Protein AF-0000000073216589 (afdb_homodimer)

Secondary structure (DSSP, 8-state):
------SB---SSHHHHHHHHTTSS-GGGT--SBTTT--HHHHHHHHHHHHHHT-SEEEEESSHHHHHHHHHHHH--TT-EEEEESS--HHHHHIIIIIHHHHH--EEEEE-TT-HHHHHHH--TTTEEEEEEESB-TTT-PBP-HHHHHHHHHHTTPEEEEE-TT-TTT--GGGGT-SEEEEETTTTTT-SSS---EEEEE-HHHHHHHT-TTT-HHHHH--PPPHHHHHHHHTTGGGHHHHHHHHHHHHHHHHHHHHHTT--EE-TTSTTSTTHHHHHHHS-GGGTT-SEEEEE-SSHHHHHHHHHIIIIIS--EEE-S--S-SSEEEEEGGGTTTTTS-HHHHHHHT--TTEEEEE---SS-HHHHHHHHHHHHHHHHHT-/------SB---SSHHHHHHHHTTSS-GGGT--SBTTT--HHHHHHHHHHHHHHT-SEEEEESSHHHHHHHHHHHH--TT-EEEEESS--HHHHHIIIIIHHHHH--EEEEE-TT-HHHHHHH--TTTEEEEEEESB-TTT-PBP-HHHHHHHHHHTTPEEEEE-TT-TTT--GGGGT-SEEEEETTTTTT-SSS---EEEEE-HHHHHHHT-TTT-HHHHH--PPPHHHHHHHHTTGGGHHHHHHHHHHHHHHHHHHHHHTT--EE-TTSTTSTTHHHHHHHS-GGGTT-SEEEEE-SSHHHHHHHHHIIIIIS--EEE-S--S-SSEEEEEGGGTTTTTS-HHHHHHHT--TTEEEEE---SS-HHHHHHHHHHHHHHHHHT-

Structure (mmCIF, N/CA/C/O backbone):
data_AF-0000000073216589-model_v1
#
loop_
_entity.id
_entity.type
_entity.pdbx_description
1 polymer 'Methionine gamma-lyase'
#
loop_
_atom_site.group_PDB
_atom_site.id
_atom_site.type_symbol
_atom_site.label_atom_id
_atom_site.label_alt_id
_atom_site.label_comp_id
_atom_site.label_asym_id
_atom_site.label_entity_id
_atom_site.label_seq_id
_atom_site.pdbx_PDB_ins_code
_atom_site.Cartn_x
_atom_site.Cartn_y
_atom_site.Cartn_z
_atom_site.occupancy
_atom_site.B_iso_or_equ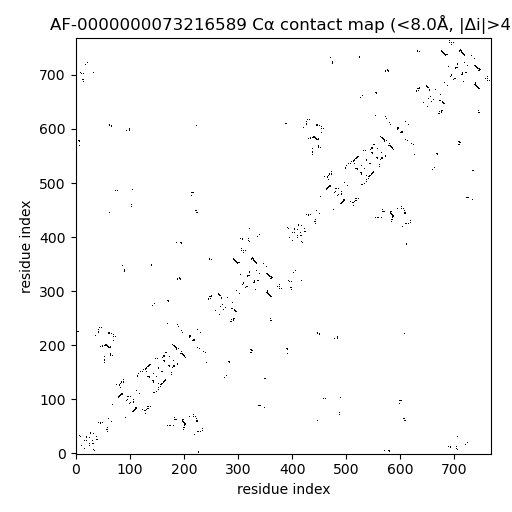iv
_atom_site.auth_seq_id
_atom_site.auth_comp_id
_atom_site.auth_asym_id
_atom_site.auth_atom_id
_atom_site.pdbx_PDB_model_num
ATOM 1 N N . MET A 1 1 ? -13.195 -6.91 19.25 1 48.22 1 MET A N 1
ATOM 2 C CA . MET A 1 1 ? -13.359 -7.527 17.938 1 48.22 1 MET A CA 1
ATOM 3 C C . MET A 1 1 ? -12.344 -8.648 17.734 1 48.22 1 MET A C 1
ATOM 5 O O . MET A 1 1 ? -11.211 -8.562 18.203 1 48.22 1 MET A O 1
ATOM 9 N N . SER A 1 2 ? -12.797 -9.75 17.391 1 56.75 2 SER A N 1
ATOM 10 C CA . SER A 1 2 ? -11.906 -10.867 17.094 1 56.75 2 SER A CA 1
ATOM 11 C C . SER A 1 2 ? -11.039 -10.578 15.867 1 56.75 2 SER A C 1
ATOM 13 O O . SER A 1 2 ? -11.43 -9.805 14.992 1 56.75 2 SER A O 1
ATOM 15 N N . ILE A 1 3 ? -9.75 -10.992 15.906 1 63.66 3 ILE A N 1
ATOM 16 C CA . ILE A 1 3 ? -8.812 -10.82 14.805 1 63.66 3 ILE A CA 1
ATOM 17 C C . ILE A 1 3 ? -8.898 -12.023 13.867 1 63.66 3 ILE A C 1
ATOM 19 O O . ILE A 1 3 ? -8.906 -13.172 14.32 1 63.66 3 ILE A O 1
ATOM 23 N N . GLU A 1 4 ? -9.203 -11.773 12.633 1 65.62 4 GLU A N 1
ATOM 24 C CA . GLU A 1 4 ? -9.023 -12.758 11.57 1 65.62 4 GLU A CA 1
ATOM 25 C C . GLU A 1 4 ? -7.801 -12.43 10.719 1 65.62 4 GLU A C 1
ATOM 27 O O . GLU A 1 4 ? -7.898 -11.664 9.758 1 65.62 4 GLU A O 1
ATOM 32 N N . ALA A 1 5 ? -6.719 -13.047 11.07 1 71.19 5 ALA A N 1
ATOM 33 C CA . ALA A 1 5 ? -5.438 -12.719 10.445 1 71.19 5 ALA A CA 1
ATOM 34 C C . ALA A 1 5 ? -5.219 -13.531 9.172 1 71.19 5 ALA A C 1
ATOM 36 O O . ALA A 1 5 ? -4.184 -13.398 8.516 1 71.19 5 ALA A O 1
ATOM 37 N N . SER A 1 6 ? -6.301 -14.141 8.789 1 66.31 6 SER A N 1
ATOM 38 C CA . SER A 1 6 ? -6.145 -15.016 7.633 1 66.31 6 SER A CA 1
ATOM 39 C C . SER A 1 6 ? -6 -14.219 6.344 1 66.31 6 SER A C 1
ATOM 41 O O . SER A 1 6 ? -6.715 -13.234 6.133 1 66.31 6 SER A O 1
ATOM 43 N N . ALA A 1 7 ? -5.062 -14.648 5.594 1 74.88 7 ALA A N 1
ATOM 44 C CA . ALA A 1 7 ? -4.879 -14.062 4.266 1 74.88 7 ALA A CA 1
ATOM 45 C C . ALA A 1 7 ? -5.789 -14.734 3.24 1 74.88 7 ALA A C 1
ATOM 47 O O . ALA A 1 7 ? -6.125 -14.141 2.217 1 74.88 7 ALA A O 1
ATOM 48 N N . THR A 1 8 ? -6.062 -15.883 3.461 1 68.38 8 THR A N 1
ATOM 49 C CA . THR A 1 8 ? -6.945 -16.656 2.594 1 68.38 8 THR A CA 1
ATOM 50 C C . THR A 1 8 ? -8.008 -17.391 3.414 1 68.38 8 THR A C 1
ATOM 52 O O . THR A 1 8 ? -7.754 -17.781 4.559 1 68.38 8 THR A O 1
ATOM 55 N N . PHE A 1 9 ? -9.25 -17.562 2.842 1 75.62 9 PHE A N 1
ATOM 56 C CA . PHE A 1 9 ? -10.391 -18.141 3.537 1 75.62 9 PHE A CA 1
ATOM 57 C C . PHE A 1 9 ? -10.859 -19.406 2.846 1 75.62 9 PHE A C 1
ATOM 59 O O . PHE A 1 9 ? -10.805 -19.516 1.618 1 75.62 9 PHE A O 1
ATOM 66 N N . THR A 1 10 ? -11.172 -20.359 3.609 1 78.38 10 THR A N 1
ATOM 67 C CA . THR A 1 10 ? -11.609 -21.656 3.09 1 78.38 10 THR A CA 1
ATOM 68 C C . THR A 1 10 ? -13.117 -21.656 2.873 1 78.38 10 THR A C 1
ATOM 70 O O . THR A 1 10 ? -13.859 -21 3.605 1 78.38 10 THR A O 1
ATOM 73 N N . VAL A 1 11 ? -13.5 -22.297 1.802 1 74.94 11 VAL A N 1
ATOM 74 C CA . VAL A 1 11 ? -14.922 -22.531 1.584 1 74.94 11 VAL A CA 1
ATOM 75 C C . VAL A 1 11 ? -15.242 -24.016 1.753 1 74.94 11 VAL A C 1
ATOM 77 O O . VAL A 1 11 ? 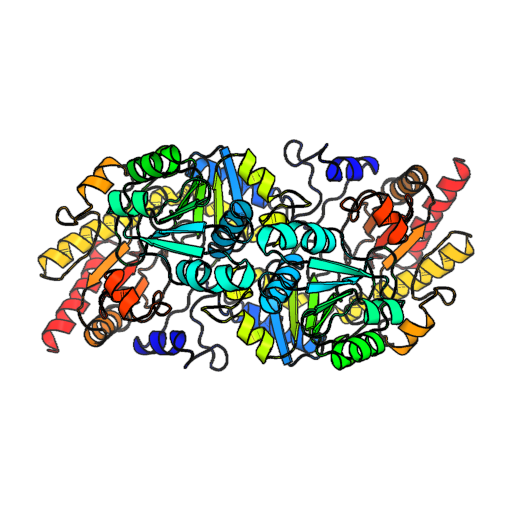-14.391 -24.875 1.505 1 74.94 11 VAL A O 1
ATOM 80 N N . MET A 1 12 ? -16.453 -24.25 2.18 1 74.56 12 MET A N 1
ATOM 81 C CA . MET A 1 12 ? -16.844 -25.641 2.406 1 74.56 12 MET A CA 1
ATOM 82 C C . MET A 1 12 ? -17.359 -26.281 1.124 1 74.56 12 MET A C 1
ATOM 84 O O . MET A 1 12 ? -17.156 -27.469 0.885 1 74.56 12 MET A O 1
ATOM 88 N N . GLU A 1 13 ? -18 -25.453 0.341 1 79.62 13 GLU A N 1
ATOM 89 C CA . GLU A 1 13 ? -18.531 -25.938 -0.933 1 79.62 13 GLU A CA 1
ATOM 90 C C . GLU A 1 13 ? -17.75 -25.344 -2.107 1 79.62 13 GLU A C 1
ATOM 92 O O . GLU A 1 13 ? -17.516 -24.141 -2.164 1 79.62 13 GLU A O 1
ATOM 97 N N . PRO A 1 14 ? -17.391 -26.188 -3.045 1 79.31 14 PRO A N 1
ATOM 98 C CA . PRO A 1 14 ? -16.562 -25.734 -4.164 1 79.31 14 PRO A CA 1
ATOM 99 C C . PRO A 1 14 ? -17.234 -24.625 -4.977 1 79.31 14 PRO A C 1
ATOM 101 O O . PRO A 1 14 ? -16.562 -23.688 -5.434 1 79.31 14 PRO A O 1
ATOM 104 N N . GLU A 1 15 ? -18.469 -24.734 -5.074 1 74.88 15 GLU A N 1
ATOM 105 C CA . GLU A 1 15 ? -19.203 -23.766 -5.891 1 74.88 15 GLU A CA 1
ATOM 106 C C . GLU A 1 15 ? -19.172 -22.375 -5.258 1 74.88 15 GLU A C 1
ATOM 108 O O . GLU A 1 15 ? -19.375 -21.375 -5.945 1 74.88 15 GLU A O 1
ATOM 113 N N . THR A 1 16 ? -18.938 -22.438 -3.982 1 74.25 16 THR A N 1
ATOM 114 C CA . THR A 1 16 ? -18.938 -21.172 -3.242 1 74.25 16 THR A CA 1
ATOM 115 C C . THR A 1 16 ? -17.828 -20.266 -3.74 1 74.25 16 THR A C 1
ATOM 117 O O . THR A 1 16 ? -18.016 -19.047 -3.865 1 74.25 16 THR A O 1
ATOM 120 N N . MET A 1 17 ? -16.734 -20.812 -4.086 1 73.69 17 MET A N 1
ATOM 121 C CA . MET A 1 17 ? -15.594 -20.031 -4.543 1 73.69 17 MET A CA 1
ATOM 122 C C . MET A 1 17 ? -15.914 -19.312 -5.848 1 73.69 17 MET A C 1
ATOM 124 O O . MET A 1 17 ? -15.625 -18.125 -5.996 1 73.69 17 MET A O 1
ATOM 128 N N . ARG A 1 18 ? -16.5 -20 -6.676 1 72.06 18 ARG A N 1
ATOM 129 C CA . ARG A 1 18 ? -16.906 -19.406 -7.949 1 72.06 18 ARG A CA 1
ATOM 130 C C . ARG A 1 18 ? -17.875 -18.266 -7.742 1 72.06 18 ARG A C 1
ATOM 132 O O . ARG A 1 18 ? -17.75 -17.203 -8.375 1 72.06 18 ARG A O 1
ATOM 139 N N . ARG A 1 19 ? -18.781 -18.453 -6.832 1 71.56 19 ARG A N 1
ATOM 140 C CA . ARG A 1 19 ? -19.797 -17.453 -6.555 1 71.56 19 ARG A CA 1
ATOM 141 C C . ARG A 1 19 ? -19.188 -16.203 -5.922 1 71.56 19 ARG A C 1
ATOM 143 O O . ARG A 1 19 ? -19.625 -15.086 -6.172 1 71.56 19 ARG A O 1
ATOM 150 N N . MET A 1 20 ? -18.219 -16.516 -5.223 1 70.62 20 MET A N 1
ATOM 151 C CA . MET A 1 20 ? -17.516 -15.398 -4.578 1 70.62 20 MET A CA 1
ATOM 152 C C . MET A 1 20 ? -16.75 -14.57 -5.602 1 70.62 20 MET A C 1
ATOM 154 O O . MET A 1 20 ? -16.828 -13.344 -5.598 1 70.62 20 MET A O 1
ATOM 158 N N . PHE A 1 21 ? -16.156 -15.18 -6.508 1 69.75 21 PHE A N 1
ATOM 159 C CA . PHE A 1 21 ? -15.359 -14.492 -7.516 1 69.75 21 PHE A CA 1
ATOM 160 C C . PHE A 1 21 ? -16.25 -13.805 -8.531 1 69.75 21 PHE A C 1
ATOM 162 O O . PHE A 1 21 ? -15.875 -12.781 -9.117 1 69.75 21 PHE A O 1
ATOM 169 N N . ALA A 1 22 ? -17.469 -14.367 -8.672 1 68.5 22 ALA A N 1
ATOM 170 C CA . ALA A 1 22 ? -18.438 -13.766 -9.57 1 68.5 22 ALA A CA 1
ATOM 171 C C . ALA A 1 22 ? -19.125 -12.562 -8.922 1 68.5 22 ALA A C 1
ATOM 173 O O . ALA A 1 22 ? -19.906 -11.859 -9.57 1 68.5 22 ALA A O 1
ATOM 174 N N . GLY A 1 23 ? -18.828 -12.375 -7.664 1 68.75 23 GLY A N 1
ATOM 175 C CA . GLY A 1 23 ? -19.406 -11.242 -6.953 1 68.75 23 GLY A CA 1
ATOM 176 C C . GLY A 1 23 ? -20.781 -11.547 -6.375 1 68.75 23 GLY A C 1
ATOM 177 O O . GLY A 1 23 ? -21.438 -10.664 -5.836 1 68.75 23 GLY A O 1
ATOM 178 N N . GLU A 1 24 ? -21.203 -12.875 -6.5 1 68.62 24 GLU A N 1
ATOM 179 C CA . GLU A 1 24 ? -22.516 -13.266 -5.984 1 68.62 24 GLU A CA 1
ATOM 180 C C . GLU A 1 24 ? -22.5 -13.328 -4.457 1 68.62 24 GLU A C 1
ATOM 182 O O . GLU A 1 24 ? -23.516 -13.062 -3.818 1 68.62 24 GLU A O 1
ATOM 187 N N . LEU A 1 25 ? -21.391 -13.695 -3.947 1 70.38 25 LEU A N 1
ATOM 188 C CA . LEU A 1 25 ? -21.172 -13.75 -2.504 1 70.38 25 LEU A CA 1
ATOM 189 C C . LEU A 1 25 ? -20.031 -12.828 -2.092 1 70.38 25 LEU A C 1
ATOM 191 O O . LEU A 1 25 ? -19.016 -12.75 -2.781 1 70.38 25 LEU A O 1
ATOM 195 N N . GLY A 1 26 ? -20.312 -12.016 -1.071 1 72.19 26 GLY A N 1
ATOM 196 C CA . GLY A 1 26 ? -19.281 -11.078 -0.659 1 72.19 26 GLY A CA 1
ATOM 197 C C . GLY A 1 26 ? -19.344 -10.734 0.817 1 72.19 26 GLY A C 1
ATOM 198 O O . GLY A 1 26 ? -20 -11.43 1.595 1 72.19 26 GLY A O 1
ATOM 199 N N . PRO A 1 27 ? -18.609 -9.828 1.159 1 71.62 27 PRO A N 1
ATOM 200 C CA . PRO A 1 27 ? -18.469 -9.469 2.574 1 71.62 27 PRO A CA 1
ATOM 201 C C . PRO A 1 27 ? -19.812 -9.172 3.238 1 71.62 27 PRO A C 1
ATOM 203 O O . PRO A 1 27 ? -19.969 -9.344 4.449 1 71.62 27 PRO A O 1
ATOM 206 N N . ASP A 1 28 ? -20.75 -8.75 2.457 1 67.19 28 ASP A N 1
ATOM 207 C CA . ASP A 1 28 ? -22.062 -8.453 3.016 1 67.19 28 ASP A CA 1
ATOM 208 C C . ASP A 1 28 ? -22.703 -9.711 3.604 1 67.19 28 ASP A C 1
ATOM 210 O O . ASP A 1 28 ? -23.562 -9.625 4.484 1 67.19 28 ASP A O 1
ATOM 214 N N . ARG A 1 29 ? -22.266 -10.953 3.104 1 64.62 29 ARG A N 1
ATOM 215 C CA . ARG A 1 29 ? -22.766 -12.219 3.605 1 64.62 29 ARG A CA 1
ATOM 216 C C . ARG A 1 29 ? -21.688 -13 4.34 1 64.62 29 ARG A C 1
ATOM 218 O O . ARG A 1 29 ? -21.719 -14.234 4.387 1 64.62 29 ARG A O 1
ATOM 225 N N . ASP A 1 30 ? -20.625 -12.266 4.625 1 68.44 30 ASP A N 1
ATOM 226 C CA . ASP A 1 30 ? -19.531 -12.789 5.426 1 68.44 30 ASP A CA 1
ATOM 227 C C . ASP A 1 30 ? -18.703 -13.797 4.633 1 68.44 30 ASP A C 1
ATOM 229 O O . ASP A 1 30 ? -18.234 -14.805 5.184 1 68.44 30 ASP A O 1
ATOM 233 N N . PHE A 1 31 ? -18.734 -13.641 3.381 1 66.94 31 PHE A N 1
ATOM 234 C CA . PHE A 1 31 ? -17.844 -14.438 2.537 1 66.94 31 PHE A CA 1
ATOM 235 C C . PHE A 1 31 ? -16.625 -13.633 2.121 1 66.94 31 PHE A C 1
ATOM 237 O O . PHE A 1 31 ? -16.75 -12.531 1.589 1 66.94 31 PHE A O 1
ATOM 244 N N . PHE A 1 32 ? -15.484 -14.266 2.465 1 72.88 32 PHE A N 1
ATOM 245 C CA . PHE A 1 32 ? -14.219 -13.625 2.135 1 72.88 32 PHE A CA 1
ATOM 246 C C . PHE A 1 32 ? -13.336 -14.555 1.314 1 72.88 32 PHE A C 1
ATOM 248 O O . PHE A 1 32 ? -13.234 -15.742 1.613 1 72.88 32 PHE A O 1
ATOM 255 N N . ILE A 1 33 ? -12.773 -14.055 0.258 1 66 33 ILE A N 1
ATOM 256 C CA . ILE A 1 33 ? -11.922 -14.852 -0.621 1 66 33 ILE A CA 1
ATOM 257 C C . ILE A 1 33 ? -10.469 -14.719 -0.193 1 66 33 ILE A C 1
ATOM 259 O O . ILE A 1 33 ? -9.781 -15.719 0.039 1 66 33 ILE A O 1
ATOM 263 N N . TYR A 1 34 ? -10.055 -13.547 -0.177 1 75.75 34 TYR A N 1
ATOM 264 C CA . TYR A 1 34 ? -8.656 -13.18 0.032 1 75.75 34 TYR A CA 1
ATOM 265 C C . TYR A 1 34 ? -8.547 -11.82 0.719 1 75.75 34 TYR A C 1
ATOM 267 O O . TYR A 1 34 ? -9.312 -10.906 0.422 1 75.75 34 TYR A O 1
ATOM 275 N N . SER A 1 35 ? -7.617 -11.711 1.594 1 75.38 35 SER A N 1
ATOM 276 C CA . SER A 1 35 ? -7.531 -10.562 2.488 1 75.38 35 SER A CA 1
ATOM 277 C C . SER A 1 35 ? -7.211 -9.289 1.72 1 75.38 35 SER A C 1
ATOM 279 O O . SER A 1 35 ? -7.508 -8.188 2.186 1 75.38 35 SER A O 1
ATOM 281 N N . ARG A 1 36 ? -6.625 -9.352 0.62 1 77 36 ARG A N 1
ATOM 282 C CA . ARG A 1 36 ? -6.383 -8.148 -0.171 1 77 36 ARG A CA 1
ATOM 283 C C . ARG A 1 36 ? -7.688 -7.582 -0.721 1 77 36 ARG A C 1
ATOM 285 O O . ARG A 1 36 ? -7.777 -6.387 -1.012 1 77 36 ARG A O 1
ATOM 292 N N . HIS A 1 37 ? -8.602 -8.406 -0.902 1 71.06 37 HIS A N 1
ATOM 293 C CA . HIS A 1 37 ? -9.922 -7.922 -1.302 1 71.06 37 HIS A CA 1
ATOM 294 C C . HIS A 1 37 ? -10.703 -7.395 -0.102 1 71.06 37 HIS A C 1
ATOM 296 O O . HIS A 1 37 ? -10.945 -6.191 0.008 1 71.06 37 HIS A O 1
ATOM 302 N N . PHE A 1 38 ? -11.133 -8.375 0.786 1 75.81 38 PHE A N 1
ATOM 303 C CA . PHE A 1 38 ? -11.773 -7.961 2.029 1 75.81 38 PHE A CA 1
ATOM 304 C C . PHE A 1 38 ? -11.32 -8.836 3.191 1 75.81 38 PHE A C 1
ATOM 306 O O . PHE A 1 38 ? -11.227 -10.055 3.057 1 75.81 38 PHE A O 1
ATOM 313 N N . ASN A 1 39 ? -10.883 -8.148 4.195 1 84.25 39 ASN A N 1
ATOM 314 C CA . ASN A 1 39 ? -10.609 -8.797 5.477 1 84.25 39 ASN A CA 1
ATOM 315 C C . ASN A 1 39 ? -11.602 -8.352 6.547 1 84.25 39 ASN A C 1
ATOM 317 O O . ASN A 1 39 ? -11.836 -7.156 6.727 1 84.25 39 ASN A O 1
ATOM 321 N N . PRO A 1 40 ? -12.188 -9.312 7.207 1 84.88 40 PRO A N 1
ATOM 322 C CA . PRO A 1 40 ? -13.219 -8.953 8.18 1 84.88 40 PRO A CA 1
ATOM 323 C C . PRO A 1 40 ? -12.734 -7.949 9.219 1 84.88 40 PRO A C 1
ATOM 325 O O . PRO A 1 40 ? -13.484 -7.043 9.602 1 84.88 40 PRO A O 1
ATOM 328 N N . THR A 1 41 ? -11.555 -8.117 9.734 1 89.69 41 THR A N 1
ATOM 329 C CA . THR A 1 41 ? -11.023 -7.215 10.75 1 89.69 41 THR A CA 1
ATOM 330 C C . THR A 1 41 ? -10.789 -5.82 10.172 1 89.69 41 THR A C 1
ATOM 332 O O . THR A 1 41 ? -11.133 -4.816 10.805 1 89.69 41 THR A O 1
ATOM 335 N N . VAL A 1 42 ? -10.242 -5.785 8.961 1 92.25 42 VAL A N 1
ATOM 336 C CA . VAL A 1 42 ? -10.016 -4.512 8.289 1 92.25 42 VAL A CA 1
ATOM 337 C C . VAL A 1 42 ? -11.359 -3.855 7.961 1 92.25 42 VAL A C 1
ATOM 339 O O . VAL A 1 42 ? -11.508 -2.639 8.086 1 92.25 42 VAL A O 1
ATOM 342 N N . LEU A 1 43 ? -12.32 -4.648 7.586 1 90.5 43 LEU A N 1
ATOM 343 C CA . LEU A 1 43 ? -13.648 -4.133 7.277 1 90.5 43 LEU A CA 1
ATOM 344 C C . LEU A 1 43 ? -14.297 -3.514 8.516 1 90.5 43 LEU A C 1
ATOM 346 O O . LEU A 1 43 ? -14.984 -2.496 8.422 1 90.5 43 LEU A O 1
ATOM 350 N N . ASN A 1 44 ? -14.125 -4.18 9.594 1 90.81 44 ASN A N 1
ATOM 351 C CA . ASN A 1 44 ? -14.656 -3.633 10.836 1 90.81 44 ASN A CA 1
ATOM 352 C C . ASN A 1 44 ? -14.07 -2.262 11.148 1 90.81 44 ASN A C 1
ATOM 354 O O . ASN A 1 44 ? -14.797 -1.331 11.492 1 90.81 44 ASN A O 1
ATOM 358 N N . LEU A 1 45 ? -12.742 -2.156 11.07 1 95.5 45 LEU A N 1
ATOM 359 C CA . LEU A 1 45 ? -12.109 -0.857 11.258 1 95.5 45 LEU A CA 1
ATOM 360 C C . LEU A 1 45 ? -12.633 0.159 10.25 1 95.5 45 LEU A C 1
ATOM 362 O O . LEU A 1 45 ? -12.875 1.316 10.594 1 95.5 45 LEU A O 1
ATOM 366 N N . SER A 1 46 ? -12.812 -0.278 9.016 1 96.62 46 SER A N 1
ATOM 367 C CA . SER A 1 46 ? -13.312 0.594 7.961 1 96.62 46 SER A CA 1
ATOM 368 C C . SER A 1 46 ? -14.703 1.118 8.289 1 96.62 46 SER A C 1
ATOM 370 O O . SER A 1 46 ? -15.008 2.283 8.031 1 96.62 46 SER A O 1
ATOM 372 N N . ARG A 1 47 ? -15.5 0.292 8.828 1 95.25 47 ARG A N 1
ATOM 373 C CA . ARG A 1 47 ? -16.844 0.71 9.234 1 95.25 47 ARG A CA 1
ATOM 374 C C . ARG A 1 47 ? -16.781 1.764 10.328 1 95.25 47 ARG A C 1
ATOM 376 O O . ARG A 1 47 ? -17.578 2.703 10.344 1 95.25 47 ARG A O 1
ATOM 383 N N . LEU A 1 48 ? -15.883 1.562 11.281 1 96.62 48 LEU A N 1
ATOM 384 C CA . LEU A 1 48 ? -15.703 2.562 12.328 1 96.62 48 LEU A CA 1
ATOM 385 C C . LEU A 1 48 ? -15.266 3.896 11.734 1 96.62 48 LEU A C 1
ATOM 387 O O . LEU A 1 48 ? -15.734 4.953 12.156 1 96.62 48 LEU A O 1
ATOM 391 N N . MET A 1 49 ? -14.398 3.832 10.727 1 98.19 49 MET A N 1
ATOM 392 C CA . MET A 1 49 ? -13.93 5.047 10.07 1 98.19 49 MET A CA 1
ATOM 393 C C . MET A 1 49 ? -15.07 5.73 9.312 1 98.19 49 MET A C 1
ATOM 395 O O . MET A 1 49 ? -15.172 6.957 9.312 1 98.19 49 MET A O 1
ATOM 399 N N . ALA A 1 50 ? -15.859 4.922 8.602 1 98.06 50 ALA A N 1
ATOM 400 C CA . ALA A 1 50 ? -17.031 5.469 7.918 1 98.06 50 ALA A CA 1
ATOM 401 C C . ALA A 1 50 ? -17.953 6.172 8.898 1 98.06 50 ALA A C 1
ATOM 403 O O . ALA A 1 50 ? -18.453 7.266 8.625 1 98.06 50 ALA A O 1
ATOM 404 N N . ALA A 1 51 ? -18.203 5.547 10.031 1 96.81 51 ALA A N 1
ATOM 405 C CA . ALA A 1 51 ? -19.047 6.129 11.07 1 96.81 51 ALA A CA 1
ATOM 406 C C . ALA A 1 51 ? -18.453 7.434 11.594 1 96.81 51 ALA A C 1
ATOM 408 O O . ALA A 1 51 ? -19.172 8.406 11.82 1 96.81 51 ALA A O 1
ATOM 409 N N . LEU A 1 52 ? -17.203 7.426 11.805 1 96.88 52 LEU A N 1
ATOM 410 C CA . LEU A 1 52 ? -16.5 8.594 12.305 1 96.88 52 LEU A CA 1
ATOM 411 C C . LEU A 1 52 ? -16.703 9.797 11.391 1 96.88 52 LEU A C 1
ATOM 413 O O . LEU A 1 52 ? -16.938 10.914 11.859 1 96.88 52 LEU A O 1
ATOM 417 N N . GLU A 1 53 ? -16.703 9.578 10.078 1 97.31 53 GLU A N 1
ATOM 418 C CA . GLU A 1 53 ? -16.781 10.672 9.117 1 97.31 53 GLU A CA 1
ATOM 419 C C . GLU A 1 53 ? -18.203 10.867 8.609 1 97.31 53 GLU A C 1
ATOM 421 O O . GLU A 1 53 ? -18.5 11.828 7.906 1 97.31 53 GLU A O 1
ATOM 426 N N . GLY A 1 54 ? -19.062 9.977 8.992 1 97.31 54 GLY A N 1
ATOM 427 C CA . GLY A 1 54 ? -20.453 10.062 8.547 1 97.31 54 GLY A CA 1
ATOM 428 C C . GLY A 1 54 ? -20.625 9.734 7.074 1 97.31 54 GLY A C 1
ATOM 429 O O . GLY A 1 54 ? -21.406 10.391 6.375 1 97.31 54 GLY A O 1
ATOM 430 N N . THR A 1 55 ? -19.828 8.828 6.586 1 98.38 55 THR A N 1
ATOM 431 C CA . THR A 1 55 ? -19.938 8.406 5.195 1 98.38 55 THR A CA 1
ATOM 432 C C . THR A 1 55 ? -20.609 7.039 5.094 1 98.38 55 THR A C 1
ATOM 434 O O . THR A 1 55 ? -20.75 6.34 6.098 1 98.38 55 THR A O 1
ATOM 437 N N . GLU A 1 56 ? -21.031 6.676 3.865 1 97.88 56 GLU A N 1
ATOM 438 C CA . GLU A 1 56 ? -21.688 5.383 3.65 1 97.88 56 GLU A CA 1
ATOM 439 C C . GLU A 1 56 ? -20.703 4.234 3.834 1 97.88 56 GLU A C 1
ATOM 441 O O . GLU A 1 56 ? -21.062 3.17 4.34 1 97.88 56 GLU A O 1
ATOM 446 N N . ALA A 1 57 ? -19.484 4.449 3.42 1 97.44 57 ALA A N 1
ATOM 447 C CA . ALA A 1 57 ? -18.469 3.406 3.436 1 97.44 57 ALA A CA 1
ATOM 448 C C . ALA A 1 57 ? -17.078 4.004 3.645 1 97.44 57 ALA A C 1
ATOM 450 O O . ALA A 1 57 ? -16.906 5.223 3.586 1 97.44 57 ALA A O 1
ATOM 451 N N . ALA A 1 58 ? -16.203 3.174 3.969 1 98.31 58 ALA A N 1
ATOM 452 C CA . ALA A 1 58 ? -14.781 3.482 4.035 1 98.31 58 ALA A CA 1
ATOM 453 C C . ALA A 1 58 ? -13.938 2.23 3.807 1 98.31 58 ALA A C 1
ATOM 455 O O . ALA A 1 58 ? -14.453 1.11 3.859 1 98.31 58 ALA A O 1
ATOM 456 N N . TYR A 1 59 ? -12.719 2.387 3.527 1 97 59 TYR A N 1
ATOM 457 C CA . TYR A 1 59 ? -11.773 1.28 3.498 1 97 59 TYR A CA 1
ATOM 458 C C . TYR A 1 59 ? -10.383 1.742 3.92 1 97 59 TYR A C 1
ATOM 460 O O . TYR A 1 59 ? -9.93 2.816 3.516 1 97 59 TYR A O 1
ATOM 468 N N . CYS A 1 60 ? -9.773 0.96 4.742 1 97.81 60 CYS A N 1
ATOM 469 C CA . CYS A 1 60 ? -8.477 1.309 5.316 1 97.81 60 CYS A CA 1
ATOM 470 C C . CYS A 1 60 ? -7.34 0.781 4.453 1 97.81 60 CYS A C 1
ATOM 472 O O . CYS A 1 60 ? -7.457 -0.286 3.848 1 97.81 60 CYS A O 1
ATOM 474 N N . THR A 1 61 ? -6.273 1.531 4.379 1 97.75 61 THR A N 1
ATOM 475 C CA . THR A 1 61 ? -5.129 1.241 3.521 1 97.75 61 THR A CA 1
ATOM 476 C C . THR A 1 61 ? -3.836 1.22 4.332 1 97.75 61 THR A C 1
ATOM 478 O O . THR A 1 61 ? -3.844 1.516 5.531 1 97.75 61 THR A O 1
ATOM 481 N N . ALA A 1 62 ? -2.74 0.925 3.676 1 96.81 62 ALA A N 1
ATOM 482 C CA . ALA A 1 62 ? -1.441 0.741 4.316 1 96.81 62 ALA A CA 1
ATOM 483 C C . ALA A 1 62 ? -0.89 2.068 4.828 1 96.81 62 ALA A C 1
ATOM 485 O O . ALA A 1 62 ? -0.079 2.094 5.758 1 96.81 62 ALA A O 1
ATOM 486 N N . SER A 1 63 ? -1.274 3.174 4.258 1 97.19 63 SER A N 1
ATOM 487 C CA . SER A 1 63 ? -0.831 4.5 4.672 1 97.19 63 SER A CA 1
ATOM 488 C C . SER A 1 63 ? -1.806 5.578 4.215 1 97.19 63 SER A C 1
ATOM 490 O O . SER A 1 63 ? -2.715 5.309 3.428 1 97.19 63 SER A O 1
ATOM 492 N N . GLY A 1 64 ? -1.61 6.742 4.75 1 97.81 64 GLY A N 1
ATOM 493 C CA . GLY A 1 64 ? -2.363 7.883 4.254 1 97.81 64 GLY A CA 1
ATOM 494 C C . GLY A 1 64 ? -2.072 8.211 2.803 1 97.81 64 GLY A C 1
ATOM 495 O O . GLY A 1 64 ? -2.984 8.531 2.037 1 97.81 64 GLY A O 1
ATOM 496 N N . MET A 1 65 ? -0.827 8.133 2.369 1 97.5 65 MET A N 1
ATOM 497 C CA . MET A 1 65 ? -0.442 8.383 0.983 1 97.5 65 MET A CA 1
ATOM 498 C C . MET A 1 65 ? -1.101 7.379 0.045 1 97.5 65 MET A C 1
ATOM 500 O O . MET A 1 65 ? -1.471 7.723 -1.079 1 97.5 65 MET A O 1
ATOM 504 N N . SER A 1 66 ? -1.188 6.109 0.551 1 98.31 66 SER A N 1
ATOM 505 C CA . SER A 1 66 ? -1.857 5.117 -0.282 1 98.31 66 SER A CA 1
ATOM 506 C C . SER A 1 66 ? -3.33 5.461 -0.476 1 98.31 66 SER A C 1
ATOM 508 O O . SER A 1 66 ? -3.891 5.23 -1.551 1 98.31 66 SER A O 1
ATOM 510 N N . ALA A 1 67 ? -3.979 5.945 0.579 1 98.69 67 ALA A N 1
ATOM 511 C CA . ALA A 1 67 ? -5.367 6.383 0.462 1 98.69 67 ALA A CA 1
ATOM 512 C C . ALA A 1 67 ? -5.504 7.504 -0.564 1 98.69 67 ALA A C 1
ATOM 514 O O . ALA A 1 67 ? -6.363 7.449 -1.445 1 98.69 67 ALA A O 1
ATOM 515 N N . ILE A 1 68 ? -4.637 8.516 -0.467 1 98.75 68 ILE A N 1
ATOM 516 C CA . ILE A 1 68 ? -4.66 9.672 -1.354 1 98.75 68 ILE A CA 1
ATOM 517 C C . ILE A 1 68 ? -4.422 9.227 -2.795 1 98.75 68 ILE A C 1
ATOM 519 O O . ILE A 1 68 ? -5.195 9.562 -3.693 1 98.75 68 ILE A O 1
ATOM 523 N N . ALA A 1 69 ? -3.385 8.445 -3 1 98.62 69 ALA A N 1
ATOM 524 C CA . ALA A 1 69 ? -3.027 7.988 -4.34 1 98.62 69 ALA A CA 1
ATOM 525 C C . ALA A 1 69 ? -4.141 7.145 -4.949 1 98.62 69 ALA A C 1
ATOM 527 O O . ALA A 1 69 ? -4.5 7.324 -6.117 1 98.62 69 ALA A O 1
ATOM 528 N N . ALA A 1 70 ? -4.695 6.227 -4.164 1 98.56 70 ALA A N 1
ATOM 529 C CA . ALA A 1 70 ? -5.738 5.336 -4.66 1 98.56 70 ALA A CA 1
ATOM 530 C C . ALA A 1 70 ? -6.977 6.121 -5.082 1 98.56 70 ALA A C 1
ATOM 532 O O . ALA A 1 70 ? -7.574 5.844 -6.125 1 98.56 70 ALA A O 1
ATOM 533 N N . VAL A 1 71 ? -7.375 7.121 -4.316 1 98.62 71 VAL A N 1
ATOM 534 C CA . VAL A 1 71 ? -8.562 7.906 -4.629 1 98.62 71 VAL A CA 1
ATOM 535 C C . VAL A 1 71 ? -8.344 8.688 -5.918 1 98.62 71 VAL A C 1
ATOM 537 O O . VAL A 1 71 ? -9.219 8.727 -6.789 1 98.62 71 VAL A O 1
ATOM 540 N N . LEU A 1 72 ? -7.207 9.344 -6.023 1 98.62 72 LEU A N 1
ATOM 541 C CA . LEU A 1 72 ? -6.93 10.164 -7.199 1 98.62 72 LEU A CA 1
ATOM 542 C C . LEU A 1 72 ? -6.875 9.305 -8.461 1 98.62 72 LEU A C 1
ATOM 544 O O . LEU A 1 72 ? -7.434 9.688 -9.492 1 98.62 72 LEU A O 1
ATOM 548 N N . LEU A 1 73 ? -6.281 8.117 -8.367 1 98.31 73 LEU A N 1
ATOM 549 C CA . LEU A 1 73 ? -6.148 7.238 -9.531 1 98.31 73 LEU A CA 1
ATOM 550 C C . LEU A 1 73 ? -7.473 6.562 -9.859 1 98.31 73 LEU A C 1
ATOM 552 O O . LEU A 1 73 ? -7.68 6.109 -10.984 1 98.31 73 LEU A O 1
ATOM 556 N N . GLN A 1 74 ? -8.289 6.41 -8.844 1 98.38 74 GLN A N 1
ATOM 557 C CA . GLN A 1 74 ? -9.617 5.871 -9.094 1 98.38 74 GLN A CA 1
ATOM 558 C C . GLN A 1 74 ? -10.5 6.883 -9.828 1 98.38 74 GLN A C 1
ATOM 560 O O . GLN A 1 74 ? -11.266 6.516 -10.719 1 98.38 74 GLN A O 1
ATOM 565 N N . LEU A 1 75 ? -10.375 8.172 -9.438 1 98.12 75 LEU A N 1
ATOM 566 C CA . LEU A 1 75 ? -11.305 9.203 -9.898 1 98.12 75 LEU A CA 1
ATOM 567 C C . LEU A 1 75 ? -10.812 9.82 -11.203 1 98.12 75 LEU A C 1
ATOM 569 O O . LEU A 1 75 ? -11.602 10.43 -11.938 1 98.12 75 LEU A O 1
ATOM 573 N N . CYS A 1 76 ? -9.508 9.75 -11.469 1 96.62 76 CYS A N 1
ATOM 574 C CA . CYS A 1 76 ? -8.945 10.391 -12.656 1 96.62 76 CYS A CA 1
ATOM 575 C C . CYS A 1 76 ? -8.422 9.359 -13.641 1 96.62 76 CYS A C 1
ATOM 577 O O . CYS A 1 76 ? -7.887 8.32 -13.234 1 96.62 76 CYS A O 1
ATOM 579 N N . SER A 1 77 ? -8.547 9.578 -14.891 1 94.25 77 SER A N 1
ATOM 580 C CA . SER A 1 77 ? -7.918 8.805 -15.961 1 94.25 77 SER A CA 1
ATOM 581 C C . SER A 1 77 ? -6.672 9.508 -16.484 1 94.25 77 SER A C 1
ATOM 583 O O . SER A 1 77 ? -6.422 10.672 -16.156 1 94.25 77 SER A O 1
ATOM 585 N N . HIS A 1 78 ? -5.945 8.734 -17.266 1 95.69 78 HIS A N 1
ATOM 586 C CA . HIS A 1 78 ? -4.742 9.336 -17.844 1 95.69 78 HIS A CA 1
ATOM 587 C C . HIS A 1 78 ? -5.062 10.648 -18.547 1 95.69 78 HIS A C 1
ATOM 589 O O . HIS A 1 78 ? -6.105 10.773 -19.203 1 95.69 78 HIS A O 1
ATOM 595 N N . GLY A 1 79 ? -4.219 11.625 -18.328 1 94.38 79 GLY A N 1
ATOM 596 C CA . GLY A 1 79 ? -4.422 12.93 -18.922 1 94.38 79 GLY A CA 1
ATOM 597 C C . GLY A 1 79 ? -5.402 13.805 -18.156 1 94.38 79 GLY A C 1
ATOM 598 O O . GLY A 1 79 ? -5.688 14.93 -18.562 1 94.38 79 GLY A O 1
ATOM 599 N N . GLY A 1 80 ? -5.867 13.312 -17.047 1 95.38 80 GLY A N 1
ATOM 600 C CA . GLY A 1 80 ? -6.84 14.047 -16.266 1 95.38 80 GLY A CA 1
ATOM 601 C C . GLY A 1 80 ? -6.262 15.289 -15.602 1 95.38 80 GLY A C 1
ATOM 602 O O . GLY A 1 80 ? -5.055 15.523 -15.672 1 95.38 80 GLY A O 1
ATOM 603 N N . HIS A 1 81 ? -7.16 16.141 -15.031 1 98.56 81 HIS A N 1
ATOM 604 C CA . HIS A 1 81 ? -6.797 17.406 -14.406 1 98.56 81 HIS A CA 1
ATOM 605 C C . HIS A 1 81 ? -7.336 17.484 -12.984 1 98.56 81 HIS A C 1
ATOM 607 O O . HIS A 1 81 ? -8.484 17.109 -12.727 1 98.56 81 HIS A O 1
ATOM 613 N N . VAL A 1 82 ? -6.488 17.906 -12.078 1 98.75 82 VAL A N 1
ATOM 614 C CA . VAL A 1 82 ? -6.824 18.094 -10.672 1 98.75 82 VAL A CA 1
ATOM 615 C C . VAL A 1 82 ? -6.586 19.547 -10.281 1 98.75 82 VAL A C 1
ATOM 617 O O . VAL A 1 82 ? -5.641 20.188 -10.758 1 98.75 82 VAL A O 1
ATOM 620 N N . VAL A 1 83 ? -7.496 20.141 -9.578 1 98.88 83 VAL A N 1
ATOM 621 C CA . VAL A 1 83 ? -7.25 21.391 -8.875 1 98.88 83 VAL A CA 1
ATOM 622 C C . VAL A 1 83 ? -6.973 21.109 -7.398 1 98.88 83 VAL A C 1
ATOM 624 O O . VAL A 1 83 ? -7.715 20.375 -6.75 1 98.88 83 VAL A O 1
ATOM 627 N N . ALA A 1 84 ? -5.859 21.609 -6.883 1 98.44 84 ALA A N 1
ATOM 628 C CA . ALA A 1 84 ? -5.473 21.281 -5.508 1 98.44 84 ALA A CA 1
ATOM 629 C C . ALA A 1 84 ? -4.984 22.531 -4.777 1 98.44 84 ALA A C 1
ATOM 631 O O . ALA A 1 84 ? -4.5 23.484 -5.406 1 98.44 84 ALA A O 1
ATOM 632 N N . SER A 1 85 ? -5.133 22.516 -3.48 1 97.12 85 SER A N 1
ATOM 633 C CA . SER A 1 85 ? -4.582 23.578 -2.646 1 97.12 85 SER A CA 1
ATOM 634 C C . SER A 1 85 ? -3.066 23.672 -2.797 1 97.12 85 SER A C 1
ATOM 636 O O . SER A 1 85 ? -2.391 22.656 -2.965 1 97.12 85 SER A O 1
ATOM 638 N N . ARG A 1 86 ? -2.562 24.875 -2.67 1 92.44 86 ARG A N 1
ATOM 639 C CA . ARG A 1 86 ? -1.118 25.078 -2.643 1 92.44 86 ARG A CA 1
ATOM 640 C C . ARG A 1 86 ? -0.53 24.641 -1.307 1 92.44 86 ARG A C 1
ATOM 642 O O . ARG A 1 86 ? 0.648 24.281 -1.228 1 92.44 86 ARG A O 1
ATOM 649 N N . ALA A 1 87 ? -1.303 24.719 -0.285 1 91.44 87 ALA A N 1
ATOM 650 C CA . ALA A 1 87 ? -0.87 24.312 1.052 1 91.44 87 ALA A CA 1
ATOM 651 C C . ALA A 1 87 ? -1.222 22.859 1.325 1 91.44 87 ALA A C 1
ATOM 653 O O . ALA A 1 87 ? -2.324 22.562 1.788 1 91.44 87 ALA A O 1
ATOM 654 N N . LEU A 1 88 ? -0.307 22 0.954 1 93.06 88 LEU A N 1
ATOM 655 C CA . LEU A 1 88 ? -0.509 20.562 1.114 1 93.06 88 LEU A CA 1
ATOM 656 C C . LEU A 1 88 ? 0.69 19.922 1.802 1 93.06 88 LEU A C 1
ATOM 658 O O . LEU A 1 88 ? 1.792 20.469 1.782 1 93.06 88 LEU A O 1
ATOM 662 N N . TYR A 1 89 ? 0.434 18.828 2.453 1 91.31 89 TYR A N 1
ATOM 663 C CA . TYR A 1 89 ? 1.517 17.922 2.854 1 91.31 89 TYR A CA 1
ATOM 664 C C . TYR A 1 89 ? 2.504 17.719 1.711 1 91.31 89 TYR A C 1
ATOM 666 O O . TYR A 1 89 ? 2.102 17.562 0.558 1 91.31 89 TYR A O 1
ATOM 674 N N . GLY A 1 90 ? 3.795 17.797 2.033 1 89.31 90 GLY A N 1
ATOM 675 C CA . GLY A 1 90 ? 4.836 17.703 1.023 1 89.31 90 GLY A CA 1
ATOM 676 C C . GLY A 1 90 ? 4.711 16.469 0.146 1 89.31 90 GLY A C 1
ATOM 677 O O . GLY A 1 90 ? 4.918 16.547 -1.067 1 89.31 90 GLY A O 1
ATOM 678 N N . GLY A 1 91 ? 4.426 15.297 0.742 1 92.31 91 GLY A N 1
ATOM 679 C CA . GLY A 1 91 ? 4.258 14.07 -0.021 1 92.31 91 GLY A CA 1
ATOM 680 C C . GLY A 1 91 ? 3.113 14.141 -1.014 1 92.31 91 GLY A C 1
ATOM 681 O O . GLY A 1 91 ? 3.225 13.641 -2.133 1 92.31 91 GLY A O 1
ATOM 682 N N . THR A 1 92 ? 2.014 14.766 -0.613 1 96.38 92 THR A N 1
ATOM 683 C CA . THR A 1 92 ? 0.876 14.945 -1.509 1 96.38 92 THR A CA 1
ATOM 684 C C . THR A 1 92 ? 1.232 15.883 -2.652 1 96.38 92 THR A C 1
ATOM 686 O O . THR A 1 92 ? 0.867 15.641 -3.805 1 96.38 92 THR A O 1
ATOM 689 N N . HIS A 1 93 ? 1.905 16.953 -2.268 1 94.75 93 HIS A N 1
ATOM 690 C CA . HIS A 1 93 ? 2.346 17.875 -3.303 1 94.75 93 HIS A CA 1
ATOM 691 C C . HIS A 1 93 ? 3.23 17.188 -4.328 1 94.75 93 HIS A C 1
ATOM 693 O O . HIS A 1 93 ? 3.041 17.359 -5.535 1 94.75 93 HIS A O 1
ATOM 699 N N . ALA A 1 94 ? 4.203 16.422 -3.885 1 94.69 94 ALA A N 1
ATOM 700 C CA . ALA A 1 94 ? 5.109 15.703 -4.777 1 94.69 94 ALA A CA 1
ATOM 701 C C . ALA A 1 94 ? 4.348 14.727 -5.664 1 94.69 94 ALA A C 1
ATOM 703 O O . ALA A 1 94 ? 4.641 14.594 -6.855 1 94.69 94 ALA A O 1
ATOM 704 N N . LEU A 1 95 ? 3.383 14.016 -5.098 1 97.5 95 LEU A N 1
ATOM 705 C CA . LEU A 1 95 ? 2.541 13.094 -5.852 1 97.5 95 LEU A CA 1
ATOM 706 C C . LEU A 1 95 ? 1.844 13.812 -7.004 1 97.5 95 LEU A C 1
ATOM 708 O O . LEU A 1 95 ? 1.886 13.352 -8.148 1 97.5 95 LEU A O 1
ATOM 712 N N . LEU A 1 96 ? 1.279 14.969 -6.711 1 97.81 96 LEU A N 1
ATOM 713 C CA . LEU A 1 96 ? 0.457 15.703 -7.664 1 97.81 96 LEU A CA 1
ATOM 714 C C . LEU A 1 96 ? 1.328 16.469 -8.656 1 97.81 96 LEU A C 1
ATOM 716 O O . LEU A 1 96 ? 0.979 16.594 -9.836 1 97.81 96 LEU A O 1
ATOM 720 N N . ALA A 1 97 ? 2.445 16.984 -8.172 1 96.5 97 ALA A N 1
ATOM 721 C CA . ALA A 1 97 ? 3.264 17.891 -8.969 1 96.5 97 ALA A CA 1
ATOM 722 C C . ALA A 1 97 ? 4.23 17.125 -9.867 1 96.5 97 ALA A C 1
ATOM 724 O O . ALA A 1 97 ? 4.59 17.594 -10.945 1 96.5 97 ALA A O 1
ATOM 725 N N . HIS A 1 98 ? 4.648 15.992 -9.406 1 96.38 98 HIS A N 1
ATOM 726 C CA . HIS A 1 98 ? 5.754 15.344 -10.094 1 96.38 98 HIS A CA 1
ATOM 727 C C . HIS A 1 98 ? 5.383 13.922 -10.5 1 96.38 98 HIS A C 1
ATOM 729 O O . HIS A 1 98 ? 5.441 13.57 -11.68 1 96.38 98 HIS A O 1
ATOM 735 N N . PHE A 1 99 ? 4.973 13.055 -9.617 1 97.56 99 PHE A N 1
ATOM 736 C CA . PHE A 1 99 ? 4.809 11.625 -9.859 1 97.56 99 PHE A CA 1
ATOM 737 C C . PHE A 1 99 ? 3.684 11.367 -10.852 1 97.56 99 PHE A C 1
ATOM 739 O O . PHE A 1 99 ? 3.869 10.648 -11.844 1 97.56 99 PHE A O 1
ATOM 746 N N . LEU A 1 100 ? 2.482 11.93 -10.594 1 98.12 100 LEU A N 1
ATOM 747 C CA . LEU A 1 100 ? 1.318 11.648 -11.422 1 98.12 100 LEU A CA 1
ATOM 748 C C . LEU A 1 100 ? 1.486 12.242 -12.82 1 98.12 100 LEU A C 1
ATOM 750 O O . LEU A 1 100 ? 1.089 11.633 -13.812 1 98.12 100 LEU A O 1
ATOM 754 N N . PRO A 1 101 ? 2.045 13.492 -12.953 1 97.88 101 PRO A N 1
ATOM 755 C CA . PRO A 1 101 ? 2.318 13.977 -14.305 1 97.88 101 PRO A CA 1
ATOM 756 C C . PRO A 1 101 ? 3.229 13.047 -15.102 1 97.88 101 PRO A C 1
ATOM 758 O O . PRO A 1 101 ? 2.979 12.789 -16.281 1 97.88 101 PRO A O 1
ATOM 761 N N . ARG A 1 102 ? 4.203 12.508 -14.461 1 97.5 102 ARG A N 1
ATOM 762 C CA . ARG A 1 102 ? 5.156 11.641 -15.148 1 97.5 102 ARG A CA 1
ATOM 763 C C . ARG A 1 102 ? 4.527 10.297 -15.484 1 97.5 102 ARG A C 1
ATOM 765 O O . ARG A 1 102 ? 4.645 9.812 -16.609 1 97.5 102 ARG A O 1
ATOM 772 N N . THR A 1 103 ? 3.834 9.695 -14.586 1 97.56 103 THR A N 1
ATOM 773 C CA . THR A 1 103 ? 3.41 8.305 -14.719 1 97.56 103 THR A CA 1
ATOM 774 C C . THR A 1 103 ? 2.037 8.219 -15.375 1 97.56 103 THR A C 1
ATOM 776 O O . THR A 1 103 ? 1.722 7.223 -16.031 1 97.56 103 THR A O 1
ATOM 779 N N . CYS A 1 104 ? 1.203 9.273 -15.227 1 97.69 104 CYS A N 1
ATOM 780 C CA . CYS A 1 104 ? -0.184 9.18 -15.664 1 97.69 104 CYS A CA 1
ATOM 781 C C . CYS A 1 104 ? -0.52 10.289 -16.656 1 97.69 104 CYS A C 1
ATOM 783 O O . CYS A 1 104 ? -1.619 10.312 -17.203 1 97.69 104 CYS A O 1
ATOM 785 N N . GLY A 1 105 ? 0.353 11.242 -16.875 1 97.62 105 GLY A N 1
ATOM 786 C CA . GLY A 1 105 ? 0.064 12.367 -17.734 1 97.62 105 GLY A CA 1
ATOM 787 C C . GLY A 1 105 ? -0.969 13.32 -17.156 1 97.62 105 GLY A C 1
ATOM 788 O O . GLY A 1 105 ? -1.598 14.078 -17.906 1 97.62 105 GLY A O 1
ATOM 789 N N . MET A 1 106 ? -1.194 13.273 -15.891 1 97.5 106 MET A N 1
ATOM 790 C CA . MET A 1 106 ? -2.15 14.141 -15.219 1 97.5 106 MET A CA 1
ATOM 791 C C . MET A 1 106 ? -1.548 15.516 -14.961 1 97.5 106 MET A C 1
ATOM 793 O O . MET A 1 106 ? -0.329 15.656 -14.844 1 97.5 106 MET A O 1
ATOM 797 N N . SER A 1 107 ? -2.338 16.453 -14.898 1 97.75 107 SER A N 1
ATOM 798 C CA . SER A 1 107 ? -1.888 17.797 -14.531 1 97.75 107 SER A CA 1
ATOM 799 C C . SER A 1 107 ? -2.633 18.312 -13.312 1 97.75 107 SER A C 1
ATOM 801 O O . SER A 1 107 ? -3.779 17.922 -13.062 1 97.75 107 SER A O 1
ATOM 803 N N . THR A 1 108 ? -1.958 19.141 -12.57 1 98.31 108 THR A N 1
ATOM 804 C CA . THR A 1 108 ? -2.551 19.734 -11.383 1 98.31 108 THR A CA 1
ATOM 805 C C . THR A 1 108 ? -2.369 21.25 -11.391 1 98.31 108 THR A C 1
ATOM 807 O O . THR A 1 108 ? -1.268 21.75 -11.633 1 98.31 108 THR A O 1
ATOM 810 N N . THR A 1 109 ? -3.479 22 -11.266 1 98.56 109 THR A N 1
ATOM 811 C CA . THR A 1 109 ? -3.406 23.438 -11 1 98.56 109 THR A CA 1
ATOM 812 C C . THR A 1 109 ? -3.484 23.703 -9.5 1 98.56 109 THR A C 1
ATOM 814 O O . THR A 1 109 ? -4.5 23.406 -8.859 1 98.56 109 THR A O 1
ATOM 817 N N . PHE A 1 110 ? -2.398 24.234 -8.961 1 97.12 110 PHE A N 1
ATOM 818 C CA . PHE A 1 110 ? -2.365 24.562 -7.539 1 97.12 110 PHE A CA 1
ATOM 819 C C . PHE A 1 110 ? -2.934 25.969 -7.297 1 97.12 110 PHE A C 1
ATOM 821 O O . PHE A 1 110 ? -2.574 26.922 -7.996 1 97.12 110 PHE A O 1
ATOM 828 N N . VAL A 1 111 ? -3.803 26.125 -6.293 1 97.31 111 VAL A N 1
ATOM 829 C CA . VAL A 1 111 ? -4.496 27.391 -6.059 1 97.31 111 VAL A CA 1
ATOM 830 C C . VAL A 1 111 ? -4.477 27.719 -4.57 1 97.31 111 VAL A C 1
ATOM 832 O O . VAL A 1 111 ? -4.223 26.844 -3.734 1 97.31 111 VAL A O 1
ATOM 835 N N . GLU A 1 112 ? -4.664 28.984 -4.281 1 95.25 112 GLU A N 1
ATOM 836 C CA . GLU A 1 112 ? -5.039 29.375 -2.93 1 95.25 112 GLU A CA 1
ATOM 837 C C . GLU A 1 112 ? -6.504 29.062 -2.645 1 95.25 112 GLU A C 1
ATOM 839 O O . GLU A 1 112 ? -7.398 29.766 -3.104 1 95.25 112 GLU A O 1
ATOM 844 N N . VAL A 1 113 ? -6.734 28.094 -1.836 1 95.19 113 VAL A N 1
ATOM 845 C CA . VAL A 1 113 ? -8.07 27.516 -1.729 1 95.19 113 VAL A CA 1
ATOM 846 C C . VAL A 1 113 ? -8.992 28.5 -1.003 1 95.19 113 VAL A C 1
ATOM 848 O O . VAL A 1 113 ? -10.219 28.406 -1.122 1 95.19 113 VAL A O 1
ATOM 851 N N . SER A 1 114 ? -8.406 29.453 -0.272 1 94.38 114 SER A N 1
ATOM 852 C CA . SER A 1 114 ? -9.234 30.453 0.385 1 94.38 114 SER A CA 1
ATOM 853 C C . SER A 1 114 ? -9.773 31.469 -0.619 1 94.38 114 SER A C 1
ATOM 855 O O . SER A 1 114 ? -10.688 32.219 -0.303 1 94.38 114 SER A O 1
ATOM 857 N N . ASP A 1 115 ? -9.25 31.547 -1.758 1 96.69 115 ASP A N 1
ATOM 858 C CA . ASP A 1 115 ? -9.727 32.375 -2.85 1 96.69 115 ASP A CA 1
ATOM 859 C C . ASP A 1 115 ? -10.664 31.609 -3.775 1 96.69 115 ASP A C 1
ATOM 861 O O . ASP A 1 115 ? -10.219 31.031 -4.77 1 96.69 115 ASP A O 1
ATOM 865 N N . LEU A 1 116 ? -11.93 31.781 -3.508 1 97.88 116 LEU A N 1
ATOM 866 C CA . LEU A 1 116 ? -12.93 31 -4.219 1 97.88 116 LEU A CA 1
ATOM 867 C C . LEU A 1 116 ? -12.922 31.328 -5.711 1 97.88 116 LEU A C 1
ATOM 869 O O . LEU A 1 116 ? -13.18 30.453 -6.543 1 97.88 116 LEU A O 1
ATOM 873 N N . ASP A 1 117 ? -12.617 32.562 -6.039 1 97.94 117 ASP A N 1
ATOM 874 C CA . ASP A 1 117 ? -12.555 32.938 -7.445 1 97.94 117 ASP A CA 1
ATOM 875 C C . ASP A 1 117 ? -11.406 32.219 -8.156 1 97.94 117 ASP A C 1
ATOM 877 O O . ASP A 1 117 ? -11.562 31.781 -9.297 1 97.94 117 ASP A O 1
ATOM 881 N N . MET A 1 118 ? -10.312 32.156 -7.48 1 98 118 MET A N 1
ATOM 882 C CA . MET A 1 118 ? -9.164 31.438 -8.039 1 98 118 MET A CA 1
ATOM 883 C C . MET A 1 118 ? -9.492 29.969 -8.258 1 98 118 MET A C 1
ATOM 885 O O . MET A 1 118 ? -9.094 29.375 -9.266 1 98 118 MET A O 1
ATOM 889 N N . VAL A 1 119 ? -10.172 29.359 -7.309 1 98.56 119 VAL A N 1
ATOM 890 C CA . VAL A 1 119 ? -10.57 27.969 -7.402 1 98.56 119 VAL A CA 1
ATOM 891 C C . VAL A 1 119 ? -11.516 27.766 -8.586 1 98.56 119 VAL A C 1
ATOM 893 O O . VAL A 1 119 ? -11.32 26.859 -9.398 1 98.56 119 VAL A O 1
ATOM 896 N N . GLU A 1 120 ? -12.469 28.609 -8.633 1 98.38 120 GLU A N 1
ATOM 897 C CA . GLU A 1 120 ? -13.453 28.5 -9.703 1 98.38 120 GLU A CA 1
ATOM 898 C C . GLU A 1 120 ? -12.797 28.656 -11.078 1 98.38 120 GLU A C 1
ATOM 900 O O . GLU A 1 120 ? -13.125 27.922 -12.008 1 98.38 120 GLU A O 1
ATOM 905 N N . ALA A 1 121 ? -11.891 29.609 -11.188 1 98.44 121 ALA A N 1
ATOM 906 C CA . ALA A 1 121 ? -11.211 29.875 -12.453 1 98.44 121 ALA A CA 1
ATOM 907 C C . ALA A 1 121 ? -10.328 28.703 -12.867 1 98.44 121 ALA A C 1
ATOM 909 O O . ALA A 1 121 ? -10.117 28.469 -14.055 1 98.44 121 ALA A O 1
ATOM 910 N N . ALA A 1 122 ? -9.812 27.953 -11.906 1 98.69 122 ALA A N 1
ATOM 911 C CA . ALA A 1 122 ? -8.891 26.859 -12.172 1 98.69 122 ALA A CA 1
ATOM 912 C C . ALA A 1 122 ? -9.648 25.609 -12.633 1 98.69 122 ALA A C 1
ATOM 914 O O . ALA A 1 122 ? -9.07 24.734 -13.289 1 98.69 122 ALA A O 1
ATOM 915 N N . ILE A 1 123 ? -10.914 25.516 -12.289 1 98.56 123 ILE A N 1
ATOM 916 C CA . ILE A 1 123 ? -11.711 24.359 -12.656 1 98.56 123 ILE A CA 1
ATOM 917 C C . ILE A 1 123 ? -12.148 24.469 -14.117 1 98.56 123 ILE A C 1
ATOM 919 O O . ILE A 1 123 ? -12.797 25.453 -14.5 1 98.56 123 ILE A O 1
ATOM 923 N N . VAL A 1 124 ? -11.727 23.531 -14.875 1 97.38 124 VAL A N 1
ATOM 924 C CA . VAL A 1 124 ? -12.117 23.453 -16.281 1 97.38 124 VAL A CA 1
ATOM 925 C C . VAL A 1 124 ? -13.219 22.406 -16.453 1 97.38 124 VAL A C 1
ATOM 927 O O . VAL A 1 124 ? -12.977 21.203 -16.312 1 97.38 124 VAL A O 1
ATOM 930 N N . GLU A 1 125 ? -14.344 22.844 -16.844 1 94.44 125 GLU A N 1
ATOM 931 C CA . GLU A 1 125 ? -15.5 21.969 -16.969 1 94.44 125 GLU A CA 1
ATOM 932 C C . GLU A 1 125 ? -15.211 20.828 -17.953 1 94.44 125 GLU A C 1
ATOM 934 O O . GLU A 1 125 ? -14.672 21.047 -19.031 1 94.44 125 GLU A O 1
ATOM 939 N N . GLY A 1 126 ? -15.523 19.641 -17.547 1 93.31 126 GLY A N 1
ATOM 940 C CA . GLY A 1 126 ? -15.336 18.484 -18.391 1 93.31 126 GLY A CA 1
ATOM 941 C C . GLY A 1 126 ? -13.945 17.875 -18.266 1 93.31 126 GLY A C 1
ATOM 942 O O . GLY A 1 126 ? -13.734 16.719 -18.641 1 93.31 126 GLY A O 1
ATOM 943 N N . LYS A 1 127 ? -13.055 18.672 -17.797 1 96.12 127 LYS A N 1
ATOM 944 C CA . LYS A 1 127 ? -11.672 18.203 -17.734 1 96.12 127 LYS A CA 1
ATOM 945 C C . LYS A 1 127 ? -11.242 17.969 -16.297 1 96.12 127 LYS A C 1
ATOM 947 O O . LYS A 1 127 ? -10.648 16.938 -15.977 1 96.12 127 LYS A O 1
ATOM 952 N N . THR A 1 128 ? -11.523 18.938 -15.43 1 98.56 128 THR A N 1
ATOM 953 C CA . THR A 1 128 ? -11.164 18.797 -14.023 1 98.56 128 THR A CA 1
ATOM 954 C C . THR A 1 128 ? -12.039 17.734 -13.352 1 98.56 128 THR A C 1
ATOM 956 O O . THR A 1 128 ? -13.266 17.781 -13.453 1 98.56 128 THR A O 1
ATOM 959 N N . LYS A 1 129 ? -11.406 16.828 -12.68 1 98.44 129 LYS A N 1
ATOM 960 C CA . LYS A 1 129 ? -12.156 15.727 -12.086 1 98.44 129 LYS A CA 1
ATOM 961 C C . LYS A 1 129 ? -12.227 15.859 -10.57 1 98.44 129 LYS A C 1
ATOM 963 O O . LYS A 1 129 ? -13.18 15.406 -9.945 1 98.44 129 LYS A O 1
ATOM 968 N N . VAL A 1 130 ? -11.203 16.453 -10.023 1 98.81 130 VAL A N 1
ATOM 969 C CA . VAL A 1 130 ? -11.094 16.469 -8.562 1 98.81 130 VAL A CA 1
ATOM 970 C C . VAL A 1 130 ? -10.672 17.859 -8.086 1 98.81 130 VAL A C 1
ATOM 972 O O . VAL A 1 130 ? -9.836 18.5 -8.711 1 98.81 130 VAL A O 1
ATOM 975 N N . LEU A 1 131 ? -11.297 18.359 -7.094 1 98.94 131 LEU A N 1
ATOM 976 C CA . LEU A 1 131 ? -10.781 19.406 -6.219 1 98.94 131 LEU A CA 1
ATOM 977 C C . LEU A 1 131 ? -10.25 18.828 -4.918 1 98.94 131 LEU A C 1
ATOM 979 O O . LEU A 1 131 ? -11.008 18.219 -4.152 1 98.94 131 LEU A O 1
ATOM 983 N N . TYR A 1 132 ? -8.922 18.969 -4.715 1 98.88 132 TYR A N 1
ATOM 984 C CA . TYR A 1 132 ? -8.273 18.344 -3.568 1 98.88 132 TYR A CA 1
ATOM 985 C C . TYR A 1 132 ? -7.734 19.406 -2.611 1 98.88 132 TYR A C 1
ATOM 987 O O . TYR A 1 132 ? -7.004 20.312 -3.023 1 98.88 132 TYR A O 1
ATOM 995 N N . PHE A 1 133 ? -8.055 19.266 -1.316 1 98.62 133 PHE A N 1
ATOM 996 C CA . PHE A 1 133 ? -7.469 20.141 -0.316 1 98.62 133 PHE A CA 1
ATOM 997 C C . PHE A 1 133 ? -7.516 19.5 1.066 1 98.62 133 PHE A C 1
ATOM 999 O O . PHE A 1 133 ? -8.109 18.438 1.243 1 98.62 133 PHE A O 1
ATOM 1006 N N . GLU A 1 134 ? -6.781 20.047 1.996 1 98.44 134 GLU A N 1
ATOM 1007 C CA . GLU A 1 134 ? -6.797 19.656 3.402 1 98.44 134 GLU A CA 1
ATOM 1008 C C . GLU A 1 134 ? -7.77 20.516 4.203 1 98.44 134 GLU A C 1
ATOM 1010 O O . GLU A 1 134 ? -7.875 21.719 3.979 1 98.44 134 GLU A O 1
ATOM 1015 N N . SER A 1 135 ? -8.547 19.906 5.102 1 98.62 135 SER A N 1
ATOM 1016 C CA . SER A 1 135 ? -9.477 20.672 5.926 1 98.62 135 SER A CA 1
ATOM 1017 C C . SER A 1 135 ? -8.75 21.75 6.719 1 98.62 135 SER A C 1
ATOM 1019 O O . SER A 1 135 ? -9.203 22.891 6.777 1 98.62 135 SER A O 1
ATOM 1021 N N . VAL A 1 136 ? -7.691 21.359 7.355 1 97.88 136 VAL A N 1
ATOM 1022 C CA . VAL A 1 136 ? -6.699 22.234 7.961 1 97.88 136 VAL A CA 1
ATOM 1023 C C . VAL A 1 136 ? -5.32 21.953 7.371 1 97.88 136 VAL A C 1
ATOM 1025 O O . VAL A 1 136 ? -4.848 20.812 7.402 1 97.88 136 VAL A O 1
ATOM 1028 N N . SER A 1 137 ? -4.773 22.969 6.84 1 94.12 137 SER A N 1
ATOM 1029 C CA . SER A 1 137 ? -3.592 22.766 6.012 1 94.12 137 SER A CA 1
ATOM 1030 C C . SER A 1 137 ? -2.357 22.484 6.863 1 94.12 137 SER A C 1
ATOM 1032 O O . SER A 1 137 ? -2.262 22.969 7.996 1 94.12 137 SER A O 1
ATOM 1034 N N . ASN A 1 138 ? -1.443 21.734 6.41 1 85.31 138 ASN A N 1
ATOM 1035 C CA . ASN A 1 138 ? -0.088 21.516 6.906 1 85.31 138 ASN A CA 1
ATOM 1036 C C . ASN A 1 138 ? 0.932 22.344 6.133 1 85.31 138 ASN A C 1
ATOM 1038 O O . ASN A 1 138 ? 0.946 22.328 4.898 1 85.31 138 ASN A O 1
ATOM 1042 N N . PRO A 1 139 ? 1.661 23.141 6.723 1 85.56 139 PRO A N 1
ATOM 1043 C CA . PRO A 1 139 ? 1.783 23.328 8.172 1 85.56 139 PRO A CA 1
ATOM 1044 C C . PRO A 1 139 ? 1.186 24.641 8.648 1 85.56 139 PRO A C 1
ATOM 1046 O O . PRO A 1 139 ? 1.293 24.984 9.828 1 85.56 139 PRO A O 1
ATOM 1049 N N . THR A 1 140 ? 0.54 25.344 7.809 1 87.25 140 THR A N 1
ATOM 1050 C CA . THR A 1 140 ? 0.208 26.734 8.102 1 87.25 140 THR A CA 1
ATOM 1051 C C . THR A 1 140 ? -1.105 26.828 8.867 1 87.25 140 THR A C 1
ATOM 1053 O O . THR A 1 140 ? -1.481 27.891 9.344 1 87.25 140 THR A O 1
ATOM 1056 N N . LEU A 1 141 ? -1.835 25.734 8.945 1 95.5 141 LEU A N 1
ATOM 1057 C CA . LEU A 1 141 ? -3.072 25.625 9.711 1 95.5 141 LEU A CA 1
ATOM 1058 C C . LEU A 1 141 ? -4.145 26.547 9.141 1 95.5 141 LEU A C 1
ATOM 1060 O O . LEU A 1 141 ? -4.949 27.109 9.891 1 95.5 141 LEU A O 1
ATOM 1064 N N . SER A 1 142 ? -4.051 26.797 7.863 1 95.44 142 SER A N 1
ATOM 1065 C CA . SER A 1 142 ? -5.156 27.453 7.168 1 95.44 142 SER A CA 1
ATOM 1066 C C . SER A 1 142 ? -6.371 26.531 7.082 1 95.44 142 SER A C 1
ATOM 1068 O O . SER A 1 142 ? -6.227 25.328 6.852 1 95.44 142 SER A O 1
ATOM 1070 N N . VAL A 1 143 ? -7.531 27.141 7.309 1 97.81 143 VAL A N 1
ATOM 1071 C CA . VAL A 1 143 ? -8.766 26.359 7.312 1 97.81 143 VAL A CA 1
ATOM 1072 C C . VAL A 1 143 ? -9.492 26.547 5.984 1 97.81 143 VAL A C 1
ATOM 1074 O O . VAL A 1 143 ? -9.68 27.672 5.52 1 97.81 143 VAL A O 1
ATOM 1077 N N . ALA A 1 144 ? -9.875 25.453 5.391 1 98.38 144 ALA A N 1
ATOM 1078 C CA . ALA A 1 144 ? -10.594 25.5 4.117 1 98.38 144 ALA A CA 1
ATOM 1079 C C . ALA A 1 144 ? -12.094 25.719 4.34 1 98.38 144 ALA A C 1
ATOM 1081 O O . ALA A 1 144 ? -12.672 25.141 5.266 1 98.38 144 ALA A O 1
ATOM 1082 N N . ASN A 1 145 ? -12.68 26.594 3.545 1 98.69 145 ASN A N 1
ATOM 1083 C CA . ASN A 1 145 ? -14.133 26.766 3.539 1 98.69 145 ASN A CA 1
ATOM 1084 C C . ASN A 1 145 ? -14.828 25.625 2.793 1 98.69 145 ASN A C 1
ATOM 1086 O O . ASN A 1 145 ? -15.297 25.812 1.669 1 98.69 145 ASN A O 1
ATOM 1090 N N . ILE A 1 146 ? -14.992 24.516 3.475 1 98.81 146 ILE A N 1
ATOM 1091 C CA . ILE A 1 146 ? -15.391 23.25 2.852 1 98.81 146 ILE A CA 1
ATOM 1092 C C . ILE A 1 146 ? -16.75 23.422 2.174 1 98.81 146 ILE A C 1
ATOM 1094 O O . ILE A 1 146 ? -16.906 23.094 0.994 1 98.81 146 ILE A O 1
ATOM 1098 N N . PRO A 1 147 ? -17.766 24.031 2.844 1 98.81 147 PRO A N 1
ATOM 1099 C CA . PRO A 1 147 ? -19.062 24.156 2.189 1 98.81 147 PRO A CA 1
ATOM 1100 C C . PRO A 1 147 ? -19 24.953 0.889 1 98.81 147 PRO A C 1
ATOM 1102 O O . PRO A 1 147 ? -19.547 24.531 -0.132 1 98.81 147 PRO A O 1
ATOM 1105 N N . GLU A 1 148 ? -18.312 26.062 0.89 1 98.75 148 GLU A N 1
ATOM 1106 C CA . GLU A 1 148 ? -18.266 26.906 -0.296 1 98.75 148 GLU A CA 1
ATOM 1107 C C . GLU A 1 148 ? -17.422 26.266 -1.397 1 98.75 148 GLU A C 1
ATOM 1109 O O . GLU A 1 148 ? -17.75 26.391 -2.582 1 98.75 148 GLU A O 1
ATOM 1114 N N . LEU A 1 149 ? -16.359 25.656 -1.005 1 98.81 149 LEU A N 1
ATOM 1115 C CA . LEU A 1 149 ? -15.523 24.953 -1.981 1 98.81 149 LEU A CA 1
ATOM 1116 C C . LEU A 1 149 ? -16.297 23.828 -2.652 1 98.81 149 LEU A C 1
ATOM 1118 O O . LEU A 1 149 ? -16.188 23.625 -3.861 1 98.81 149 LEU A O 1
ATOM 1122 N N . CYS A 1 150 ? -17.078 23.078 -1.863 1 98.81 150 CYS A N 1
ATOM 1123 C CA . CYS A 1 150 ? -17.922 22.031 -2.412 1 98.81 150 CYS A CA 1
ATOM 1124 C C . CYS A 1 150 ? -18.953 22.594 -3.381 1 98.81 150 CYS A C 1
ATOM 1126 O O . CYS A 1 150 ? -19.188 22.016 -4.445 1 98.81 150 CYS A O 1
ATOM 1128 N N . ARG A 1 151 ? -19.547 23.719 -3.016 1 98.5 151 ARG A N 1
ATOM 1129 C CA . ARG A 1 151 ? -20.531 24.344 -3.885 1 98.5 151 ARG A CA 1
ATOM 1130 C C . ARG A 1 151 ? -19.922 24.719 -5.234 1 98.5 151 ARG A C 1
ATOM 1132 O O . ARG A 1 151 ? -20.5 24.422 -6.281 1 98.5 151 ARG A O 1
ATOM 1139 N N . VAL A 1 152 ? -18.75 25.359 -5.199 1 98.25 152 VAL A N 1
ATOM 1140 C CA . VAL A 1 152 ? -18.062 25.797 -6.414 1 98.25 152 VAL A CA 1
ATOM 1141 C C . VAL A 1 152 ? -17.719 24.578 -7.273 1 98.25 152 VAL A C 1
ATOM 1143 O O . VAL A 1 152 ? -17.953 24.578 -8.484 1 98.25 152 VAL A O 1
ATOM 1146 N N . ALA A 1 153 ? -17.203 23.5 -6.684 1 98.62 153 ALA A N 1
ATOM 1147 C CA . ALA A 1 153 ? -16.781 22.297 -7.395 1 98.62 153 ALA A CA 1
ATOM 1148 C C . ALA A 1 153 ? -17.969 21.562 -7.98 1 98.62 153 ALA A C 1
ATOM 1150 O O . ALA A 1 153 ? -17.953 21.172 -9.156 1 98.62 153 ALA A O 1
ATOM 1151 N N . HIS A 1 154 ? -19.031 21.391 -7.184 1 98.44 154 HIS A N 1
ATOM 1152 C CA . HIS A 1 154 ? -20.203 20.609 -7.59 1 98.44 154 HIS A CA 1
ATOM 1153 C C . HIS A 1 154 ? -20.938 21.297 -8.734 1 98.44 154 HIS A C 1
ATOM 1155 O O . HIS A 1 154 ? -21.5 20.625 -9.602 1 98.44 154 HIS A O 1
ATOM 1161 N N . ARG A 1 155 ? -20.938 22.594 -8.727 1 97.44 155 ARG A N 1
ATOM 1162 C CA . ARG A 1 155 ? -21.578 23.328 -9.812 1 97.44 155 ARG A CA 1
ATOM 1163 C C . ARG A 1 155 ? -20.938 22.984 -11.156 1 97.44 155 ARG A C 1
ATOM 1165 O O . ARG A 1 155 ? -21.594 23.047 -12.195 1 97.44 155 ARG A O 1
ATOM 1172 N N . LYS A 1 156 ? -19.766 22.547 -11.102 1 97.5 156 LYS A N 1
ATOM 1173 C CA . LYS A 1 156 ? -19.047 22.234 -12.336 1 97.5 156 LYS A CA 1
ATOM 1174 C C . LYS A 1 156 ? -18.828 20.734 -12.5 1 97.5 156 LYS A C 1
ATOM 1176 O O . LYS A 1 156 ? -18.031 20.312 -13.328 1 97.5 156 LYS A O 1
ATOM 1181 N N . GLY A 1 157 ? -19.406 19.938 -11.656 1 97.5 157 GLY A N 1
ATOM 1182 C CA . GLY A 1 157 ? -19.359 18.484 -11.758 1 97.5 157 GLY A CA 1
ATOM 1183 C C . GLY A 1 157 ? -18.047 17.891 -11.273 1 97.5 157 GLY A C 1
ATOM 1184 O O . GLY A 1 157 ? -17.641 16.812 -11.727 1 97.5 157 GLY A O 1
ATOM 1185 N N . VAL A 1 158 ? -17.344 18.562 -10.43 1 98.56 158 VAL A N 1
ATOM 1186 C CA . VAL A 1 158 ? -16.031 18.141 -9.945 1 98.56 158 VAL A CA 1
ATOM 1187 C C . VAL A 1 158 ? -16.188 17.484 -8.57 1 98.56 158 VAL A C 1
ATOM 1189 O O . VAL A 1 158 ? -16.938 17.953 -7.727 1 98.56 158 VAL A O 1
ATOM 1192 N N . THR A 1 159 ? -15.523 16.312 -8.32 1 98.81 159 THR A N 1
ATOM 1193 C CA . THR A 1 159 ? -15.555 15.602 -7.043 1 98.81 159 THR A CA 1
ATOM 1194 C C . THR A 1 159 ? -14.633 16.281 -6.035 1 98.81 159 THR A C 1
ATOM 1196 O O . THR A 1 159 ? -13.484 16.594 -6.352 1 98.81 159 THR A O 1
ATOM 1199 N N . VAL A 1 160 ? -15.094 16.5 -4.82 1 98.94 160 VAL A N 1
ATOM 1200 C CA . VAL A 1 160 ? -14.297 17.156 -3.787 1 98.94 160 VAL A CA 1
ATOM 1201 C C . VAL A 1 160 ? -13.703 16.109 -2.855 1 98.94 160 VAL A C 1
ATOM 1203 O O . VAL A 1 160 ? -14.438 15.336 -2.23 1 98.94 160 VAL A O 1
ATOM 1206 N N . VAL A 1 161 ? -12.398 16.031 -2.779 1 98.94 161 VAL A N 1
ATOM 1207 C CA . VAL A 1 161 ? -11.656 15.148 -1.881 1 98.94 161 VAL A CA 1
ATOM 1208 C C . VAL A 1 161 ? -10.961 15.977 -0.802 1 98.94 161 VAL A C 1
ATOM 1210 O O . VAL A 1 161 ? -10.156 16.859 -1.11 1 98.94 161 VAL A O 1
ATOM 1213 N N . VAL A 1 162 ? -11.219 15.68 0.457 1 98.94 162 VAL A N 1
ATOM 1214 C CA . VAL A 1 162 ? -10.68 16.453 1.565 1 98.94 162 VAL A CA 1
ATOM 1215 C C . VAL A 1 162 ? -9.812 15.57 2.449 1 98.94 162 VAL A C 1
ATOM 1217 O O . VAL A 1 162 ? -10.258 14.516 2.908 1 98.94 162 VAL A O 1
ATOM 1220 N N . ASP A 1 163 ? -8.602 15.906 2.621 1 98.81 163 ASP A N 1
ATOM 1221 C CA . ASP A 1 163 ? -7.746 15.297 3.639 1 98.81 163 ASP A CA 1
ATOM 1222 C C . ASP A 1 163 ? -8.023 15.891 5.016 1 98.81 163 ASP A C 1
ATOM 1224 O O . ASP A 1 163 ? -7.73 17.062 5.266 1 98.81 163 ASP A O 1
ATOM 1228 N N . ASN A 1 164 ? -8.5 15.109 5.902 1 98.81 164 ASN A N 1
ATOM 1229 C CA . ASN A 1 164 ? -8.906 15.602 7.211 1 98.81 164 ASN A CA 1
ATOM 1230 C C . ASN A 1 164 ? -7.98 15.094 8.312 1 98.81 164 ASN A C 1
ATOM 1232 O O . ASN A 1 164 ? -8.375 15.023 9.484 1 98.81 164 ASN A O 1
ATOM 1236 N N . THR A 1 165 ? -6.758 14.742 7.965 1 98.06 165 THR A N 1
ATOM 1237 C CA . THR A 1 165 ? -5.762 14.156 8.852 1 98.06 165 THR A CA 1
ATOM 1238 C C . THR A 1 165 ? -5.52 15.047 10.062 1 98.06 165 THR A C 1
ATOM 1240 O O . THR A 1 165 ? -5.34 14.555 11.18 1 98.06 165 THR A O 1
ATOM 1243 N N . PHE A 1 166 ? -5.574 16.359 9.945 1 97.88 166 PHE A N 1
ATOM 1244 C CA . PHE A 1 166 ? -5.207 17.297 11.008 1 97.88 166 PHE A CA 1
ATOM 1245 C C . PHE A 1 166 ? -6.383 17.531 11.945 1 97.88 166 PHE A C 1
ATOM 1247 O O . PHE A 1 166 ? -6.207 18.047 13.047 1 97.88 166 PHE A O 1
ATOM 1254 N N . ALA A 1 167 ? -7.617 17.125 11.5 1 98.31 167 ALA A N 1
ATOM 1255 C CA . ALA A 1 167 ? -8.766 17.594 12.281 1 98.31 167 ALA A CA 1
ATOM 1256 C C . ALA A 1 167 ? -9.812 16.5 12.422 1 98.31 167 ALA A C 1
ATOM 1258 O O . ALA A 1 167 ? -11.008 16.75 12.266 1 98.31 167 ALA A O 1
ATOM 1259 N N . PRO A 1 168 ? -9.344 15.258 12.68 1 98.31 168 PRO A N 1
ATOM 1260 C CA . PRO A 1 168 ? -10.375 14.266 12.961 1 98.31 168 PRO A CA 1
ATOM 1261 C C . PRO A 1 168 ? -11.242 14.648 14.164 1 98.31 168 PRO A C 1
ATOM 1263 O O . PRO A 1 168 ? -10.75 15.242 15.125 1 98.31 168 PRO A O 1
ATOM 1266 N N . MET A 1 169 ? -12.539 14.359 14.141 1 97.56 169 MET A N 1
ATOM 1267 C CA . MET A 1 169 ? -13.516 14.719 15.156 1 97.56 169 MET A CA 1
ATOM 1268 C C . MET A 1 169 ? -13.805 16.219 15.133 1 97.56 169 MET A C 1
ATOM 1270 O O . MET A 1 169 ? -14.961 16.641 15.219 1 97.56 169 MET A O 1
ATOM 1274 N N . VAL A 1 170 ? -12.836 17.062 14.938 1 98.56 170 VAL A N 1
ATOM 1275 C CA . VAL A 1 170 ? -12.969 18.516 14.961 1 98.56 170 VAL A CA 1
ATOM 1276 C C . VAL A 1 170 ? -13.797 18.969 13.758 1 98.56 170 VAL A C 1
ATOM 1278 O O . VAL A 1 170 ? -14.695 19.812 13.898 1 98.56 170 VAL A O 1
ATOM 1281 N N . LEU A 1 171 ? -13.477 18.438 12.648 1 98.69 171 LEU A N 1
ATOM 1282 C CA . LEU A 1 171 ? -14.234 18.703 11.43 1 98.69 171 LEU A CA 1
ATOM 1283 C C . LEU A 1 171 ? -14.789 17.406 10.844 1 98.69 171 LEU A C 1
ATOM 1285 O O . LEU A 1 171 ? -14.172 16.359 10.969 1 98.69 171 LEU A O 1
ATOM 1289 N N . SER A 1 172 ? -15.922 17.438 10.289 1 98.38 172 SER A N 1
ATOM 1290 C CA . SER A 1 172 ? -16.562 16.359 9.547 1 98.38 172 SER A CA 1
ATOM 1291 C C . SER A 1 172 ? -16.859 16.781 8.109 1 98.38 172 SER A C 1
ATOM 1293 O O . SER A 1 172 ? -18.016 17.047 7.758 1 98.38 172 SER A O 1
ATOM 1295 N N . PRO A 1 173 ? -15.844 16.719 7.273 1 98.81 173 PRO A N 1
ATOM 1296 C CA . PRO A 1 173 ? -15.961 17.297 5.934 1 98.81 173 PRO A CA 1
ATOM 1297 C C . PRO A 1 173 ? -17.125 16.719 5.141 1 98.81 173 PRO A C 1
ATOM 1299 O O . PRO A 1 173 ? -17.766 17.422 4.359 1 98.81 173 PRO A O 1
ATOM 1302 N N . ALA A 1 174 ? -17.406 15.43 5.316 1 98.69 174 ALA A N 1
ATOM 1303 C CA . ALA A 1 174 ? -18.516 14.82 4.578 1 98.69 174 ALA A CA 1
ATOM 1304 C C . ALA A 1 174 ? -19.828 15.508 4.906 1 98.69 174 ALA A C 1
ATOM 1306 O O . ALA A 1 174 ? -20.672 15.695 4.023 1 98.69 174 ALA A O 1
ATOM 1307 N N . ARG A 1 175 ? -20.062 15.922 6.145 1 97.94 175 ARG A N 1
ATOM 1308 C CA . ARG A 1 175 ? -21.266 16.609 6.578 1 97.94 175 ARG A CA 1
ATOM 1309 C C . ARG A 1 175 ? -21.297 18.047 6.059 1 97.94 175 ARG A C 1
ATOM 1311 O O . ARG A 1 175 ? -22.344 18.688 6.059 1 97.94 175 ARG A O 1
ATOM 1318 N N . LEU A 1 176 ? -20.172 18.516 5.688 1 98.75 176 LEU A N 1
ATOM 1319 C CA . LEU A 1 176 ? -20.062 19.891 5.195 1 98.75 176 LEU A CA 1
ATOM 1320 C C . LEU A 1 176 ? -20.125 19.922 3.672 1 98.75 176 LEU A C 1
ATOM 1322 O O . LEU A 1 176 ? -19.984 20.984 3.066 1 98.75 176 LEU A O 1
ATOM 1326 N N . GLY A 1 177 ? -20.203 18.703 3.035 1 98.69 177 GLY A N 1
ATOM 1327 C CA . GLY A 1 177 ? -20.469 18.656 1.604 1 98.69 177 GLY A CA 1
ATOM 1328 C C . GLY A 1 177 ? -19.422 17.891 0.827 1 98.69 177 GLY A C 1
ATOM 1329 O O . GLY A 1 177 ? -19.609 17.594 -0.354 1 98.69 177 GLY A O 1
ATOM 1330 N N . ALA A 1 178 ? -18.297 17.578 1.406 1 98.88 178 ALA A N 1
ATOM 1331 C CA . ALA A 1 178 ? -17.234 16.875 0.705 1 98.88 178 ALA A CA 1
ATOM 1332 C C . ALA A 1 178 ? -17.688 15.5 0.23 1 98.88 178 ALA A C 1
ATOM 1334 O O . ALA A 1 178 ? -18.484 14.836 0.904 1 98.88 178 ALA A O 1
ATOM 1335 N N . ASP A 1 179 ? -17.203 15.023 -0.928 1 98.88 179 ASP A N 1
ATOM 1336 C CA . ASP A 1 179 ? -17.594 13.734 -1.492 1 98.88 179 ASP A CA 1
ATOM 1337 C C . ASP A 1 179 ? -16.766 12.594 -0.89 1 98.88 179 ASP A C 1
ATOM 1339 O O . ASP A 1 179 ? -17.281 11.492 -0.68 1 98.88 179 ASP A O 1
ATOM 1343 N N . VAL A 1 180 ? -15.516 12.836 -0.686 1 98.94 180 VAL A N 1
ATOM 1344 C CA . VAL A 1 180 ? -14.57 11.844 -0.184 1 98.94 180 VAL A CA 1
ATOM 1345 C C . VAL A 1 180 ? -13.688 12.477 0.889 1 98.94 180 VAL A C 1
ATOM 1347 O O . VAL A 1 180 ? -13.242 13.625 0.746 1 98.94 180 VAL A O 1
ATOM 1350 N N . VAL A 1 181 ? -13.5 11.812 1.976 1 98.94 181 VAL A N 1
ATOM 1351 C CA . VAL A 1 181 ? -12.586 12.227 3.035 1 98.94 181 VAL A CA 1
ATOM 1352 C C . VAL A 1 181 ? -11.469 11.195 3.191 1 98.94 181 VAL A C 1
ATOM 1354 O O . VAL A 1 181 ? -11.734 10 3.293 1 98.94 181 VAL A O 1
ATOM 1357 N N . VAL A 1 182 ? -10.234 11.625 3.154 1 98.88 182 VAL A N 1
ATOM 1358 C CA . VAL A 1 182 ? -9.102 10.734 3.371 1 98.88 182 VAL A CA 1
ATOM 1359 C C . VAL A 1 182 ? -8.391 11.102 4.672 1 98.88 182 VAL A C 1
ATOM 1361 O O . VAL A 1 182 ? -8.453 12.25 5.113 1 98.88 182 VAL A O 1
ATOM 1364 N N . HIS A 1 183 ? -7.773 10.086 5.293 1 98.69 183 HIS A N 1
ATOM 1365 C CA . HIS A 1 183 ? -7.02 10.266 6.527 1 98.69 183 HIS A CA 1
ATOM 1366 C C . HIS A 1 183 ? -5.676 9.547 6.461 1 98.69 183 HIS A C 1
ATOM 1368 O O . HIS A 1 183 ? -5.586 8.438 5.934 1 98.69 183 HIS A O 1
ATOM 1374 N N . SER A 1 184 ? -4.688 10.195 6.934 1 97.44 184 SER A N 1
ATOM 1375 C CA . SER A 1 184 ? -3.594 9.445 7.535 1 97.44 184 SER A CA 1
ATOM 1376 C C . SER A 1 184 ? -3.934 9.016 8.961 1 97.44 184 SER A C 1
ATOM 1378 O O . SER A 1 184 ? -3.805 9.805 9.898 1 97.44 184 SER A O 1
ATOM 1380 N N . ILE A 1 185 ? -4.199 7.75 9.07 1 96.31 185 ILE A N 1
ATOM 1381 C CA . ILE A 1 185 ? -4.605 7.199 10.359 1 96.31 185 ILE A CA 1
ATOM 1382 C C . ILE A 1 185 ? -3.389 7.07 11.273 1 96.31 185 ILE A C 1
ATOM 1384 O O . ILE A 1 185 ? -3.527 6.961 12.492 1 96.31 185 ILE A O 1
ATOM 1388 N N . SER A 1 186 ? -2.215 7.168 10.727 1 93.5 186 SER A N 1
ATOM 1389 C CA . SER A 1 186 ? -0.943 7.121 11.445 1 93.5 186 SER A CA 1
ATOM 1390 C C . SER A 1 186 ? -0.87 8.203 12.516 1 93.5 186 SER A C 1
ATOM 1392 O O . SER A 1 186 ? -0.099 8.078 13.477 1 93.5 186 SER A O 1
ATOM 1394 N N . LYS A 1 187 ? -1.632 9.266 12.391 1 95.62 187 LYS A N 1
ATOM 1395 C CA . LYS A 1 187 ? -1.491 10.5 13.148 1 95.62 187 LYS A CA 1
ATOM 1396 C C . LYS A 1 187 ? -2.434 10.516 14.352 1 95.62 187 LYS A C 1
ATOM 1398 O O . LYS A 1 187 ? -2.389 9.625 15.195 1 95.62 187 LYS A O 1
ATOM 1403 N N . PHE A 1 188 ? -3.336 11.523 14.477 1 97.38 188 PHE A N 1
ATOM 1404 C CA . PHE A 1 188 ? -4.207 11.68 15.641 1 97.38 188 PHE A CA 1
ATOM 1405 C C . PHE A 1 188 ? -5.035 10.422 15.867 1 97.38 188 PHE A C 1
ATOM 1407 O O . PHE A 1 188 ? -5.273 10.031 17.016 1 97.38 188 PHE A O 1
ATOM 1414 N N . ILE A 1 189 ? -5.469 9.82 14.805 1 97.69 189 ILE A N 1
ATOM 1415 C CA . ILE A 1 189 ? -6.414 8.719 14.938 1 97.69 189 ILE A CA 1
ATOM 1416 C C . ILE A 1 189 ? -5.73 7.527 15.609 1 97.69 189 ILE A C 1
ATOM 1418 O O . ILE A 1 189 ? -6.301 6.906 16.516 1 97.69 189 ILE A O 1
ATOM 1422 N N . SER A 1 190 ? -4.555 7.184 15.18 1 95.75 190 SER A N 1
ATOM 1423 C CA . SER A 1 190 ? -3.814 6.133 15.867 1 95.75 190 SER A CA 1
ATOM 1424 C C . SER A 1 190 ? -3.367 6.586 17.25 1 95.75 190 SER A C 1
ATOM 1426 O O . SER A 1 190 ? -3.535 5.855 18.234 1 95.75 190 SER A O 1
ATOM 1428 N N . GLY A 1 191 ? -2.721 7.77 17.312 1 94.56 191 GLY A N 1
ATOM 1429 C CA . GLY A 1 191 ? -2.369 8.391 18.578 1 94.56 191 GLY A CA 1
ATOM 1430 C C . GLY A 1 191 ? -1.111 7.805 19.203 1 94.56 191 GLY A C 1
ATOM 1431 O O . GLY A 1 191 ? -0.644 8.281 20.234 1 94.56 191 GLY A O 1
ATOM 1432 N N . GLY A 1 192 ? -0.463 6.766 18.594 1 90 192 GLY A N 1
ATOM 1433 C CA . GLY A 1 192 ? 0.609 6.051 19.266 1 90 192 GLY A CA 1
ATOM 1434 C C . GLY A 1 192 ? 1.944 6.168 18.562 1 90 192 GLY A C 1
ATOM 1435 O O . GLY A 1 192 ? 2.959 5.66 19.047 1 90 192 GLY A O 1
ATOM 1436 N N . ALA A 1 193 ? 2.006 6.797 17.375 1 87.31 193 ALA A N 1
ATOM 1437 C CA . ALA A 1 193 ? 3.219 6.969 16.578 1 87.31 193 ALA A CA 1
ATOM 1438 C C . ALA A 1 193 ? 3.879 5.621 16.297 1 87.31 193 ALA A C 1
ATOM 1440 O O . ALA A 1 193 ? 5.109 5.516 16.281 1 87.31 193 ALA A O 1
ATOM 1441 N N . ASP A 1 194 ? 3.176 4.578 16.156 1 89 194 ASP A N 1
ATOM 1442 C CA . ASP A 1 194 ? 3.73 3.234 16 1 89 194 ASP A CA 1
ATOM 1443 C C . ASP A 1 194 ? 3.125 2.521 14.797 1 89 194 ASP A C 1
ATOM 1445 O O . ASP A 1 194 ? 3.533 1.408 14.453 1 89 194 ASP A O 1
ATOM 1449 N N . ILE A 1 195 ? 2.201 3.146 14.203 1 92.25 195 ILE A N 1
ATOM 1450 C CA . ILE A 1 195 ? 1.499 2.506 13.094 1 92.25 195 ILE A CA 1
ATOM 1451 C C . ILE A 1 195 ? 1.358 3.49 11.938 1 92.25 195 ILE A C 1
ATOM 1453 O O . ILE A 1 195 ? 1.055 4.668 12.148 1 92.25 195 ILE A O 1
ATOM 1457 N N . ILE A 1 196 ? 1.666 3.061 10.766 1 94.44 196 ILE A N 1
ATOM 1458 C CA . ILE A 1 196 ? 1.338 3.783 9.539 1 94.44 196 ILE A CA 1
ATOM 1459 C C . ILE A 1 196 ? 0.095 3.172 8.898 1 94.44 196 ILE A C 1
ATOM 1461 O O . ILE A 1 196 ? 0.022 1.956 8.703 1 94.44 196 ILE A O 1
ATOM 1465 N N . ALA A 1 197 ? -0.862 3.928 8.609 1 96.38 197 ALA A N 1
ATOM 1466 C CA . ALA A 1 197 ? -2.121 3.467 8.031 1 96.38 197 ALA A CA 1
ATOM 1467 C C . ALA A 1 197 ? -2.914 4.633 7.441 1 96.38 197 ALA A C 1
ATOM 1469 O O . ALA A 1 197 ? -2.648 5.793 7.758 1 96.38 197 ALA A O 1
ATOM 1470 N N . GLY A 1 198 ? -3.828 4.367 6.582 1 98.19 198 GLY A N 1
ATOM 1471 C CA . GLY A 1 198 ? -4.703 5.363 5.988 1 98.19 198 GLY A CA 1
ATOM 1472 C C . GLY A 1 198 ? -6.129 4.879 5.809 1 98.19 198 GLY A C 1
ATOM 1473 O O . GLY A 1 198 ? -6.449 3.738 6.152 1 98.19 198 GLY A O 1
ATOM 1474 N N . ALA A 1 199 ? -6.98 5.758 5.379 1 98.75 199 ALA A N 1
ATOM 1475 C CA . ALA A 1 199 ? -8.375 5.406 5.121 1 98.75 199 ALA A CA 1
ATOM 1476 C C . ALA A 1 199 ? -8.977 6.305 4.043 1 98.75 199 ALA A C 1
ATOM 1478 O O . ALA A 1 199 ? -8.633 7.484 3.947 1 98.75 199 ALA A O 1
ATOM 1479 N N . VAL A 1 200 ? -9.797 5.738 3.258 1 98.81 200 VAL A N 1
ATOM 1480 C CA . VAL A 1 200 ? -10.68 6.445 2.336 1 98.81 200 VAL A CA 1
ATOM 1481 C C . VAL A 1 200 ? -12.125 6.328 2.814 1 98.81 200 VAL A C 1
ATOM 1483 O O . VAL A 1 200 ? -12.641 5.223 3 1 98.81 200 VAL A O 1
ATOM 1486 N N . CYS A 1 201 ? -12.789 7.387 3.041 1 98.81 201 CYS A N 1
ATOM 1487 C CA . CYS A 1 201 ? -14.195 7.43 3.451 1 98.81 201 CYS A CA 1
ATOM 1488 C C . CYS A 1 201 ? -15.047 8.125 2.398 1 98.81 201 CYS A C 1
ATOM 1490 O O . CYS A 1 201 ? -14.703 9.203 1.922 1 98.81 201 CYS A O 1
ATOM 1492 N N . GLY A 1 202 ? -16.141 7.605 1.983 1 98.62 202 GLY A N 1
ATOM 1493 C CA . GLY A 1 202 ? -16.984 8.195 0.966 1 98.62 202 GLY A CA 1
ATOM 1494 C C . GLY A 1 202 ? -18.203 7.348 0.639 1 98.62 202 GLY A C 1
ATOM 1495 O O . GLY A 1 202 ? -18.625 6.527 1.452 1 98.62 202 GLY A O 1
ATOM 1496 N N . PRO A 1 203 ? -18.828 7.629 -0.522 1 98.25 203 PRO A N 1
ATOM 1497 C CA . PRO A 1 203 ? -19.969 6.82 -0.944 1 98.25 203 PRO A CA 1
ATOM 1498 C C . PRO A 1 203 ? -19.625 5.348 -1.133 1 98.25 203 PRO A C 1
ATOM 1500 O O . PRO A 1 203 ? -18.516 5.023 -1.571 1 98.25 203 PRO A O 1
ATOM 1503 N N . ALA A 1 204 ? -20.594 4.473 -0.839 1 96.81 204 ALA A N 1
ATOM 1504 C CA . ALA A 1 204 ? -20.391 3.035 -1.006 1 96.81 204 ALA A CA 1
ATOM 1505 C C . ALA A 1 204 ? -20.016 2.697 -2.445 1 96.81 204 ALA A C 1
ATOM 1507 O O . ALA A 1 204 ? -19.203 1.81 -2.688 1 96.81 204 ALA A O 1
ATOM 1508 N N . SER A 1 205 ? -20.609 3.377 -3.354 1 97.25 205 SER A N 1
ATOM 1509 C CA . SER A 1 205 ? -20.328 3.125 -4.766 1 97.25 205 SER A CA 1
ATOM 1510 C C . SER A 1 205 ? -18.859 3.35 -5.094 1 97.25 205 SER A C 1
ATOM 1512 O O . SER A 1 205 ? -18.25 2.549 -5.805 1 97.25 205 SER A O 1
ATOM 1514 N N . LEU A 1 206 ? -18.297 4.422 -4.57 1 97.31 206 LEU A N 1
ATOM 1515 C CA . LEU A 1 206 ? -16.891 4.711 -4.828 1 97.31 206 LEU A CA 1
ATOM 1516 C C . LEU A 1 206 ? -15.984 3.666 -4.176 1 97.31 206 LEU A C 1
ATOM 1518 O O . LEU A 1 206 ? -15.086 3.127 -4.824 1 97.31 206 LEU A O 1
ATOM 1522 N N . VAL A 1 207 ? -16.219 3.395 -2.881 1 96.19 207 VAL A N 1
ATOM 1523 C CA . VAL A 1 207 ? -15.398 2.447 -2.143 1 96.19 207 VAL A CA 1
ATOM 1524 C C . VAL A 1 207 ? -15.461 1.074 -2.809 1 96.19 207 VAL A C 1
ATOM 1526 O O . VAL A 1 207 ? -14.438 0.413 -2.986 1 96.19 207 VAL A O 1
ATOM 1529 N N . ASN A 1 208 ? -16.641 0.647 -3.215 1 93.25 208 ASN A N 1
ATOM 1530 C CA . ASN A 1 208 ? -16.797 -0.625 -3.912 1 93.25 208 ASN A CA 1
ATOM 1531 C C . ASN A 1 208 ? -16.047 -0.631 -5.242 1 93.25 208 ASN A C 1
ATOM 1533 O O . ASN A 1 208 ? -15.445 -1.64 -5.613 1 93.25 208 ASN A O 1
ATOM 1537 N N . SER A 1 209 ? -16.125 0.461 -5.914 1 95.75 209 SER A N 1
ATOM 1538 C CA . SER A 1 209 ? -15.43 0.541 -7.195 1 95.75 209 SER A CA 1
ATOM 1539 C C . SER A 1 209 ? -13.922 0.434 -7.016 1 95.75 209 SER A C 1
ATOM 1541 O O . SER A 1 209 ? -13.227 -0.099 -7.879 1 95.75 209 SER A O 1
ATOM 1543 N N . MET A 1 210 ? -13.406 0.948 -5.914 1 96.62 210 MET A N 1
ATOM 1544 C CA . MET A 1 210 ? -11.977 0.897 -5.645 1 96.62 210 MET A CA 1
ATOM 1545 C C . MET A 1 210 ? -11.531 -0.529 -5.336 1 96.62 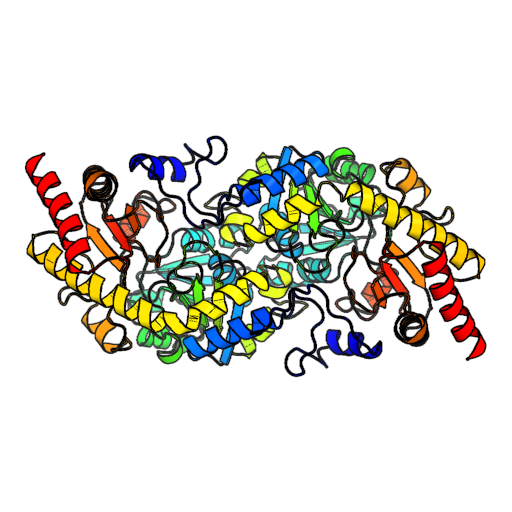210 MET A C 1
ATOM 1547 O O . MET A 1 210 ? -10.344 -0.852 -5.453 1 96.62 210 MET A O 1
ATOM 1551 N N . MET A 1 211 ? -12.469 -1.375 -5.027 1 91.94 211 MET A N 1
ATOM 1552 C CA . MET A 1 211 ? -12.18 -2.762 -4.676 1 91.94 211 MET A CA 1
ATOM 1553 C C . MET A 1 211 ? -12.484 -3.695 -5.844 1 91.94 211 MET A C 1
ATOM 1555 O O . MET A 1 211 ? -12.352 -4.914 -5.719 1 91.94 211 MET A O 1
ATOM 1559 N N . ASP A 1 212 ? -12.883 -3.107 -6.957 1 91.5 212 ASP A N 1
ATOM 1560 C CA . ASP A 1 212 ? -13.203 -3.889 -8.148 1 91.5 212 ASP A CA 1
ATOM 1561 C C . ASP A 1 212 ? -11.992 -4.695 -8.609 1 91.5 212 ASP A C 1
ATOM 1563 O O . ASP A 1 212 ? -10.867 -4.191 -8.617 1 91.5 212 ASP A O 1
ATOM 1567 N N . LEU A 1 213 ? -12.172 -5.934 -9.062 1 87.62 213 LEU A N 1
ATOM 1568 C CA . LEU A 1 213 ? -11.109 -6.883 -9.383 1 87.62 213 LEU A CA 1
ATOM 1569 C C . LEU A 1 213 ? -10.398 -6.492 -10.672 1 87.62 213 LEU A C 1
ATOM 1571 O O . LEU A 1 213 ? -9.266 -6.902 -10.914 1 87.62 213 LEU A O 1
ATOM 1575 N N . GLN A 1 214 ? -11.023 -5.734 -11.484 1 89.5 214 GLN A N 1
ATOM 1576 C CA . GLN A 1 214 ? -10.484 -5.457 -12.805 1 89.5 214 GLN A CA 1
ATOM 1577 C C . GLN A 1 214 ? -9.938 -4.035 -12.891 1 89.5 214 GLN A C 1
ATOM 1579 O O . GLN A 1 214 ? -9 -3.766 -13.648 1 89.5 214 GLN A O 1
ATOM 1584 N N . GLN A 1 215 ? -10.57 -3.162 -12.047 1 93.25 215 GLN A N 1
ATOM 1585 C CA . GLN A 1 215 ? -10.227 -1.76 -12.25 1 93.25 215 GLN A CA 1
ATOM 1586 C C . GLN A 1 215 ? -9.969 -1.051 -10.922 1 93.25 215 GLN A C 1
ATOM 1588 O O . GLN A 1 215 ? -9.539 0.104 -10.906 1 93.25 215 GLN A O 1
ATOM 1593 N N . GLY A 1 216 ? -10.227 -1.678 -9.867 1 96 216 GLY A N 1
ATOM 1594 C CA . GLY A 1 216 ? -10.211 -1 -8.578 1 96 216 GLY A CA 1
ATOM 1595 C C . GLY A 1 216 ? -8.82 -0.601 -8.133 1 96 216 GLY A C 1
ATOM 1596 O O . GLY A 1 216 ? -7.914 -1.437 -8.078 1 96 216 GLY A O 1
ATOM 1597 N N . ALA A 1 217 ? -8.68 0.636 -7.762 1 98.12 217 ALA A N 1
ATOM 1598 C CA . ALA A 1 217 ? -7.371 1.189 -7.418 1 98.12 217 ALA A CA 1
ATOM 1599 C C . ALA A 1 217 ? -6.797 0.506 -6.18 1 98.12 217 ALA A C 1
ATOM 1601 O O . ALA A 1 217 ? -5.625 0.128 -6.16 1 98.12 217 ALA A O 1
ATOM 1602 N N . ILE A 1 218 ? -7.605 0.323 -5.113 1 97.25 218 ILE A N 1
ATOM 1603 C CA . ILE A 1 218 ? -7.098 -0.295 -3.893 1 97.25 218 ILE A CA 1
ATOM 1604 C C . ILE A 1 218 ? -6.812 -1.774 -4.141 1 97.25 218 ILE A C 1
ATOM 1606 O O . ILE A 1 218 ? -5.781 -2.297 -3.717 1 97.25 218 ILE A O 1
ATOM 1610 N N . MET A 1 219 ? -7.68 -2.416 -4.902 1 94.31 219 MET A N 1
ATOM 1611 C CA . MET A 1 219 ? -7.531 -3.84 -5.195 1 94.31 219 MET A CA 1
ATOM 1612 C C . MET A 1 219 ? -6.258 -4.102 -5.992 1 94.31 219 MET A C 1
ATOM 1614 O O . MET A 1 219 ? -5.484 -5.004 -5.652 1 94.31 219 MET A O 1
ATOM 1618 N N . LEU A 1 220 ? -6 -3.305 -6.945 1 96.5 220 LEU A N 1
ATOM 1619 C CA . LEU A 1 220 ? -4.961 -3.633 -7.918 1 96.5 220 LEU A CA 1
ATOM 1620 C C . LEU A 1 220 ? -3.631 -3 -7.523 1 96.5 220 LEU A C 1
ATOM 1622 O O . LEU A 1 220 ? -2.566 -3.521 -7.863 1 96.5 220 LEU A O 1
ATOM 1626 N N . LEU A 1 221 ? -3.639 -1.848 -6.781 1 97.75 221 LEU A N 1
ATOM 1627 C CA . LEU A 1 221 ? -2.393 -1.277 -6.281 1 97.75 221 LEU A CA 1
ATOM 1628 C C . LEU A 1 221 ? -1.943 -1.984 -5.008 1 97.75 221 LEU A C 1
ATOM 1630 O O . LEU A 1 221 ? -0.77 -1.917 -4.637 1 97.75 221 LEU A O 1
ATOM 1634 N N . GLY A 1 222 ? -2.844 -2.514 -4.262 1 97.19 222 GLY A N 1
ATOM 1635 C CA . GLY A 1 222 ? -2.592 -3.463 -3.188 1 97.19 222 GLY A CA 1
ATOM 1636 C C . GLY A 1 222 ? -2.01 -2.818 -1.943 1 97.19 222 GLY A C 1
ATOM 1637 O O . GLY A 1 222 ? -1.146 -3.398 -1.284 1 97.19 222 GLY A O 1
ATOM 1638 N N . PRO A 1 223 ? -2.348 -1.574 -1.642 1 97.19 223 PRO A N 1
ATOM 1639 C CA . PRO A 1 223 ? -1.869 -1.015 -0.375 1 97.19 223 PRO A CA 1
ATOM 1640 C C . PRO A 1 223 ? -2.613 -1.572 0.835 1 97.19 223 PRO A C 1
ATOM 1642 O O . PRO A 1 223 ? -3.223 -0.813 1.595 1 97.19 223 PRO A O 1
ATOM 1645 N N . THR A 1 224 ? -2.432 -2.838 1.126 1 94.44 224 THR A N 1
ATOM 1646 C CA . THR A 1 224 ? -3.252 -3.623 2.043 1 94.44 224 THR A CA 1
ATOM 1647 C C . THR A 1 224 ? -2.844 -3.361 3.49 1 94.44 224 THR A C 1
ATOM 1649 O O . THR A 1 224 ? -1.654 -3.324 3.811 1 94.44 224 THR A O 1
ATOM 1652 N N . MET A 1 225 ? -3.848 -3.154 4.312 1 94.56 225 MET A N 1
ATOM 1653 C CA . MET A 1 225 ? -3.605 -3.088 5.75 1 94.56 225 MET A CA 1
ATOM 1654 C C . MET A 1 225 ? -3.641 -4.48 6.375 1 94.56 225 MET A C 1
ATOM 1656 O O . MET A 1 225 ? -4.504 -5.293 6.039 1 94.56 225 MET A O 1
ATOM 1660 N N . ASN A 1 226 ? -2.678 -4.695 7.227 1 92.44 226 ASN A N 1
ATOM 1661 C CA . ASN A 1 226 ? -2.656 -5.961 7.953 1 92.44 226 ASN A CA 1
ATOM 1662 C C . ASN A 1 226 ? -3.775 -6.027 8.992 1 92.44 226 ASN A C 1
ATOM 1664 O O . ASN A 1 226 ? -4.055 -5.043 9.672 1 92.44 226 ASN A O 1
ATOM 1668 N N . ALA A 1 227 ? -4.324 -7.211 9.188 1 91.31 227 ALA A N 1
ATOM 1669 C CA . ALA A 1 227 ? -5.453 -7.402 10.094 1 91.31 227 ALA A CA 1
ATOM 1670 C C . ALA A 1 227 ? -5.062 -7.086 11.531 1 91.31 227 ALA A C 1
ATOM 1672 O O . ALA A 1 227 ? -5.871 -6.555 12.305 1 91.31 227 ALA A O 1
ATOM 1673 N N . LYS A 1 228 ? -3.881 -7.441 11.938 1 90.5 228 LYS A N 1
ATOM 1674 C CA . LYS A 1 228 ? -3.434 -7.168 13.305 1 90.5 228 LYS A CA 1
ATOM 1675 C C . LYS A 1 228 ? -3.346 -5.664 13.555 1 90.5 228 LYS A C 1
ATOM 1677 O O . LYS A 1 228 ? -3.672 -5.195 14.648 1 90.5 228 LYS A O 1
ATOM 1682 N N . VAL A 1 229 ? -2.895 -4.961 12.562 1 92.5 229 VAL A N 1
ATOM 1683 C CA . VAL A 1 229 ? -2.834 -3.504 12.633 1 92.5 229 VAL A CA 1
ATOM 1684 C C . VAL A 1 229 ? -4.246 -2.932 12.75 1 92.5 229 VAL A C 1
ATOM 1686 O O . VAL A 1 229 ? -4.496 -2.043 13.57 1 92.5 229 VAL A O 1
ATOM 1689 N N . ALA A 1 230 ? -5.113 -3.492 11.945 1 94.62 230 ALA A N 1
ATOM 1690 C CA . ALA A 1 230 ? -6.508 -3.051 11.977 1 94.62 230 ALA A CA 1
ATOM 1691 C C . ALA A 1 230 ? -7.117 -3.271 13.359 1 94.62 230 ALA A C 1
ATOM 1693 O O . ALA A 1 230 ? -7.863 -2.424 13.859 1 94.62 230 ALA A O 1
ATOM 1694 N N . PHE A 1 231 ? -6.824 -4.422 13.938 1 93.06 231 PHE A N 1
ATOM 1695 C CA . PHE A 1 231 ? -7.336 -4.742 15.266 1 93.06 231 PHE A CA 1
ATOM 1696 C C . PHE A 1 231 ? -6.836 -3.734 16.297 1 93.06 231 PHE A C 1
ATOM 1698 O O . PHE A 1 231 ? -7.621 -3.203 17.078 1 93.06 231 PHE A O 1
ATOM 1705 N N . GLU A 1 232 ? -5.578 -3.455 16.234 1 93.25 232 GLU A N 1
ATOM 1706 C CA . GLU A 1 232 ? -4.988 -2.51 17.188 1 93.25 232 GLU A CA 1
ATOM 1707 C C . GLU A 1 232 ? -5.602 -1.121 17.031 1 93.25 232 GLU A C 1
ATOM 1709 O O . GLU A 1 232 ? -5.934 -0.47 18.016 1 93.25 232 GLU A O 1
ATOM 1714 N N . LEU A 1 233 ? -5.781 -0.667 15.812 1 95.81 233 LEU A N 1
ATOM 1715 C CA . LEU A 1 233 ? -6.344 0.65 15.531 1 95.81 233 LEU A CA 1
ATOM 1716 C C . LEU A 1 233 ? -7.797 0.729 15.984 1 95.81 233 LEU A C 1
ATOM 1718 O O . LEU A 1 233 ? -8.242 1.769 16.484 1 95.81 233 LEU A O 1
ATOM 1722 N N . SER A 1 234 ? -8.539 -0.346 15.82 1 94.81 234 SER A N 1
ATOM 1723 C CA . SER A 1 234 ? -9.945 -0.362 16.219 1 94.81 234 SER A CA 1
ATOM 1724 C C . SER A 1 234 ? -10.109 -0.116 17.703 1 94.81 234 SER A C 1
ATOM 1726 O O . SER A 1 234 ? -11.109 0.46 18.141 1 94.81 234 SER A O 1
ATOM 1728 N N . GLU A 1 235 ? -9.117 -0.542 18.469 1 94.56 235 GLU A N 1
ATOM 1729 C CA . GLU A 1 235 ? -9.156 -0.365 19.922 1 94.56 235 GLU A CA 1
ATOM 1730 C C . GLU A 1 235 ? -8.859 1.079 20.312 1 94.56 235 GLU A C 1
ATOM 1732 O O . GLU A 1 235 ? -9.125 1.492 21.438 1 94.56 235 GLU A O 1
ATOM 1737 N N . ARG A 1 236 ? -8.406 1.821 19.344 1 95.81 236 ARG A N 1
ATOM 1738 C CA . ARG A 1 236 ? -7.98 3.184 19.656 1 95.81 236 ARG A CA 1
ATOM 1739 C C . ARG A 1 236 ? -9.047 4.191 19.25 1 95.81 236 ARG A C 1
ATOM 1741 O O . ARG A 1 236 ? -9.062 5.32 19.75 1 95.81 236 ARG A O 1
ATOM 1748 N N . ILE A 1 237 ? -9.953 3.816 18.391 1 95.75 237 ILE A N 1
ATOM 1749 C CA . ILE A 1 237 ? -10.977 4.707 17.844 1 95.75 237 ILE A CA 1
ATOM 1750 C C . ILE A 1 237 ? -11.906 5.168 18.969 1 95.75 237 ILE A C 1
ATOM 1752 O O . ILE A 1 237 ? -12.25 6.348 19.062 1 95.75 237 ILE A O 1
ATOM 1756 N N . PRO A 1 238 ? -12.266 4.297 19.953 1 93.25 238 PRO A N 1
ATOM 1757 C CA . PRO A 1 238 ? -13.227 4.699 20.984 1 93.25 238 PRO A CA 1
ATOM 1758 C C . PRO A 1 238 ? -12.719 5.848 21.859 1 93.25 238 PRO A C 1
ATOM 1760 O O . PRO A 1 238 ? -13.508 6.602 22.422 1 93.25 238 PRO A O 1
ATOM 1763 N N . HIS A 1 239 ? -11.391 5.988 22 1 96 239 HIS A N 1
ATOM 1764 C CA . HIS A 1 239 ? -10.922 7.051 22.875 1 96 239 HIS A CA 1
ATOM 1765 C C . HIS A 1 239 ? -10.367 8.227 22.078 1 96 239 HIS A C 1
ATOM 1767 O O . HIS A 1 239 ? -9.766 9.141 22.641 1 96 239 HIS A O 1
ATOM 1773 N N . LEU A 1 240 ? -10.531 8.164 20.781 1 97.81 240 LEU A N 1
ATOM 1774 C CA . LEU A 1 240 ? -10.078 9.258 19.922 1 97.81 240 LEU A CA 1
ATOM 1775 C C . LEU A 1 240 ? -10.711 10.578 20.344 1 97.81 240 LEU A C 1
ATOM 1777 O O . LEU A 1 240 ? -10.039 11.609 20.422 1 97.81 240 LEU A O 1
ATOM 1781 N N . GLY A 1 241 ? -12.039 10.555 20.578 1 97.75 241 GLY A N 1
ATOM 1782 C CA . GLY A 1 241 ? -12.727 11.766 20.984 1 97.75 241 GLY A CA 1
ATOM 1783 C C . GLY A 1 241 ? -12.125 12.398 22.219 1 97.75 241 GLY A C 1
ATOM 1784 O O . GLY A 1 241 ? -11.953 13.617 22.281 1 97.75 241 GLY A O 1
ATOM 1785 N N . LEU A 1 242 ? -11.828 11.594 23.219 1 97.81 242 LEU A N 1
ATOM 1786 C CA . LEU A 1 242 ? -11.219 12.078 24.453 1 97.81 242 LEU A CA 1
ATOM 1787 C C . LEU A 1 242 ? -9.852 12.703 24.172 1 97.81 242 LEU A C 1
ATOM 1789 O O . LEU A 1 242 ? -9.531 13.766 24.703 1 97.81 242 LEU A O 1
ATOM 1793 N N . ARG A 1 243 ? -9.109 12.062 23.359 1 98.12 243 ARG A N 1
ATOM 1794 C CA . ARG A 1 243 ? -7.762 12.547 23.062 1 98.12 243 ARG A CA 1
ATOM 1795 C C . ARG A 1 243 ? -7.812 13.867 22.312 1 98.12 243 ARG A C 1
ATOM 1797 O O . ARG A 1 243 ? -7.062 14.797 22.609 1 98.12 243 ARG A O 1
ATOM 1804 N N . MET A 1 244 ? -8.727 13.93 21.312 1 98.25 244 MET A N 1
ATOM 1805 C CA . MET A 1 244 ? -8.812 15.148 20.5 1 98.25 244 MET A CA 1
ATOM 1806 C C . MET A 1 244 ? -9.234 16.344 21.359 1 98.25 244 MET A C 1
ATOM 1808 O O . MET A 1 244 ? -8.742 17.453 21.156 1 98.25 244 MET A O 1
ATOM 1812 N N . LYS A 1 245 ? -10.172 16.094 22.281 1 98.25 245 LYS A N 1
ATOM 1813 C CA . LYS A 1 245 ? -10.578 17.156 23.203 1 98.25 245 LYS A CA 1
ATOM 1814 C C . LYS A 1 245 ? -9.391 17.688 24 1 98.25 245 LYS A C 1
ATOM 1816 O O . LYS A 1 245 ? -9.219 18.906 24.125 1 98.25 245 LYS A O 1
ATOM 1821 N N . GLU A 1 246 ? -8.641 16.766 24.484 1 98.25 246 GLU A N 1
ATOM 1822 C CA . GLU A 1 246 ? -7.508 17.156 25.312 1 98.25 246 GLU A CA 1
ATOM 1823 C C . GLU A 1 246 ? -6.43 17.844 24.484 1 98.25 246 GLU A C 1
ATOM 1825 O O . GLU A 1 246 ? -5.871 18.859 24.922 1 98.25 246 GLU A O 1
ATOM 1830 N N . HIS A 1 247 ? -6.086 17.297 23.312 1 98.38 247 HIS A N 1
ATOM 1831 C CA . HIS A 1 247 ? -5.156 17.953 22.406 1 98.38 247 HIS A CA 1
ATOM 1832 C C . HIS A 1 247 ? -5.574 19.391 22.141 1 98.38 247 HIS A C 1
ATOM 1834 O O . HIS A 1 247 ? -4.754 20.312 22.219 1 98.38 247 HIS A O 1
ATOM 1840 N N . SER A 1 248 ? -6.809 19.578 21.844 1 98.38 248 SER A N 1
ATOM 1841 C CA . SER A 1 248 ? -7.348 20.875 21.453 1 98.38 248 SER A CA 1
ATOM 1842 C C . SER A 1 248 ? -7.332 21.859 22.625 1 98.38 248 SER A C 1
ATOM 1844 O O . SER A 1 248 ? -6.969 23.016 22.453 1 98.38 248 SER A O 1
ATOM 1846 N N . GLN A 1 249 ? -7.77 21.391 23.734 1 98.12 249 GLN A N 1
ATOM 1847 C CA . GLN A 1 249 ? -7.812 22.25 24.906 1 98.12 249 GLN A CA 1
ATOM 1848 C C . GLN A 1 249 ? -6.422 22.75 25.266 1 98.12 249 GLN A C 1
ATOM 1850 O O . GLN A 1 249 ? -6.238 23.953 25.531 1 98.12 249 GLN A O 1
ATOM 1855 N N . ARG A 1 250 ? -5.516 21.891 25.281 1 98.31 250 ARG A N 1
ATOM 1856 C CA . ARG A 1 250 ? -4.148 22.266 25.625 1 98.31 250 ARG A CA 1
ATOM 1857 C C . ARG A 1 250 ? -3.561 23.203 24.578 1 98.31 250 ARG A C 1
ATOM 1859 O O . ARG A 1 250 ? -2.865 24.172 24.922 1 98.31 250 ARG A O 1
ATOM 1866 N N . ALA A 1 251 ? -3.791 22.891 23.344 1 98.5 251 ALA A N 1
ATOM 1867 C CA . ALA A 1 251 ? -3.291 23.75 22.281 1 98.5 251 ALA A CA 1
ATOM 1868 C C . ALA A 1 251 ? -3.828 25.172 22.422 1 98.5 251 ALA A C 1
ATOM 1870 O O . ALA A 1 251 ? -3.09 26.141 22.234 1 98.5 251 ALA A O 1
ATOM 1871 N N . LEU A 1 252 ? -5.09 25.281 22.734 1 98.5 252 LEU A N 1
ATOM 1872 C CA . LEU A 1 252 ? -5.707 26.594 22.906 1 98.5 252 LEU A CA 1
ATOM 1873 C C . LEU A 1 252 ? -5.062 27.359 24.047 1 98.5 252 LEU A C 1
ATOM 1875 O O . LEU A 1 252 ? -4.719 28.531 23.906 1 98.5 252 LEU A O 1
ATOM 1879 N N . VAL A 1 253 ? -4.883 26.703 25.172 1 98.56 253 VAL A N 1
ATOM 1880 C CA . VAL A 1 253 ? -4.305 27.359 26.344 1 98.56 253 VAL A CA 1
ATOM 1881 C C . VAL A 1 253 ? -2.867 27.781 26.047 1 98.56 253 VAL A C 1
ATOM 1883 O O . VAL A 1 253 ? -2.471 28.906 26.344 1 98.56 253 VAL A O 1
ATOM 1886 N N . PHE A 1 254 ? -2.076 26.859 25.484 1 98.5 254 PHE A N 1
ATOM 1887 C CA . PHE A 1 254 ? -0.694 27.172 25.141 1 98.5 254 PHE A CA 1
ATOM 1888 C C . PHE A 1 254 ? -0.633 28.328 24.156 1 98.5 254 PHE A C 1
ATOM 1890 O O . PHE A 1 254 ? 0.187 29.25 24.312 1 98.5 254 PHE A O 1
ATOM 1897 N N . ALA A 1 255 ? -1.494 28.312 23.141 1 98.5 255 ALA A N 1
ATOM 1898 C CA . ALA A 1 255 ? -1.5 29.375 22.125 1 98.5 255 ALA A CA 1
ATOM 1899 C C . ALA A 1 255 ? -1.765 30.734 22.75 1 98.5 255 ALA A C 1
ATOM 1901 O O . ALA A 1 255 ? -1.073 31.703 22.438 1 98.5 255 ALA A O 1
ATOM 1902 N N . ARG A 1 256 ? -2.717 30.797 23.609 1 98.44 256 ARG A N 1
ATOM 1903 C CA . ARG A 1 256 ? -3.07 32.062 24.266 1 98.44 256 ARG A CA 1
ATOM 1904 C C . ARG A 1 256 ? -1.93 32.562 25.156 1 98.44 256 ARG A C 1
ATOM 1906 O O . ARG A 1 256 ? -1.585 33.719 25.125 1 98.44 256 ARG A O 1
ATOM 1913 N N . ARG A 1 257 ? -1.363 31.672 25.891 1 98.25 257 ARG A N 1
ATOM 1914 C CA . ARG A 1 257 ? -0.286 32.062 26.797 1 98.25 257 ARG A CA 1
ATOM 1915 C C . ARG A 1 257 ? 0.955 32.469 26.016 1 98.25 257 ARG A C 1
ATOM 1917 O O . ARG A 1 257 ? 1.621 33.469 26.391 1 98.25 257 ARG A O 1
ATOM 1924 N N . LEU A 1 258 ? 1.275 31.734 25 1 97.69 258 LEU A N 1
ATOM 1925 C CA . LEU A 1 258 ? 2.416 32.094 24.156 1 97.69 258 LEU A CA 1
ATOM 1926 C C . LEU A 1 258 ? 2.219 33.438 23.5 1 97.69 258 LEU A C 1
ATOM 1928 O O . LEU A 1 258 ? 3.162 34.25 23.422 1 97.69 258 LEU A O 1
ATOM 1932 N N . LYS A 1 259 ? 1.052 33.656 23.078 1 96.44 259 LYS A N 1
ATOM 1933 C CA . LYS A 1 259 ? 0.73 34.969 22.5 1 96.44 259 LYS A CA 1
ATOM 1934 C C . LYS A 1 259 ? 0.91 36.062 23.531 1 96.44 259 LYS A C 1
ATOM 1936 O O . LYS A 1 259 ? 1.437 37.156 23.203 1 96.44 259 LYS A O 1
ATOM 1941 N N . SER A 1 260 ? 0.489 35.812 24.672 1 95.94 260 SER A N 1
ATOM 1942 C CA . SER A 1 260 ? 0.6 36.812 25.734 1 95.94 260 SER A CA 1
ATOM 1943 C C . SER A 1 260 ? 2.059 37.125 26.047 1 95.94 260 SER A C 1
ATOM 1945 O O . SER A 1 260 ? 2.373 38.188 26.562 1 95.94 260 SER A O 1
ATOM 1947 N N . LEU A 1 261 ? 2.936 36.188 25.75 1 94.88 261 LEU A N 1
ATOM 1948 C CA . LEU A 1 261 ? 4.363 36.406 25.969 1 94.88 261 LEU A CA 1
ATOM 1949 C C . LEU A 1 261 ? 4.992 37.125 24.781 1 94.88 261 LEU A C 1
ATOM 1951 O O . LEU A 1 261 ? 6.203 37.375 24.766 1 94.88 261 LEU A O 1
ATOM 1955 N N . GLY A 1 262 ? 4.164 37.438 23.75 1 93.5 262 GLY A N 1
ATOM 1956 C CA . GLY A 1 262 ? 4.637 38.25 22.641 1 93.5 262 GLY A CA 1
ATOM 1957 C C . GLY A 1 262 ? 5.129 37.438 21.469 1 93.5 262 GLY A C 1
ATOM 1958 O O . GLY A 1 262 ? 5.688 38 20.516 1 93.5 262 GLY A O 1
ATOM 1959 N N . LEU A 1 263 ? 4.922 36.125 21.469 1 95.38 263 LEU A N 1
ATOM 1960 C CA . LEU A 1 263 ? 5.363 35.281 20.375 1 95.38 263 LEU A CA 1
ATOM 1961 C C . LEU A 1 263 ? 4.355 35.312 19.219 1 95.38 263 LEU A C 1
ATOM 1963 O O . LEU A 1 263 ? 3.166 35.531 19.453 1 95.38 263 LEU A O 1
ATOM 1967 N N . LYS A 1 264 ? 4.859 35.156 18.016 1 95.88 264 LYS A N 1
ATOM 1968 C CA . LYS A 1 264 ? 3.996 35 16.859 1 95.88 264 LYS A CA 1
ATOM 1969 C C . LYS A 1 264 ? 3.441 33.562 16.781 1 95.88 264 LYS A C 1
ATOM 1971 O O . LYS A 1 264 ? 4.129 32.656 16.328 1 95.88 264 LYS A O 1
ATOM 1976 N N . VAL A 1 265 ? 2.199 33.438 17.172 1 97.19 265 VAL A N 1
ATOM 1977 C CA . VAL A 1 265 ? 1.564 32.125 17.266 1 97.19 265 VAL A CA 1
ATOM 1978 C C . VAL A 1 265 ? 0.496 32 16.188 1 97.19 265 VAL A C 1
ATOM 1980 O O . VAL A 1 265 ? -0.246 32.938 15.914 1 97.19 265 VAL A O 1
ATOM 1983 N N . ILE A 1 266 ? 0.49 30.875 15.484 1 96.88 266 ILE A N 1
ATOM 1984 C CA . ILE A 1 266 ? -0.547 30.531 14.516 1 96.88 266 ILE A CA 1
ATOM 1985 C C . ILE A 1 266 ? -1.385 29.375 15.055 1 96.88 266 ILE A C 1
ATOM 1987 O O . ILE A 1 266 ? -0.88 28.266 15.227 1 96.88 266 ILE A O 1
ATOM 1991 N N . TYR A 1 267 ? -2.572 29.609 15.359 1 98.12 267 TYR A N 1
ATOM 1992 C CA . TYR A 1 267 ? -3.523 28.625 15.852 1 98.12 267 TYR A CA 1
ATOM 1993 C C . TYR A 1 267 ? -4.953 29.016 15.492 1 98.12 267 TYR A C 1
ATOM 1995 O O . TYR A 1 267 ? -5.414 30.094 15.852 1 98.12 267 TYR A O 1
ATOM 2003 N N . PRO A 1 268 ? -5.656 28.078 14.82 1 97.94 268 PRO A N 1
ATOM 2004 C CA . PRO A 1 268 ? -6.988 28.438 14.336 1 97.94 268 PRO A CA 1
ATOM 2005 C C . PRO A 1 268 ? -7.965 28.766 15.469 1 97.94 268 PRO A C 1
ATOM 2007 O O . PRO A 1 268 ? -9 29.391 15.242 1 97.94 268 PRO A O 1
ATOM 2010 N N . GLY A 1 269 ? -7.648 28.375 16.672 1 98 269 GLY A N 1
ATOM 2011 C CA . GLY A 1 269 ? -8.516 28.641 17.812 1 98 269 GLY A CA 1
ATOM 2012 C C . GLY A 1 269 ? -8.375 30.047 18.359 1 98 269 GLY A C 1
ATOM 2013 O O . GLY A 1 269 ? -9.211 30.5 19.141 1 98 269 GLY A O 1
ATOM 2014 N N . LEU A 1 270 ? -7.344 30.75 18 1 98.06 270 LEU A N 1
ATOM 2015 C CA . LEU A 1 270 ? -7.16 32.125 18.406 1 98.06 270 LEU A CA 1
ATOM 2016 C C . LEU A 1 270 ? -8.062 33.062 17.609 1 98.06 270 LEU A C 1
ATOM 2018 O O . LEU A 1 270 ? -8.219 32.906 16.391 1 98.06 270 LEU A O 1
ATOM 2022 N N . GLU A 1 271 ? -8.625 34 18.203 1 96.88 271 GLU A N 1
ATOM 2023 C CA . GLU A 1 271 ? -9.586 34.906 17.578 1 96.88 271 GLU A CA 1
ATOM 2024 C C . GLU A 1 271 ? -8.938 35.719 16.453 1 96.88 271 GLU A C 1
ATOM 2026 O O . GLU A 1 271 ? -9.594 36.062 15.469 1 96.88 271 GLU A O 1
ATOM 2031 N N . GLU A 1 272 ? -7.723 36 16.547 1 95.19 272 GLU A N 1
ATOM 2032 C CA . GLU A 1 272 ? -7.02 36.812 15.57 1 95.19 272 GLU A CA 1
ATOM 2033 C C . GLU A 1 272 ? -6.656 36 14.328 1 95.19 272 GLU A C 1
ATOM 2035 O O . GLU A 1 272 ? -6.273 36.562 13.305 1 95.19 272 GLU A O 1
ATOM 2040 N N . HIS A 1 273 ? -6.691 34.656 14.438 1 96.31 273 HIS A N 1
ATOM 2041 C CA . HIS A 1 273 ? -6.449 33.844 13.25 1 96.31 273 HIS A CA 1
ATOM 2042 C C . HIS A 1 273 ? -7.43 34.219 12.133 1 96.31 273 HIS A C 1
ATOM 2044 O O . HIS A 1 273 ? -8.633 34.312 12.375 1 96.31 273 HIS A O 1
ATOM 2050 N N . PRO A 1 274 ? -6.934 34.375 10.906 1 95.69 274 PRO A N 1
ATOM 2051 C CA . PRO A 1 274 ? -7.789 34.844 9.812 1 95.69 274 PRO A CA 1
ATOM 2052 C C . PRO A 1 274 ? -8.977 33.906 9.555 1 95.69 274 PRO A C 1
ATOM 2054 O O . PRO A 1 274 ? -10.008 34.344 9.039 1 95.69 274 PRO A O 1
ATOM 2057 N N . HIS A 1 275 ? -8.867 32.656 9.961 1 97.25 275 HIS A N 1
ATOM 2058 C CA . HIS A 1 275 ? -9.914 31.688 9.648 1 97.25 275 HIS A CA 1
ATOM 2059 C C . HIS A 1 275 ? -10.625 31.219 10.914 1 97.25 275 HIS A C 1
ATOM 2061 O O . HIS A 1 275 ? -11.266 30.156 10.922 1 97.25 275 HIS A O 1
ATOM 2067 N N . HIS A 1 276 ? -10.453 31.953 11.984 1 98.06 276 HIS A N 1
ATOM 2068 C CA . HIS A 1 276 ? -11.062 31.562 13.258 1 98.06 276 HIS A CA 1
ATOM 2069 C C . HIS A 1 276 ? -12.586 31.484 13.133 1 98.06 276 HIS A C 1
ATOM 2071 O O . HIS A 1 276 ? -13.188 30.484 13.516 1 98.06 276 HIS A O 1
ATOM 2077 N N . GLU A 1 277 ? -13.141 32.5 12.609 1 98.38 277 GLU A N 1
ATOM 2078 C CA . GLU A 1 277 ? -14.602 32.562 12.508 1 98.38 277 GLU A CA 1
ATOM 2079 C C . GLU A 1 277 ? -15.125 31.484 11.578 1 98.38 277 GLU A C 1
ATOM 2081 O O . GLU A 1 277 ? -16.188 30.906 11.82 1 98.38 277 GLU A O 1
ATOM 2086 N N . LEU A 1 278 ? -14.383 31.266 10.531 1 98.25 278 LEU A N 1
ATOM 2087 C CA . LEU A 1 278 ? -14.758 30.203 9.609 1 98.25 278 LEU A CA 1
ATOM 2088 C C . LEU A 1 278 ? -14.758 28.859 10.32 1 98.25 278 LEU A C 1
ATOM 2090 O O . LEU A 1 278 ? -15.742 28.109 10.25 1 98.25 278 LEU A O 1
ATOM 2094 N N . LEU A 1 279 ? -13.656 28.531 11 1 98.5 279 LEU A N 1
ATOM 2095 C CA . LEU A 1 279 ? -13.57 27.266 11.711 1 98.5 279 LEU A CA 1
ATOM 2096 C C . LEU A 1 279 ? -14.656 27.156 12.773 1 98.5 279 LEU A C 1
ATOM 2098 O O . LEU A 1 279 ? -15.289 26.109 12.922 1 98.5 279 LEU A O 1
ATOM 2102 N N . LYS A 1 280 ? -14.859 28.234 13.461 1 98.25 280 LYS A N 1
ATOM 2103 C CA . LYS A 1 280 ? -15.875 28.281 14.5 1 98.25 280 LYS A CA 1
ATOM 2104 C C . LYS A 1 280 ? -17.25 27.953 13.938 1 98.25 280 LYS A C 1
ATOM 2106 O O . LYS A 1 280 ? -18.062 27.312 14.617 1 98.25 280 LYS A O 1
ATOM 2111 N N . SER A 1 281 ? -17.484 28.312 12.742 1 98.25 281 SER A N 1
ATOM 2112 C CA . SER A 1 281 ? -18.797 28.109 12.125 1 98.25 281 SER A CA 1
ATOM 2113 C C . SER A 1 281 ? -18.969 26.672 11.656 1 98.25 281 SER A C 1
ATOM 2115 O O . SER A 1 281 ? -20.078 26.219 11.414 1 98.25 281 SER A O 1
ATOM 2117 N N . MET A 1 282 ? -17.859 25.891 11.531 1 98.31 282 MET A N 1
ATOM 2118 C CA . MET A 1 282 ? -17.938 24.594 10.875 1 98.31 282 MET A CA 1
ATOM 2119 C C . MET A 1 282 ? -17.578 23.469 11.852 1 98.31 282 MET A C 1
ATOM 2121 O O . MET A 1 282 ? -17.969 22.312 11.656 1 98.31 282 MET A O 1
ATOM 2125 N N . HIS A 1 283 ? -16.781 23.766 12.906 1 98.12 283 HIS A N 1
ATOM 2126 C CA . HIS A 1 283 ? -16.188 22.703 13.711 1 98.12 283 HIS A CA 1
ATOM 2127 C C . HIS A 1 283 ? -17.219 22.062 14.633 1 98.12 283 HIS A C 1
ATOM 2129 O O . HIS A 1 283 ? -18.281 22.656 14.898 1 98.12 283 HIS A O 1
ATOM 2135 N N . ASN A 1 284 ? -16.969 20.812 14.984 1 97.69 284 ASN A N 1
ATOM 2136 C CA . ASN A 1 284 ? -17.719 20.188 16.062 1 97.69 284 ASN A CA 1
ATOM 2137 C C . ASN A 1 284 ? -17.344 20.781 17.422 1 97.69 284 ASN A C 1
ATOM 2139 O O . ASN A 1 284 ? -16.297 20.453 17.984 1 97.69 284 ASN A O 1
ATOM 2143 N N . ARG A 1 285 ? -18.188 21.5 18 1 95.81 285 ARG A N 1
ATOM 2144 C CA . ARG A 1 285 ? -17.891 22.406 19.094 1 95.81 285 ARG A CA 1
ATOM 2145 C C . ARG A 1 285 ? -17.266 21.656 20.266 1 95.81 285 ARG A C 1
ATOM 2147 O O . ARG A 1 285 ? -16.406 22.188 20.969 1 95.81 285 ARG A O 1
ATOM 2154 N N . GLU A 1 286 ? -17.578 20.516 20.453 1 96.31 286 GLU A N 1
ATOM 2155 C CA . GLU A 1 286 ? -17.141 19.75 21.609 1 96.31 286 GLU A CA 1
ATOM 2156 C C . GLU A 1 286 ? -15.664 19.391 21.516 1 96.31 286 GLU A C 1
ATOM 2158 O O . GLU A 1 286 ? -15.023 19.047 22.516 1 96.31 286 GLU A O 1
ATOM 2163 N N . TYR A 1 287 ? -15.062 19.531 20.344 1 98 287 TYR A N 1
ATOM 2164 C CA . TYR A 1 287 ? -13.719 18.984 20.156 1 98 287 TYR A CA 1
ATOM 2165 C C . TYR A 1 287 ? -12.695 20.094 19.969 1 98 287 TYR A C 1
ATOM 2167 O O . TYR A 1 287 ? -11.523 19.828 19.688 1 98 287 TYR A O 1
ATOM 2175 N N . GLY A 1 288 ? -13.125 21.328 20.125 1 97.88 288 GLY A N 1
ATOM 2176 C CA . GLY A 1 288 ? -12.211 22.453 20.062 1 97.88 288 GLY A CA 1
ATOM 2177 C C . GLY A 1 288 ? -11.734 22.781 18.672 1 97.88 288 GLY A C 1
ATOM 2178 O O . GLY A 1 288 ? -12.5 22.672 17.703 1 97.88 288 GLY A O 1
ATOM 2179 N N . TYR A 1 289 ? -10.469 23.312 18.562 1 98.38 289 TYR A N 1
ATOM 2180 C CA . TYR A 1 289 ? -10.008 23.875 17.297 1 98.38 289 TYR A CA 1
ATOM 2181 C C . TYR A 1 289 ? -8.781 23.125 16.781 1 98.38 289 TYR A C 1
ATOM 2183 O O . TYR A 1 289 ? -8.055 23.609 15.914 1 98.38 289 TYR A O 1
ATOM 2191 N N . GLY A 1 290 ? -8.523 21.906 17.328 1 97.94 290 GLY A N 1
ATOM 2192 C CA . GLY A 1 290 ? -7.41 21.094 16.859 1 97.94 290 GLY A CA 1
ATOM 2193 C C . GLY A 1 290 ? -6.215 21.125 17.781 1 97.94 290 GLY A C 1
ATOM 2194 O O . GLY A 1 290 ? -6.121 21.984 18.656 1 97.94 290 GLY A O 1
ATOM 2195 N N . GLY A 1 291 ? -5.27 20.203 17.562 1 97.94 291 GLY A N 1
ATOM 2196 C CA . GLY A 1 291 ? -4.16 20.016 18.484 1 97.94 291 GLY A CA 1
ATOM 2197 C C . GLY A 1 291 ? -2.834 20.516 17.922 1 97.94 291 GLY A C 1
ATOM 2198 O O . GLY A 1 291 ? -1.774 20.219 18.484 1 97.94 291 GLY A O 1
ATOM 2199 N N . LEU A 1 292 ? -2.891 21.25 16.812 1 97.62 292 LEU A N 1
ATOM 2200 C CA . LEU A 1 292 ? -1.669 21.75 16.188 1 97.62 292 LEU A CA 1
ATOM 2201 C C . LEU A 1 292 ? -1.572 23.266 16.312 1 97.62 292 LEU A C 1
ATOM 2203 O O . LEU A 1 292 ? -2.561 23.969 16.125 1 97.62 292 LEU A O 1
ATOM 2207 N N . LEU A 1 293 ? -0.471 23.75 16.719 1 97.06 293 LEU A N 1
ATOM 2208 C CA . LEU A 1 293 ? -0.177 25.188 16.672 1 97.06 293 LEU A CA 1
ATOM 2209 C C . LEU A 1 293 ? 1.226 25.438 16.141 1 97.06 293 LEU A C 1
ATOM 2211 O O . LEU A 1 293 ? 2.055 24.531 16.094 1 97.06 293 LEU A O 1
ATOM 2215 N N . CYS A 1 294 ? 1.444 26.562 15.625 1 96.81 294 CYS A N 1
ATOM 2216 C CA . CYS A 1 294 ? 2.758 26.938 15.117 1 96.81 294 CYS A CA 1
ATOM 2217 C C . CYS A 1 294 ? 3.285 28.172 15.828 1 96.81 294 CYS A C 1
ATOM 2219 O O . CYS A 1 294 ? 2.508 29.047 16.234 1 96.81 294 CYS A O 1
ATOM 2221 N N . ILE A 1 295 ? 4.539 28.172 16.047 1 96.19 295 ILE A N 1
ATOM 2222 C CA . ILE A 1 295 ? 5.27 29.359 16.5 1 96.19 295 ILE A CA 1
ATOM 2223 C C . ILE A 1 295 ? 6.23 29.812 15.398 1 96.19 295 ILE A C 1
ATOM 2225 O O . ILE A 1 295 ? 7.082 29.047 14.945 1 96.19 295 ILE A O 1
ATOM 2229 N N . ASP A 1 296 ? 6.07 30.984 14.969 1 95.44 296 ASP A N 1
ATOM 2230 C CA . ASP A 1 296 ? 6.969 31.516 13.953 1 95.44 296 ASP A CA 1
ATOM 2231 C C . ASP A 1 296 ? 8.18 32.188 14.586 1 95.44 296 ASP A C 1
ATOM 2233 O O . ASP A 1 296 ? 8.086 33.312 15.07 1 95.44 296 ASP A O 1
ATOM 2237 N N . MET A 1 297 ? 9.289 31.547 14.477 1 94.19 297 MET A N 1
ATOM 2238 C CA . MET A 1 297 ? 10.531 32.062 15.039 1 94.19 297 MET A CA 1
ATOM 2239 C C . MET A 1 297 ? 11.305 32.875 13.992 1 94.19 297 MET A C 1
ATOM 2241 O O . MET A 1 297 ? 12.43 33.312 14.242 1 94.19 297 MET A O 1
ATOM 2245 N N . GLU A 1 298 ? 10.766 33 12.828 1 91.62 298 GLU A N 1
ATOM 2246 C CA . GLU A 1 298 ? 11.234 33.812 11.727 1 91.62 298 GLU A CA 1
ATOM 2247 C C . GLU A 1 298 ? 12.422 33.188 11.016 1 91.62 298 GLU A C 1
ATOM 2249 O O . GLU A 1 298 ? 12.461 33.156 9.781 1 91.62 298 GLU A O 1
ATOM 2254 N N . THR A 1 299 ? 13.367 32.719 11.766 1 91.88 299 THR A N 1
ATOM 2255 C CA . THR A 1 299 ? 14.531 32.094 11.148 1 91.88 299 THR A CA 1
ATOM 2256 C C . THR A 1 299 ? 14.68 30.656 11.609 1 91.88 299 THR A C 1
ATOM 2258 O O . THR A 1 299 ? 14.234 30.297 12.703 1 91.88 299 THR A O 1
ATOM 2261 N N . GLU A 1 300 ? 15.297 29.875 10.719 1 91.06 300 GLU A N 1
ATOM 2262 C CA . GLU A 1 300 ? 15.555 28.469 11.039 1 91.06 300 GLU A CA 1
ATOM 2263 C C . GLU A 1 300 ? 16.453 28.359 12.273 1 91.06 300 GLU A C 1
ATOM 2265 O O . GLU A 1 300 ? 16.266 27.453 13.094 1 91.06 300 GLU A O 1
ATOM 2270 N N . GLU A 1 301 ? 17.422 29.219 12.375 1 91.19 301 GLU A N 1
ATOM 2271 C CA . GLU A 1 301 ? 18.344 29.203 13.508 1 91.19 301 GLU A CA 1
ATOM 2272 C C . GLU A 1 301 ? 17.609 29.375 14.828 1 91.19 301 GLU A C 1
ATOM 2274 O O . GLU A 1 301 ? 17.828 28.625 15.781 1 91.19 301 GLU A O 1
ATOM 2279 N N . ARG A 1 302 ? 16.719 30.344 14.883 1 93.19 302 ARG A N 1
ATOM 2280 C CA . ARG A 1 302 ? 15.953 30.594 16.094 1 93.19 302 ARG A CA 1
ATOM 2281 C C . ARG A 1 302 ? 15.008 29.438 16.406 1 93.19 302 ARG A C 1
ATOM 2283 O O . ARG A 1 302 ? 14.82 29.078 17.562 1 93.19 302 ARG A O 1
ATOM 2290 N N . ALA A 1 303 ? 14.391 28.906 15.359 1 94.12 303 ALA A N 1
ATOM 2291 C CA . ALA A 1 303 ? 13.523 27.75 15.516 1 94.12 303 ALA A CA 1
ATOM 2292 C C . ALA A 1 303 ? 14.289 26.578 16.125 1 94.12 303 ALA A C 1
ATOM 2294 O O . ALA A 1 303 ? 13.805 25.922 17.047 1 94.12 303 ALA A O 1
ATOM 2295 N N . ASN A 1 304 ? 15.477 26.344 15.602 1 92.69 304 ASN A N 1
ATOM 2296 C CA . ASN A 1 304 ? 16.312 25.234 16.078 1 92.69 304 ASN A CA 1
ATOM 2297 C C . ASN A 1 304 ? 16.719 25.438 17.531 1 92.69 304 ASN A C 1
ATOM 2299 O O . ASN A 1 304 ? 16.734 24.469 18.312 1 92.69 304 ASN A O 1
ATOM 2303 N N . ARG A 1 305 ? 17.047 26.609 17.844 1 92.88 305 ARG A N 1
ATOM 2304 C CA . ARG A 1 305 ? 17.406 26.906 19.219 1 92.88 305 ARG A CA 1
ATOM 2305 C C . ARG A 1 305 ? 16.234 26.641 20.172 1 92.88 305 ARG A C 1
ATOM 2307 O O . ARG A 1 305 ? 16.406 26.062 21.234 1 92.88 305 ARG A O 1
ATOM 2314 N N . LEU A 1 306 ? 15.117 27.109 19.734 1 94.38 306 LEU A N 1
ATOM 2315 C CA . LEU A 1 306 ? 13.922 26.875 20.547 1 94.38 306 LEU A CA 1
ATOM 2316 C C . LEU A 1 306 ? 13.664 25.391 20.734 1 94.38 306 LEU A C 1
ATOM 2318 O O . LEU A 1 306 ? 13.461 24.938 21.859 1 94.38 306 LEU A O 1
ATOM 2322 N N . MET A 1 307 ? 13.641 24.641 19.688 1 94.75 307 MET A N 1
ATOM 2323 C CA . MET A 1 307 ? 13.344 23.219 19.75 1 94.75 307 MET A CA 1
ATOM 2324 C C . MET A 1 307 ? 14.375 22.484 20.594 1 94.75 307 MET A C 1
ATOM 2326 O O . MET A 1 307 ? 14.031 21.562 21.344 1 94.75 307 MET A O 1
ATOM 2330 N N . ASN A 1 308 ? 15.641 22.859 20.438 1 92.75 308 ASN A N 1
ATOM 2331 C CA . ASN A 1 308 ? 16.688 22.266 21.266 1 92.75 308 ASN A CA 1
ATOM 2332 C C . ASN A 1 308 ? 16.422 22.5 22.75 1 92.75 308 ASN A C 1
ATOM 2334 O O . ASN A 1 308 ? 16.547 21.562 23.562 1 92.75 308 ASN A O 1
ATOM 2338 N N . GLN A 1 309 ? 16.094 23.703 23.094 1 93.62 309 GLN A N 1
ATOM 2339 C CA . GLN A 1 309 ? 15.797 24.016 24.484 1 93.62 309 GLN A CA 1
ATOM 2340 C C . GLN A 1 309 ? 14.594 23.234 24.984 1 93.62 309 GLN A C 1
ATOM 2342 O O . GLN A 1 309 ? 14.602 22.719 26.109 1 93.62 309 GLN A O 1
ATOM 2347 N N . LEU A 1 310 ? 13.57 23.172 24.188 1 95.25 310 LEU A N 1
ATOM 2348 C CA . LEU A 1 310 ? 12.312 22.531 24.562 1 95.25 310 LEU A CA 1
ATOM 2349 C C . LEU A 1 310 ? 12.516 21.031 24.781 1 95.25 310 LEU A C 1
ATOM 2351 O O . LEU A 1 310 ? 11.953 20.453 25.719 1 95.25 310 LEU A O 1
ATOM 2355 N N . GLN A 1 311 ? 13.25 20.406 23.922 1 93.19 311 GLN A N 1
ATOM 2356 C CA . GLN A 1 311 ? 13.438 18.969 24 1 93.19 311 GLN A CA 1
ATOM 2357 C C . GLN A 1 311 ? 14.516 18.594 25.016 1 93.19 311 GLN A C 1
ATOM 2359 O O . GLN A 1 311 ? 14.289 17.781 25.906 1 93.19 311 GLN A O 1
ATOM 2364 N N . ASN A 1 312 ? 15.688 19.188 24.922 1 91.56 312 ASN A N 1
ATOM 2365 C CA . ASN A 1 312 ? 16.891 18.672 25.578 1 91.56 312 ASN A CA 1
ATOM 2366 C C . ASN A 1 312 ? 17.062 19.281 26.969 1 91.56 312 ASN A C 1
ATOM 2368 O O . ASN A 1 312 ? 17.797 18.75 27.797 1 91.56 312 ASN A O 1
ATOM 2372 N N . TYR A 1 313 ? 16.406 20.312 27.234 1 91.94 313 TYR A N 1
ATOM 2373 C CA . TYR A 1 313 ? 16.594 20.938 28.531 1 91.94 313 TYR A CA 1
ATOM 2374 C C . TYR A 1 313 ? 15.297 21.016 29.312 1 91.94 313 TYR A C 1
ATOM 2376 O O . TYR A 1 313 ? 15.25 20.656 30.484 1 91.94 313 TYR A O 1
ATOM 2384 N N . ALA A 1 314 ? 14.242 21.391 28.641 1 93.56 314 ALA A N 1
ATOM 2385 C CA . ALA A 1 314 ? 12.977 21.594 29.344 1 93.56 314 ALA A CA 1
ATOM 2386 C C . ALA A 1 314 ? 12.141 20.312 29.359 1 93.56 314 ALA A C 1
ATOM 2388 O O . ALA A 1 314 ? 11.18 20.203 30.125 1 93.56 314 ALA A O 1
ATOM 2389 N N . GLN A 1 315 ? 12.5 19.344 28.5 1 92.44 315 GLN A N 1
ATOM 2390 C CA . GLN A 1 315 ? 11.789 18.078 28.406 1 92.44 315 GLN A CA 1
ATOM 2391 C C . GLN A 1 315 ? 10.305 18.297 28.109 1 92.44 315 GLN A C 1
ATOM 2393 O O . GLN A 1 315 ? 9.445 17.688 28.75 1 92.44 315 GLN A O 1
ATOM 2398 N N . PHE A 1 316 ? 10.047 19.203 27.25 1 94.62 316 PHE A N 1
ATOM 2399 C CA . PHE A 1 316 ? 8.688 19.594 26.906 1 94.62 316 PHE A CA 1
ATOM 2400 C C . PHE A 1 316 ? 8.125 18.672 25.828 1 94.62 316 PHE A C 1
ATOM 2402 O O . PHE A 1 316 ? 6.941 18.328 25.844 1 94.62 316 PHE A O 1
ATOM 2409 N N . GLY A 1 317 ? 8.945 18.375 24.906 1 93.69 317 GLY A N 1
ATOM 2410 C CA . GLY A 1 317 ? 8.531 17.578 23.766 1 93.69 317 GLY A CA 1
ATOM 2411 C C . GLY A 1 317 ? 9.695 17.047 22.938 1 93.69 317 GLY A C 1
ATOM 2412 O O . GLY A 1 317 ? 10.852 17.188 23.344 1 93.69 317 GLY A O 1
ATOM 2413 N N . PHE A 1 318 ? 9.328 16.375 21.797 1 91.31 318 PHE A N 1
ATOM 2414 C CA . PHE A 1 318 ? 10.344 15.75 20.969 1 91.31 318 PHE A CA 1
ATOM 2415 C C . PHE A 1 318 ? 10.383 16.375 19.578 1 91.31 318 PHE A C 1
ATOM 2417 O O . PHE A 1 318 ? 9.344 16.719 19.016 1 91.31 318 PHE A O 1
ATOM 2424 N N . MET A 1 319 ? 11.594 16.547 19.047 1 89.81 319 MET A N 1
ATOM 2425 C CA . MET A 1 319 ? 11.758 16.938 17.641 1 89.81 319 MET A CA 1
ATOM 2426 C C . MET A 1 319 ? 11.492 15.75 16.719 1 89.81 319 MET A C 1
ATOM 2428 O O . MET A 1 319 ? 12.344 14.875 16.562 1 89.81 319 MET A O 1
ATOM 2432 N N . ALA A 1 320 ? 10.328 15.75 16.125 1 86.44 320 ALA A N 1
ATOM 2433 C CA . ALA A 1 320 ? 9.883 14.703 15.211 1 86.44 320 ALA A CA 1
ATOM 2434 C C . ALA A 1 320 ? 8.836 15.227 14.234 1 86.44 320 ALA A C 1
ATOM 2436 O O . ALA A 1 320 ? 8.133 16.188 14.531 1 86.44 320 ALA A O 1
ATOM 2437 N N . VAL A 1 321 ? 8.734 14.617 13.086 1 80.62 321 VAL A N 1
ATOM 2438 C CA . VAL A 1 321 ? 7.902 15.156 12.016 1 80.62 321 VAL A CA 1
ATOM 2439 C C . VAL A 1 321 ? 6.484 14.609 12.141 1 80.62 321 VAL A C 1
ATOM 2441 O O . VAL A 1 321 ? 5.566 15.086 11.461 1 80.62 321 VAL A O 1
ATOM 2444 N N . SER A 1 322 ? 6.043 13.805 12.977 1 87.06 322 SER A N 1
ATOM 2445 C CA . SER A 1 322 ? 4.703 13.234 13.086 1 87.06 322 SER A CA 1
ATOM 2446 C C . SER A 1 322 ? 3.805 14.102 13.961 1 87.06 322 SER A C 1
ATOM 2448 O O . SER A 1 322 ? 4.145 15.242 14.273 1 87.06 322 SER A O 1
ATOM 2450 N N . LEU A 1 323 ? 2.572 13.695 14.141 1 91.81 323 LEU A N 1
ATOM 2451 C CA . LEU A 1 323 ? 1.616 14.406 14.984 1 91.81 323 LEU A CA 1
ATOM 2452 C C . LEU A 1 323 ? 0.626 13.438 15.617 1 91.81 323 LEU A C 1
ATOM 2454 O O . LEU A 1 323 ? 0.573 12.266 15.25 1 91.81 323 LEU A O 1
ATOM 2458 N N . GLY A 1 324 ? -0.074 13.898 16.594 1 94.38 324 GLY A N 1
ATOM 2459 C CA . GLY A 1 324 ? -1.139 13.141 17.234 1 94.38 324 GLY A CA 1
ATOM 2460 C C . GLY A 1 324 ? -0.634 12.172 18.281 1 94.38 324 GLY A C 1
ATOM 2461 O O . GLY A 1 324 ? -1.378 11.305 18.75 1 94.38 324 GLY A O 1
ATOM 2462 N N . TYR A 1 325 ? 0.627 12.305 18.703 1 93.44 325 TYR A N 1
ATOM 2463 C CA . TYR A 1 325 ? 1.234 11.477 19.75 1 93.44 325 TYR A CA 1
ATOM 2464 C C . TYR A 1 325 ? 0.856 11.984 21.125 1 93.44 325 TYR A C 1
ATOM 2466 O O . TYR A 1 325 ? 0.35 13.102 21.266 1 93.44 325 TYR A O 1
ATOM 2474 N N . TYR A 1 326 ? 1.003 11.109 22.172 1 94.44 326 TYR A N 1
ATOM 2475 C CA . TYR A 1 326 ? 0.646 11.531 23.516 1 94.44 326 TYR A CA 1
ATOM 2476 C C . TYR A 1 326 ? 1.655 12.539 24.062 1 94.44 326 TYR A C 1
ATOM 2478 O O . TYR A 1 326 ? 1.351 13.297 24.984 1 94.44 326 TYR A O 1
ATOM 2486 N N . GLU A 1 327 ? 2.852 12.555 23.469 1 93.75 327 GLU A N 1
ATOM 2487 C CA . GLU A 1 327 ? 3.842 13.594 23.734 1 93.75 327 GLU A CA 1
ATOM 2488 C C . GLU A 1 327 ? 3.781 14.695 22.672 1 93.75 327 GLU A C 1
ATOM 2490 O O . GLU A 1 327 ? 3.367 14.453 21.547 1 93.75 327 GLU A O 1
ATOM 2495 N N . THR A 1 328 ? 4.227 15.898 23.062 1 95.56 328 THR A N 1
ATOM 2496 C CA . THR A 1 328 ? 4.297 16.984 22.094 1 95.56 328 THR A CA 1
ATOM 2497 C C . THR A 1 328 ? 5.414 16.734 21.078 1 95.56 328 THR A C 1
ATOM 2499 O O . THR A 1 328 ? 6.535 16.391 21.453 1 95.56 328 THR A O 1
ATOM 2502 N N . LEU A 1 329 ? 5.07 16.828 19.844 1 93.31 329 LEU A N 1
ATOM 2503 C CA . LEU A 1 329 ? 6.051 16.719 18.766 1 93.31 329 LEU A CA 1
ATOM 2504 C C . LEU A 1 329 ? 6.266 18.062 18.094 1 93.31 329 LEU A C 1
ATOM 2506 O O . LEU A 1 329 ? 5.316 18.828 17.891 1 93.31 329 LEU A O 1
ATOM 2510 N N . MET A 1 330 ? 7.535 18.359 17.797 1 93.56 330 MET A N 1
ATOM 2511 C CA . MET A 1 330 ? 7.875 19.641 17.203 1 93.56 330 MET A CA 1
ATOM 2512 C C . MET A 1 330 ? 8.773 19.453 15.984 1 93.56 330 MET A C 1
ATOM 2514 O O . MET A 1 330 ? 9.656 18.594 15.984 1 93.56 330 MET A O 1
ATOM 2518 N N . SER A 1 331 ? 8.531 20.234 15.016 1 90.62 331 SER A N 1
ATOM 2519 C CA . SER A 1 331 ? 9.406 20.25 13.844 1 90.62 331 SER A CA 1
ATOM 2520 C C . SER A 1 331 ? 9.43 21.625 13.195 1 90.62 331 SER A C 1
ATOM 2522 O O . SER A 1 331 ? 8.445 22.375 13.273 1 90.62 331 SER A O 1
ATOM 2524 N N . CYS A 1 332 ? 10.57 21.891 12.656 1 90.12 332 CYS A N 1
ATOM 2525 C CA . CYS A 1 332 ? 10.656 23.078 11.82 1 90.12 332 CYS A CA 1
ATOM 2526 C C . CYS A 1 332 ? 10.188 22.781 10.398 1 90.12 332 CYS A C 1
ATOM 2528 O O . CYS A 1 332 ? 10.93 22.203 9.609 1 90.12 332 CYS A O 1
ATOM 2530 N N . SER A 1 333 ? 9.07 23.156 10.031 1 82.5 333 SER A N 1
ATOM 2531 C CA . SER A 1 333 ? 8.383 22.734 8.812 1 82.5 333 SER A CA 1
ATOM 2532 C C . SER A 1 333 ? 9.156 23.156 7.566 1 82.5 333 SER A C 1
ATOM 2534 O O . SER A 1 333 ? 9.219 22.406 6.586 1 82.5 333 SER A O 1
ATOM 2536 N N . GLY A 1 334 ? 9.727 24.297 7.547 1 76.38 334 GLY A N 1
ATOM 2537 C CA . GLY A 1 334 ? 10.469 24.766 6.387 1 76.38 334 GLY A CA 1
ATOM 2538 C C . GLY A 1 334 ? 11.602 23.844 5.996 1 76.38 334 GLY A C 1
ATOM 2539 O O . GLY A 1 334 ? 11.938 23.719 4.816 1 76.38 334 GLY A O 1
ATOM 2540 N N . SER A 1 335 ? 12.086 23.094 6.918 1 73.69 335 SER A N 1
ATOM 2541 C CA . SER A 1 335 ? 13.273 22.297 6.66 1 73.69 335 SER A CA 1
ATOM 2542 C C . SER A 1 335 ? 12.977 20.797 6.801 1 73.69 335 SER A C 1
ATOM 2544 O O . SER A 1 335 ? 13.883 19.969 6.738 1 73.69 335 SER A O 1
ATOM 2546 N N . SER A 1 336 ? 11.758 20.453 6.953 1 72.25 336 SER A N 1
ATOM 2547 C CA . SER A 1 336 ? 11.406 19.047 7.18 1 72.25 336 SER A CA 1
ATOM 2548 C C . SER A 1 336 ? 10.258 18.609 6.277 1 72.25 336 SER A C 1
ATOM 2550 O O . SER A 1 336 ? 10.477 18.266 5.113 1 72.25 336 SER A O 1
ATOM 2552 N N . THR A 1 337 ? 9.109 18.688 6.785 1 70.19 337 THR A N 1
ATOM 2553 C CA . THR A 1 337 ? 7.941 18.094 6.145 1 70.19 337 THR A CA 1
ATOM 2554 C C . THR A 1 337 ? 7.625 18.812 4.828 1 70.19 337 THR A C 1
ATOM 2556 O O . THR A 1 337 ? 6.898 18.281 3.988 1 70.19 337 THR A O 1
ATOM 2559 N N . SER A 1 338 ? 8.156 19.906 4.676 1 73.38 338 SER A N 1
ATOM 2560 C CA . SER A 1 338 ? 7.879 20.672 3.467 1 73.38 338 SER A CA 1
ATOM 2561 C C . SER A 1 338 ? 9.141 20.859 2.629 1 73.38 338 SER A C 1
ATOM 2563 O O . SER A 1 338 ? 9.188 21.734 1.763 1 73.38 338 SER A O 1
ATOM 2565 N N . SER A 1 339 ? 10.055 20.078 2.951 1 70.56 339 SER A N 1
ATOM 2566 C CA . SER A 1 339 ? 11.336 20.203 2.252 1 70.56 339 SER A CA 1
ATOM 2567 C C . SER A 1 339 ? 11.18 19.875 0.768 1 70.56 339 SER A C 1
ATOM 2569 O O . SER A 1 339 ? 12.031 20.266 -0.044 1 70.56 339 SER A O 1
ATOM 2571 N N . GLU A 1 340 ? 10.141 19.234 0.485 1 71.44 340 GLU A N 1
ATOM 2572 C CA . GLU A 1 340 ? 9.898 18.859 -0.906 1 71.44 340 GLU A CA 1
ATOM 2573 C C . GLU A 1 340 ? 9.492 20.078 -1.736 1 71.44 340 GLU A C 1
ATOM 2575 O O . GLU A 1 340 ? 9.539 20.031 -2.967 1 71.44 340 GLU A O 1
ATOM 2580 N N . LEU A 1 341 ? 9.133 21.125 -1.033 1 74.69 341 LEU A N 1
ATOM 2581 C CA . LEU A 1 341 ? 8.727 22.359 -1.698 1 74.69 341 LEU A CA 1
ATOM 2582 C C . LEU A 1 341 ? 9.93 23.25 -1.956 1 74.69 341 LEU A C 1
ATOM 2584 O O . LEU A 1 341 ? 10.852 23.312 -1.145 1 74.69 341 LEU A O 1
ATOM 2588 N N . SER A 1 342 ? 9.969 23.891 -3.086 1 78.56 342 SER A N 1
ATOM 2589 C CA . SER A 1 342 ? 10.977 24.906 -3.342 1 78.56 342 SER A CA 1
ATOM 2590 C C . SER A 1 342 ? 10.766 26.125 -2.443 1 78.56 342 SER A C 1
ATOM 2592 O O . SER A 1 342 ? 9.711 26.266 -1.812 1 78.56 342 SER A O 1
ATOM 2594 N N . SER A 1 343 ? 11.805 26.938 -2.398 1 79.31 343 SER A N 1
ATOM 2595 C CA . SER A 1 343 ? 11.695 28.156 -1.6 1 79.31 343 SER A CA 1
ATOM 2596 C C . SER A 1 343 ? 10.531 29.016 -2.07 1 79.31 343 SER A C 1
ATOM 2598 O O . SER A 1 343 ? 9.812 29.609 -1.253 1 79.31 343 SER A O 1
ATOM 2600 N N . GLU A 1 344 ? 10.344 29.031 -3.367 1 80.56 344 GLU A N 1
ATOM 2601 C CA . GLU A 1 344 ? 9.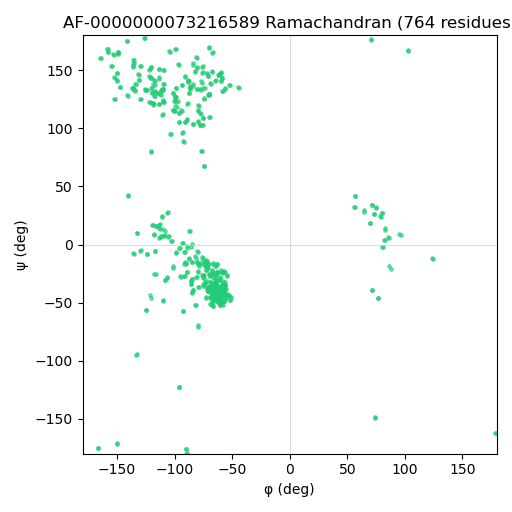242 29.797 -3.938 1 80.56 344 GLU A CA 1
ATOM 2602 C C . GLU A 1 344 ? 7.895 29.188 -3.555 1 80.56 344 GLU A C 1
ATOM 2604 O O . GLU A 1 344 ? 6.961 29.922 -3.197 1 80.56 344 GLU A O 1
ATOM 2609 N N . GLU A 1 345 ? 7.848 27.922 -3.523 1 79.69 345 GLU A N 1
ATOM 2610 C CA . GLU A 1 345 ? 6.617 27.219 -3.166 1 79.69 345 GLU A CA 1
ATOM 2611 C C . GLU A 1 345 ? 6.293 27.391 -1.685 1 79.69 345 GLU A C 1
ATOM 2613 O O . GLU A 1 345 ? 5.129 27.562 -1.315 1 79.69 345 GLU A O 1
ATOM 2618 N N . LYS A 1 346 ? 7.328 27.406 -0.913 1 83.75 346 LYS A N 1
ATOM 2619 C CA . LYS A 1 346 ? 7.137 27.609 0.52 1 83.75 346 LYS A CA 1
ATOM 2620 C C . LYS A 1 346 ? 6.578 29 0.81 1 83.75 346 LYS A C 1
ATOM 2622 O O . LYS A 1 346 ? 5.66 29.141 1.615 1 83.75 346 LYS A O 1
ATOM 2627 N N . ALA A 1 347 ? 7.156 29.922 0.091 1 80.44 347 ALA A N 1
ATOM 2628 C CA . ALA A 1 347 ? 6.695 31.297 0.266 1 80.44 347 ALA A CA 1
ATOM 2629 C C . ALA A 1 347 ? 5.238 31.438 -0.161 1 80.44 347 ALA A C 1
ATOM 2631 O O . ALA A 1 347 ? 4.449 32.094 0.525 1 80.44 347 ALA A O 1
ATOM 2632 N N . LEU A 1 348 ? 4.93 30.766 -1.234 1 78.38 348 LEU A N 1
ATOM 2633 C CA . LEU A 1 348 ? 3.566 30.828 -1.743 1 78.38 348 LEU A CA 1
ATOM 2634 C C . LEU A 1 348 ? 2.6 30.141 -0.789 1 78.38 348 LEU A C 1
ATOM 2636 O O . LEU A 1 348 ? 1.441 30.547 -0.668 1 78.38 348 LEU A O 1
ATOM 2640 N N . ALA A 1 349 ? 3.156 29.234 -0.06 1 79.25 349 ALA A N 1
ATOM 2641 C CA . ALA A 1 349 ? 2.326 28.469 0.879 1 79.25 349 ALA A CA 1
ATOM 2642 C C . ALA A 1 349 ? 2.309 29.141 2.25 1 79.25 349 ALA A C 1
ATOM 2644 O O . ALA A 1 349 ? 1.587 28.703 3.152 1 79.25 349 ALA A O 1
ATOM 2645 N N . GLY A 1 350 ? 3.129 30.203 2.42 1 79.69 350 GLY A N 1
ATOM 2646 C CA . GLY A 1 350 ? 3.168 30.938 3.678 1 79.69 350 GLY A CA 1
ATOM 2647 C C . GLY A 1 350 ? 4.008 30.25 4.738 1 79.69 350 GLY A C 1
ATOM 2648 O O . GLY A 1 350 ? 3.742 30.391 5.934 1 79.69 350 GLY A O 1
ATOM 2649 N N . ILE A 1 351 ? 4.934 29.516 4.344 1 85.31 351 ILE A N 1
ATOM 2650 C CA . ILE A 1 351 ? 5.773 28.781 5.289 1 85.31 351 ILE A CA 1
ATOM 2651 C C . ILE A 1 351 ? 7.051 29.578 5.566 1 85.31 351 ILE A C 1
ATOM 2653 O O . ILE A 1 351 ? 7.965 29.594 4.738 1 85.31 351 ILE A O 1
ATOM 2657 N N . SER A 1 352 ? 7.066 30.156 6.742 1 88.19 352 SER A N 1
ATOM 2658 C CA . SER A 1 352 ? 8.266 30.844 7.191 1 88.19 352 SER A CA 1
ATOM 2659 C C . SER A 1 352 ? 9.414 29.875 7.434 1 88.19 352 SER A C 1
ATOM 2661 O O . SER A 1 352 ? 9.195 28.75 7.871 1 88.19 352 SER A O 1
ATOM 2663 N N . PRO A 1 353 ? 10.648 30.297 7.227 1 88.44 353 PRO A N 1
ATOM 2664 C CA . PRO A 1 353 ? 11.797 29.422 7.461 1 88.44 353 PRO A CA 1
ATOM 2665 C C . PRO A 1 353 ? 11.898 28.953 8.914 1 88.44 353 PRO A C 1
ATOM 2667 O O . PRO A 1 353 ? 12.422 27.875 9.188 1 88.44 353 PRO A O 1
ATOM 2670 N N . GLY A 1 354 ? 11.406 29.781 9.789 1 93 354 GLY A N 1
ATOM 2671 C CA . GLY A 1 354 ? 11.5 29.422 11.195 1 93 354 GLY A CA 1
ATOM 2672 C C . GLY A 1 354 ? 10.18 28.984 11.797 1 93 354 GLY A C 1
ATOM 2673 O O . GLY A 1 354 ? 9.953 29.141 13 1 93 354 GLY A O 1
ATOM 2674 N N . LEU A 1 355 ? 9.328 28.453 10.953 1 93.81 355 LEU A N 1
ATOM 2675 C CA . LEU A 1 355 ? 8.023 28.016 11.438 1 93.81 355 LEU A CA 1
ATOM 2676 C C . LEU A 1 355 ? 8.133 26.688 12.172 1 93.81 355 LEU A C 1
ATOM 2678 O O . LEU A 1 355 ? 8.469 25.656 11.57 1 93.81 355 LEU A O 1
ATOM 2682 N N . VAL A 1 356 ? 7.898 26.703 13.484 1 94.81 356 VAL A N 1
ATOM 2683 C CA . VAL A 1 356 ? 7.887 25.5 14.297 1 94.81 356 VAL A CA 1
ATOM 2684 C C . VAL A 1 356 ? 6.453 25 14.461 1 94.81 356 VAL A C 1
ATOM 2686 O O . VAL A 1 356 ? 5.609 25.688 15.031 1 94.81 356 VAL A O 1
ATOM 2689 N N . ARG A 1 357 ? 6.199 23.906 13.914 1 95.38 357 ARG A N 1
ATOM 2690 C CA . ARG A 1 357 ? 4.91 23.25 14.125 1 95.38 357 ARG A CA 1
ATOM 2691 C C . ARG A 1 357 ? 4.949 22.359 15.359 1 95.38 357 ARG A C 1
ATOM 2693 O O . ARG A 1 357 ? 5.867 21.547 15.523 1 95.38 357 ARG A O 1
ATOM 2700 N N . MET A 1 358 ? 3.975 22.516 16.203 1 96.38 358 MET A N 1
ATOM 2701 C CA . MET A 1 358 ? 3.857 21.719 17.406 1 96.38 358 MET A CA 1
ATOM 2702 C C . MET A 1 358 ? 2.564 20.906 17.406 1 96.38 358 MET A C 1
ATOM 2704 O O . MET A 1 358 ? 1.478 21.469 17.25 1 96.38 358 MET A O 1
ATOM 2708 N N . SER A 1 359 ? 2.715 19.625 17.469 1 96.81 359 SER A N 1
ATOM 2709 C CA . SER A 1 359 ? 1.584 18.766 17.797 1 96.81 359 SER A CA 1
ATOM 2710 C C . SER A 1 359 ? 1.482 18.531 19.297 1 96.81 359 SER A C 1
ATOM 2712 O O . SER A 1 359 ? 2.25 17.75 19.859 1 96.81 359 SER A O 1
ATOM 2714 N N . VAL A 1 360 ? 0.531 19.172 19.891 1 98 360 VAL A N 1
ATOM 2715 C CA . VAL A 1 360 ? 0.462 19.234 21.344 1 98 360 VAL A CA 1
ATOM 2716 C C . VAL A 1 360 ? -0.002 17.891 21.891 1 98 360 VAL A C 1
ATOM 2718 O O . VAL A 1 360 ? -1.045 17.375 21.484 1 98 360 VAL A O 1
ATOM 2721 N N . GLY A 1 361 ? 0.787 17.328 22.828 1 97.19 361 GLY A N 1
ATOM 2722 C CA . GLY A 1 361 ? 0.437 16.078 23.484 1 97.19 361 GLY A CA 1
ATOM 2723 C C . GLY A 1 361 ? -0.375 16.281 24.75 1 97.19 361 GLY A C 1
ATOM 2724 O O . GLY A 1 361 ? -0.772 17.391 25.062 1 97.19 361 GLY A O 1
ATOM 2725 N N . TYR A 1 362 ? -0.658 15.141 25.438 1 96.94 362 TYR A N 1
ATOM 2726 C CA . TYR A 1 362 ? -1.529 15.273 26.594 1 96.94 362 TYR A CA 1
ATOM 2727 C C . TYR A 1 362 ? -0.954 14.531 27.797 1 96.94 362 TYR A C 1
ATOM 2729 O O . TYR A 1 362 ? -1.636 14.352 28.812 1 96.94 362 TYR A O 1
ATOM 2737 N N . ILE A 1 363 ? 0.272 14.094 27.656 1 95.19 363 ILE A N 1
ATOM 2738 C CA . ILE A 1 363 ? 0.896 13.469 28.828 1 95.19 363 ILE A CA 1
ATOM 2739 C C . ILE A 1 363 ? 1.227 14.523 29.875 1 95.19 363 ILE A C 1
ATOM 2741 O O . ILE A 1 363 ? 1.562 15.664 29.531 1 95.19 363 ILE A O 1
ATOM 2745 N N . GLY A 1 364 ? 1.171 14.195 31.203 1 95.44 364 GLY A N 1
ATOM 2746 C CA . GLY A 1 364 ? 1.379 15.172 32.281 1 95.44 364 GLY A CA 1
ATOM 2747 C C . GLY A 1 364 ? 0.237 16.156 32.406 1 95.44 364 GLY A C 1
ATOM 2748 O O . GLY A 1 364 ? -0.716 16.125 31.609 1 95.44 364 GLY A O 1
ATOM 2749 N N . THR A 1 365 ? 0.281 17.016 33.344 1 96.69 365 THR A N 1
ATOM 2750 C CA . THR A 1 365 ? -0.753 18.031 33.531 1 96.69 365 THR A CA 1
ATOM 2751 C C . THR A 1 365 ? -0.472 19.234 32.625 1 96.69 365 THR A C 1
ATOM 2753 O O . THR A 1 365 ? 0.667 19.469 32.219 1 96.69 365 THR A O 1
ATOM 2756 N N . LEU A 1 366 ? -1.521 19.922 32.312 1 97.31 366 LEU A N 1
ATOM 2757 C CA . LEU A 1 366 ? -1.422 21.156 31.531 1 97.31 366 LEU A CA 1
ATOM 2758 C C . LEU A 1 366 ? -0.404 22.109 32.125 1 97.31 366 LEU A C 1
ATOM 2760 O O . LEU A 1 366 ? 0.465 22.625 31.438 1 97.31 366 LEU A O 1
ATOM 2764 N N . GLU A 1 367 ? -0.456 22.266 33.469 1 97.75 367 GLU A N 1
ATOM 2765 C CA . GLU A 1 367 ? 0.398 23.25 34.125 1 97.75 367 GLU A CA 1
ATOM 2766 C C . GLU A 1 367 ? 1.851 22.781 34.156 1 97.75 367 GLU A C 1
ATOM 2768 O O . GLU A 1 367 ? 2.771 23.594 34.062 1 97.75 367 GLU A O 1
ATOM 2773 N N . GLN A 1 368 ? 2.061 21.5 34.312 1 96.88 368 GLN A N 1
ATOM 2774 C CA . GLN A 1 368 ? 3.41 20.953 34.281 1 96.88 368 GLN A CA 1
ATOM 2775 C C . GLN A 1 368 ? 4.059 21.219 32.906 1 96.88 368 GLN A C 1
ATOM 2777 O O . GLN A 1 368 ? 5.211 21.656 32.844 1 96.88 368 GLN A O 1
ATOM 2782 N N . LYS A 1 369 ? 3.312 20.938 31.922 1 97.19 369 LYS A N 1
ATOM 2783 C CA . LYS A 1 369 ? 3.846 21.094 30.578 1 97.19 369 LYS A CA 1
ATOM 2784 C C . LYS A 1 369 ? 4.027 22.578 30.25 1 97.19 369 LYS A C 1
ATOM 2786 O O . LYS A 1 369 ? 4.992 22.953 29.578 1 97.19 369 LYS A O 1
ATOM 2791 N N . TRP A 1 370 ? 3.104 23.391 30.719 1 97.44 370 TRP A N 1
ATOM 2792 C CA . TRP A 1 370 ? 3.277 24.828 30.5 1 97.44 370 TRP A CA 1
ATOM 2793 C C . TRP A 1 370 ? 4.551 25.328 31.172 1 97.44 370 TRP A C 1
ATOM 2795 O O . TRP A 1 370 ? 5.293 26.125 30.609 1 97.44 370 TRP A O 1
ATOM 2805 N N . SER A 1 371 ? 4.816 24.906 32.375 1 97.06 371 SER A N 1
ATOM 2806 C CA . SER A 1 371 ? 6.016 25.312 33.094 1 97.06 371 SER A CA 1
ATOM 2807 C C . SER A 1 371 ? 7.281 24.938 32.344 1 97.06 371 SER A C 1
ATOM 2809 O O . SER A 1 371 ? 8.25 25.703 32.312 1 97.06 371 SER A O 1
ATOM 2811 N N . GLN A 1 372 ? 7.25 23.766 31.766 1 96.19 372 GLN A N 1
ATOM 2812 C CA . GLN A 1 372 ? 8.375 23.312 30.953 1 96.19 372 GLN A CA 1
ATOM 2813 C C . GLN A 1 372 ? 8.562 24.219 29.719 1 96.19 372 GLN A C 1
ATOM 2815 O O . 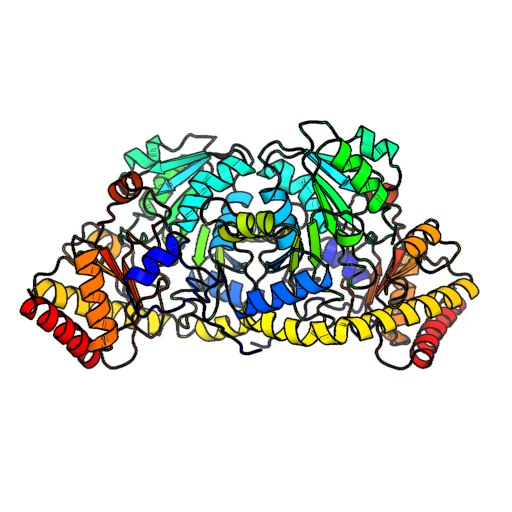GLN A 1 372 ? 9.688 24.594 29.391 1 96.19 372 GLN A O 1
ATOM 2820 N N . LEU A 1 373 ? 7.496 24.531 29.078 1 96.62 373 LEU A N 1
ATOM 2821 C CA . LEU A 1 373 ? 7.516 25.406 27.891 1 96.62 373 LEU A CA 1
ATOM 2822 C C . LEU A 1 373 ? 8.016 26.797 28.266 1 96.62 373 LEU A C 1
ATOM 2824 O O . LEU A 1 373 ? 8.883 27.344 27.578 1 96.62 373 LEU A O 1
ATOM 2828 N N . GLU A 1 374 ? 7.508 27.297 29.312 1 95.25 374 GLU A N 1
ATOM 2829 C CA . GLU A 1 374 ? 7.867 28.641 29.766 1 95.25 374 GLU A CA 1
ATOM 2830 C C . GLU A 1 374 ? 9.344 28.703 30.156 1 95.25 374 GLU A C 1
ATOM 2832 O O . GLU A 1 374 ? 10.016 29.703 29.891 1 95.25 374 GLU A O 1
ATOM 2837 N N . LYS A 1 375 ? 9.789 27.703 30.766 1 93.44 375 LYS A N 1
ATOM 2838 C CA . LYS A 1 375 ? 11.195 27.641 31.141 1 93.44 375 LYS A CA 1
ATOM 2839 C C . LYS A 1 375 ? 12.102 27.734 29.922 1 93.44 375 LYS A C 1
ATOM 2841 O O . LYS A 1 375 ? 13.125 28.422 29.953 1 93.44 375 LYS A O 1
ATOM 2846 N N . ALA A 1 376 ? 11.734 26.984 28.938 1 93.44 376 ALA A N 1
ATOM 2847 C CA . ALA A 1 376 ? 12.523 27 27.703 1 93.44 376 ALA A CA 1
ATOM 2848 C C . ALA A 1 376 ? 12.531 28.391 27.078 1 93.44 376 ALA A C 1
ATOM 2850 O O . ALA A 1 376 ? 13.562 28.844 26.562 1 93.44 376 ALA A O 1
ATOM 2851 N N . LEU A 1 377 ? 11.453 29.078 27.094 1 93.38 377 LEU A N 1
ATOM 2852 C CA . LEU A 1 377 ? 11.336 30.406 26.516 1 93.38 377 LEU A CA 1
ATOM 2853 C C . LEU A 1 377 ? 12.164 31.422 27.312 1 93.38 377 LEU A C 1
ATOM 2855 O O . LEU A 1 377 ? 12.789 32.312 26.719 1 93.38 377 LEU A O 1
ATOM 2859 N N . THR A 1 378 ? 12.156 31.281 28.562 1 90.75 378 THR A N 1
ATOM 2860 C CA . THR A 1 378 ? 12.93 32.188 29.422 1 90.75 378 THR A CA 1
ATOM 2861 C C . THR A 1 378 ? 14.422 32.031 29.156 1 90.75 378 THR A C 1
ATOM 2863 O O . THR A 1 378 ? 15.156 33 29.125 1 90.75 378 THR A O 1
ATOM 2866 N N . ARG A 1 379 ? 14.797 30.859 28.938 1 88.38 379 ARG A N 1
ATOM 2867 C CA . ARG A 1 379 ? 16.203 30.578 28.688 1 88.38 379 ARG A CA 1
ATOM 2868 C C . ARG A 1 379 ? 16.641 31.125 27.328 1 88.38 379 ARG A C 1
ATOM 2870 O O . ARG A 1 379 ? 17.781 31.531 27.156 1 88.38 379 ARG A O 1
ATOM 2877 N N . LEU A 1 380 ? 15.797 31.062 26.406 1 88 380 LEU A N 1
ATOM 2878 C CA . LEU A 1 380 ? 16.094 31.578 25.062 1 88 380 LEU A CA 1
ATOM 2879 C C . LEU A 1 380 ? 16.281 33.094 25.109 1 88 380 LEU A C 1
ATOM 2881 O O . LEU A 1 380 ? 17.094 33.656 24.359 1 88 380 LEU A O 1
ATOM 2885 N N . HIS A 1 381 ? 15.555 33.781 25.938 1 81.25 381 HIS A N 1
ATOM 2886 C CA . HIS A 1 381 ? 15.648 35.25 26.062 1 81.25 381 HIS A CA 1
ATOM 2887 C C . HIS A 1 381 ? 16.906 35.656 26.812 1 81.25 381 HIS A C 1
ATOM 2889 O O . HIS A 1 381 ? 17.516 36.688 26.516 1 81.25 381 HIS A O 1
ATOM 2895 N N . ASN A 1 382 ? 17.281 34.875 27.734 1 70.5 382 ASN A N 1
ATOM 2896 C CA . ASN A 1 382 ? 18.469 35.188 28.531 1 70.5 382 ASN A CA 1
ATOM 2897 C C . ASN A 1 382 ? 19.75 34.969 27.719 1 70.5 382 ASN A C 1
ATOM 2899 O O . ASN A 1 382 ? 20.766 35.594 28 1 70.5 382 ASN A O 1
ATOM 2903 N N . LYS A 1 383 ? 19.75 34.031 26.828 1 63.19 383 LYS A N 1
ATOM 2904 C CA . LYS A 1 383 ? 20.969 33.75 26.062 1 63.19 383 LYS A CA 1
ATOM 2905 C C . LYS A 1 383 ? 21.109 34.719 24.875 1 63.19 383 LYS A C 1
ATOM 2907 O O . LYS A 1 383 ? 22.109 34.688 24.172 1 63.19 383 LYS A O 1
ATOM 2912 N N . ASN A 1 384 ? 20.203 35.531 24.484 1 48.41 384 ASN A N 1
ATOM 2913 C CA . ASN A 1 384 ? 20.406 36.625 23.531 1 48.41 384 ASN A CA 1
ATOM 2914 C C . ASN A 1 384 ? 20.891 37.906 24.219 1 48.41 384 ASN A C 1
ATOM 2916 O O . ASN A 1 384 ? 20.391 38.25 25.297 1 48.41 384 ASN A O 1
ATOM 2920 N N . MET B 1 1 ? 15.922 -10.094 15.82 1 47.25 1 MET B N 1
ATOM 2921 C CA . MET B 1 1 ? 15.977 -8.68 15.445 1 47.25 1 MET B CA 1
ATOM 2922 C C . MET B 1 1 ? 15.008 -7.859 16.297 1 47.25 1 MET B C 1
ATOM 2924 O O . MET B 1 1 ? 13.93 -8.336 16.656 1 47.25 1 MET B O 1
ATOM 2928 N N . SER B 1 2 ? 15.477 -6.867 16.875 1 55.06 2 SER B N 1
ATOM 2929 C CA . SER B 1 2 ? 14.617 -5.965 17.641 1 55.06 2 SER B CA 1
ATOM 2930 C C . SER B 1 2 ? 13.609 -5.266 16.734 1 55.06 2 SER B C 1
ATOM 2932 O O . SER B 1 2 ? 13.859 -5.074 15.547 1 55.06 2 SER B O 1
ATOM 2934 N N . ILE B 1 3 ? 12.352 -5.09 17.219 1 62.09 3 ILE B N 1
ATOM 2935 C CA . ILE B 1 3 ? 11.297 -4.398 16.5 1 62.09 3 ILE B CA 1
ATOM 2936 C C . ILE B 1 3 ? 11.336 -2.906 16.828 1 62.09 3 ILE B C 1
ATOM 2938 O O . ILE B 1 3 ? 11.445 -2.521 17.984 1 62.09 3 ILE B O 1
ATOM 2942 N N . GLU B 1 4 ? 11.5 -2.098 15.812 1 63.94 4 GLU B N 1
ATOM 2943 C CA . GLU B 1 4 ? 11.25 -0.663 15.914 1 63.94 4 GLU B CA 1
ATOM 2944 C C . GLU B 1 4 ? 9.93 -0.282 15.266 1 63.94 4 GLU B C 1
ATOM 2946 O O . GLU B 1 4 ? 9.875 -0.021 14.062 1 63.94 4 GLU B O 1
ATOM 2951 N N . ALA B 1 5 ? 8.93 -0.217 16.094 1 69.44 5 ALA B N 1
ATOM 2952 C CA . ALA B 1 5 ? 7.57 -0.012 15.602 1 69.44 5 ALA B CA 1
ATOM 2953 C C . ALA B 1 5 ? 7.266 1.475 15.438 1 69.44 5 ALA B C 1
ATOM 2955 O O . ALA B 1 5 ? 6.164 1.846 15.023 1 69.44 5 ALA B O 1
ATOM 2956 N N . SER B 1 6 ? 8.328 2.201 15.531 1 65.25 6 SER B N 1
ATOM 2957 C CA . SER B 1 6 ? 8.094 3.641 15.5 1 65.25 6 SER B CA 1
ATOM 2958 C C . SER B 1 6 ? 7.781 4.117 14.086 1 65.25 6 SER B C 1
ATOM 2960 O O . SER B 1 6 ? 8.422 3.691 13.125 1 65.25 6 SER B O 1
ATOM 2962 N N . ALA B 1 7 ? 6.801 4.906 14.055 1 72.38 7 ALA B N 1
ATOM 2963 C CA . ALA B 1 7 ? 6.453 5.551 12.789 1 72.38 7 ALA B CA 1
ATOM 2964 C C . ALA B 1 7 ? 7.281 6.812 12.57 1 72.38 7 ALA B C 1
ATOM 2966 O O . ALA B 1 7 ? 7.5 7.23 11.43 1 72.38 7 ALA B O 1
ATOM 2967 N N . THR B 1 8 ? 7.629 7.391 13.562 1 67.75 8 THR B N 1
ATOM 2968 C CA . THR B 1 8 ? 8.453 8.594 13.523 1 67.75 8 THR B CA 1
ATOM 2969 C C . THR B 1 8 ? 9.633 8.477 14.484 1 67.75 8 THR B C 1
ATOM 2971 O O . THR B 1 8 ? 9.523 7.84 15.539 1 67.75 8 THR B O 1
ATOM 2974 N N . PHE B 1 9 ? 10.82 9.078 14.117 1 74.06 9 PHE B N 1
ATOM 2975 C CA . PHE B 1 9 ? 12.055 8.977 14.875 1 74.06 9 PHE B CA 1
ATOM 2976 C C . PHE B 1 9 ? 12.508 10.344 15.375 1 74.06 9 PHE B C 1
ATOM 2978 O O . PHE B 1 9 ? 12.336 11.352 14.688 1 74.06 9 PHE B O 1
ATOM 2985 N N . THR B 1 10 ? 12.93 10.375 16.562 1 77.5 10 THR B N 1
ATOM 2986 C CA . THR B 1 10 ? 13.367 11.617 17.172 1 77.5 10 THR B CA 1
ATOM 2987 C C . THR B 1 10 ? 14.844 11.867 16.891 1 77.5 10 THR B C 1
ATOM 2989 O O . THR B 1 10 ? 15.633 10.93 16.781 1 77.5 10 THR B O 1
ATOM 2992 N N . VAL B 1 11 ? 15.133 13.117 16.641 1 73.69 11 VAL B N 1
ATOM 2993 C CA . VAL B 1 11 ? 16.531 13.5 16.531 1 73.69 11 VAL B CA 1
ATOM 2994 C C . VAL B 1 11 ? 16.953 14.336 17.734 1 73.69 11 VAL B C 1
ATOM 2996 O O . VAL B 1 11 ? 16.125 15.031 18.328 1 73.69 11 VAL B O 1
ATOM 2999 N N . MET B 1 12 ? 18.188 14.219 18.047 1 72.94 12 MET B N 1
ATOM 3000 C CA . MET B 1 12 ? 18.688 14.945 19.219 1 72.94 12 MET B CA 1
ATOM 3001 C C . MET B 1 12 ? 19.094 16.359 18.844 1 72.94 12 MET B C 1
ATOM 3003 O O . MET B 1 12 ? 18.938 17.297 19.625 1 72.94 12 MET B O 1
ATOM 3007 N N . GLU B 1 13 ? 19.594 16.469 17.641 1 78.38 13 GLU B N 1
ATOM 3008 C CA . GLU B 1 13 ? 20.016 17.781 17.156 1 78.38 13 GLU B CA 1
ATOM 3009 C C . GLU B 1 13 ? 19.078 18.281 16.047 1 78.38 13 GLU B C 1
ATOM 3011 O O . GLU B 1 13 ? 18.781 17.547 15.117 1 78.38 13 GLU B O 1
ATOM 3016 N N . PRO B 1 14 ? 18.672 19.516 16.156 1 77.75 14 PRO B N 1
ATOM 3017 C CA . PRO B 1 14 ? 17.703 20.047 15.188 1 77.75 14 PRO B CA 1
ATOM 3018 C C . PRO B 1 14 ? 18.234 20 13.758 1 77.75 14 PRO B C 1
ATOM 3020 O O . PRO B 1 14 ? 17.469 19.734 12.82 1 77.75 14 PRO B O 1
ATOM 3023 N N . GLU B 1 15 ? 19.453 20.219 13.648 1 73.94 15 GLU B N 1
ATOM 3024 C CA . GLU B 1 15 ? 20.031 20.266 12.305 1 73.94 15 GLU B CA 1
ATOM 3025 C C . GLU B 1 15 ? 20 18.891 11.641 1 73.94 15 GLU B C 1
ATOM 3027 O O . GLU B 1 15 ? 20.078 18.797 10.414 1 73.94 15 GLU B O 1
ATOM 3032 N N . THR B 1 16 ? 19.906 17.938 12.508 1 72.5 16 THR B N 1
ATOM 3033 C CA . THR B 1 16 ? 19.922 16.578 12 1 72.5 16 THR B CA 1
ATOM 3034 C C . THR B 1 16 ? 18.719 16.312 11.102 1 72.5 16 THR B C 1
ATOM 3036 O O . THR B 1 16 ? 18.828 15.648 10.07 1 72.5 16 THR B O 1
ATOM 3039 N N . MET B 1 17 ? 17.625 16.875 11.438 1 72.62 17 MET B N 1
ATOM 3040 C CA . MET B 1 17 ? 16.406 16.672 10.672 1 72.62 17 MET B CA 1
ATOM 3041 C C . MET B 1 17 ? 16.547 17.234 9.258 1 72.62 17 MET B C 1
ATOM 3043 O O . MET B 1 17 ? 16.172 16.562 8.281 1 72.62 17 MET B O 1
ATOM 3047 N N . ARG B 1 18 ? 17.078 18.344 9.203 1 71.56 18 ARG B N 1
ATOM 3048 C CA . ARG B 1 18 ? 17.297 18.969 7.902 1 71.56 18 ARG B CA 1
ATOM 3049 C C . ARG B 1 18 ? 18.234 18.125 7.039 1 71.56 18 ARG B C 1
ATOM 3051 O O . ARG B 1 18 ? 17.984 17.938 5.848 1 71.56 18 ARG B O 1
ATOM 3058 N N . ARG B 1 19 ? 19.234 17.594 7.66 1 71.19 19 ARG B N 1
ATOM 3059 C CA . ARG B 1 19 ? 20.234 16.797 6.945 1 71.19 19 ARG B CA 1
ATOM 3060 C C . ARG B 1 19 ? 19.625 15.484 6.461 1 71.19 19 ARG B C 1
ATOM 3062 O O . ARG B 1 19 ? 19.984 14.984 5.391 1 71.19 19 ARG B O 1
ATOM 3069 N N . MET B 1 20 ? 18.75 15.086 7.25 1 70.25 20 MET B N 1
ATOM 3070 C CA . MET B 1 20 ? 18.078 13.844 6.883 1 70.25 20 MET B CA 1
ATOM 3071 C C . MET B 1 20 ? 17.156 14.062 5.688 1 70.25 20 MET B C 1
ATOM 3073 O O . MET B 1 20 ? 17.172 13.281 4.734 1 70.25 20 MET B O 1
ATOM 3077 N N . PHE B 1 21 ? 16.5 15.117 5.652 1 68.94 21 PHE B N 1
ATOM 3078 C CA . PHE B 1 21 ? 15.57 15.414 4.578 1 68.94 21 PHE B CA 1
ATOM 3079 C C . PHE B 1 21 ? 16.312 15.797 3.303 1 68.94 21 PHE B C 1
ATOM 3081 O O . PHE B 1 21 ? 15.812 15.578 2.197 1 68.94 21 PHE B O 1
ATOM 3088 N N . ALA B 1 22 ? 17.531 16.328 3.508 1 67.62 22 ALA B N 1
ATOM 3089 C CA . ALA B 1 22 ? 18.359 16.688 2.369 1 67.62 22 ALA B CA 1
ATOM 3090 C C . ALA B 1 22 ? 19.062 15.469 1.782 1 67.62 22 ALA B C 1
ATOM 3092 O O . ALA B 1 22 ? 19.719 15.555 0.745 1 67.62 22 ALA B O 1
ATOM 3093 N N . GLY B 1 23 ? 18.891 14.359 2.471 1 67.94 23 GLY B N 1
ATOM 3094 C CA . GLY B 1 23 ? 19.484 13.125 1.989 1 67.94 23 GLY B CA 1
ATOM 3095 C C . GLY B 1 23 ? 20.922 12.953 2.436 1 67.94 23 GLY B C 1
ATOM 3096 O O . GLY B 1 23 ? 21.594 12.008 2.02 1 67.94 23 GLY B O 1
ATOM 3097 N N . GLU B 1 24 ? 21.391 13.906 3.334 1 67.44 24 GLU B N 1
ATOM 3098 C CA . GLU B 1 24 ? 22.766 13.828 3.812 1 67.44 24 GLU B CA 1
ATOM 3099 C C . GLU B 1 24 ? 22.938 12.695 4.82 1 67.44 24 GLU B C 1
ATOM 3101 O O . GLU B 1 24 ? 24 12.086 4.902 1 67.44 24 GLU B O 1
ATOM 3106 N N . LEU B 1 25 ? 21.906 12.477 5.551 1 67.81 25 LEU B N 1
ATOM 3107 C CA . LEU B 1 25 ? 21.859 11.383 6.516 1 67.81 25 LEU B CA 1
ATOM 3108 C C . LEU B 1 25 ? 20.719 10.422 6.188 1 67.81 25 LEU B C 1
ATOM 3110 O O . LEU B 1 25 ? 19.625 10.844 5.812 1 67.81 25 LEU B O 1
ATOM 3114 N N . GLY B 1 26 ? 21.062 9.148 6.172 1 71.44 26 GLY B N 1
ATOM 3115 C CA . GLY B 1 26 ? 20.047 8.18 5.816 1 71.44 26 GLY B CA 1
ATOM 3116 C C . GLY B 1 26 ? 20.25 6.828 6.477 1 71.44 26 GLY B C 1
ATOM 3117 O O . GLY B 1 26 ? 21.016 6.707 7.43 1 71.44 26 GLY B O 1
ATOM 3118 N N . PRO B 1 27 ? 19.5 5.953 6.074 1 70.06 27 PRO B N 1
ATOM 3119 C CA . PRO B 1 27 ? 19.5 4.633 6.707 1 70.06 27 PRO B CA 1
ATOM 3120 C C . PRO B 1 27 ? 20.891 3.998 6.742 1 70.06 27 PRO B C 1
ATOM 3122 O O . PRO B 1 27 ? 21.172 3.186 7.625 1 70.06 27 PRO B O 1
ATOM 3125 N N . ASP B 1 28 ? 21.703 4.391 5.828 1 65.81 28 ASP B N 1
ATOM 3126 C CA . ASP B 1 28 ? 23.062 3.838 5.812 1 65.81 28 ASP B CA 1
ATOM 3127 C C . ASP B 1 28 ? 23.828 4.219 7.078 1 65.81 28 ASP B C 1
ATOM 3129 O O . ASP B 1 28 ? 24.766 3.525 7.473 1 65.81 28 ASP B O 1
ATOM 3133 N N . ARG B 1 29 ? 23.391 5.367 7.762 1 62.53 29 ARG B N 1
ATOM 3134 C CA . ARG B 1 29 ? 24.016 5.812 9 1 62.53 29 ARG B CA 1
ATOM 3135 C C . ARG B 1 29 ? 23.062 5.688 10.18 1 62.53 29 ARG B C 1
ATOM 3137 O O . ARG B 1 29 ? 23.156 6.438 11.148 1 62.53 29 ARG B O 1
ATOM 3144 N N . ASP B 1 30 ? 22 4.949 9.906 1 67.06 30 ASP B N 1
ATOM 3145 C CA . ASP B 1 30 ? 21.031 4.605 10.93 1 67.06 30 ASP B CA 1
ATOM 3146 C C . ASP B 1 30 ? 20.172 5.812 11.305 1 67.06 30 ASP B C 1
ATOM 3148 O O . ASP B 1 30 ? 19.828 6 12.477 1 67.06 30 ASP B O 1
ATOM 3152 N N . PHE B 1 31 ? 20.047 6.676 10.391 1 64.81 31 PHE B N 1
ATOM 3153 C CA . PHE B 1 31 ? 19.125 7.785 10.578 1 64.81 31 PHE B CA 1
ATOM 3154 C C . PHE B 1 31 ? 17.812 7.535 9.828 1 64.81 31 PHE B C 1
ATOM 3156 O O . PHE B 1 31 ? 17.828 7.258 8.633 1 64.81 31 PHE B O 1
ATOM 3163 N N . PHE B 1 32 ? 16.766 7.602 10.68 1 71.62 32 PHE B N 1
ATOM 3164 C CA . PHE B 1 32 ? 15.438 7.383 10.109 1 71.62 32 PHE B CA 1
ATOM 3165 C C . PHE B 1 32 ? 14.523 8.562 10.414 1 71.62 32 PHE B C 1
ATOM 3167 O O . PHE B 1 32 ? 14.523 9.086 11.531 1 71.62 32 PHE B O 1
ATOM 3174 N N . ILE B 1 33 ? 13.836 9.039 9.414 1 65.25 33 ILE B N 1
ATOM 3175 C CA . ILE B 1 33 ? 12.938 10.18 9.57 1 65.25 33 ILE B CA 1
ATOM 3176 C C . ILE B 1 33 ? 11.531 9.688 9.883 1 65.25 33 ILE B C 1
ATOM 3178 O O . ILE B 1 33 ? 10.922 10.109 10.867 1 65.25 33 ILE B O 1
ATOM 3182 N N . TYR B 1 34 ? 11.07 8.914 9.039 1 74.25 34 TYR B N 1
ATOM 3183 C CA . TYR B 1 34 ? 9.688 8.445 9.031 1 74.25 34 TYR B CA 1
ATOM 3184 C C . TYR B 1 34 ? 9.586 7.047 8.43 1 74.25 34 TYR B C 1
ATOM 3186 O O . TYR B 1 34 ? 10.273 6.738 7.449 1 74.25 34 TYR B O 1
ATOM 3194 N N . SER B 1 35 ? 8.766 6.25 9.008 1 74.88 35 SER B N 1
ATOM 3195 C CA . SER B 1 35 ? 8.727 4.824 8.688 1 74.88 35 SER B CA 1
ATOM 3196 C C . SER B 1 35 ? 8.258 4.594 7.254 1 74.88 35 SER B C 1
ATOM 3198 O O . SER B 1 35 ? 8.547 3.551 6.664 1 74.88 35 SER B O 1
ATOM 3200 N N . ARG B 1 36 ? 7.559 5.449 6.684 1 76.31 36 ARG B N 1
ATOM 3201 C CA . ARG B 1 36 ? 7.172 5.285 5.285 1 76.31 36 ARG B CA 1
ATOM 3202 C C . ARG B 1 36 ? 8.375 5.426 4.363 1 76.31 36 ARG B C 1
ATOM 3204 O O . ARG B 1 36 ? 8.383 4.891 3.25 1 76.31 36 ARG B O 1
ATOM 3211 N N . HIS B 1 37 ? 9.312 6.148 4.793 1 71 37 HIS B N 1
ATOM 3212 C CA . HIS B 1 37 ? 10.547 6.227 4.023 1 71 37 HIS B CA 1
ATOM 3213 C C . HIS B 1 37 ? 11.43 5.012 4.281 1 71 37 HIS B C 1
ATOM 3215 O O . HIS B 1 37 ? 11.648 4.195 3.381 1 71 37 HIS B O 1
ATOM 3221 N N . PHE B 1 38 ? 11.977 4.957 5.551 1 75.81 38 PHE B N 1
ATOM 3222 C CA . PHE B 1 38 ? 12.727 3.768 5.941 1 75.81 38 PHE B CA 1
ATOM 3223 C C . PHE B 1 38 ? 12.438 3.395 7.391 1 75.81 38 PHE B C 1
ATOM 3225 O O . PHE B 1 38 ? 12.375 4.266 8.258 1 75.81 38 PHE B O 1
ATOM 3232 N N . ASN B 1 39 ? 12.102 2.156 7.531 1 84 39 ASN B N 1
ATOM 3233 C CA . ASN B 1 39 ? 12.008 1.562 8.859 1 84 39 ASN B CA 1
ATOM 3234 C C . ASN B 1 39 ? 13.086 0.506 9.078 1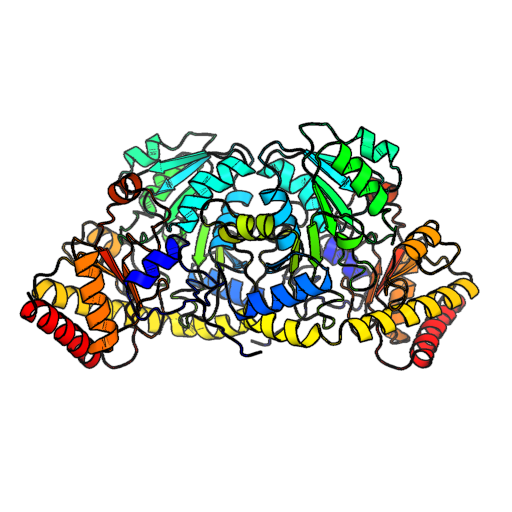 84 39 ASN B C 1
ATOM 3236 O O . ASN B 1 39 ? 13.273 -0.379 8.242 1 84 39 ASN B O 1
ATOM 3240 N N . PRO B 1 40 ? 13.781 0.642 10.18 1 84.5 40 PRO B N 1
ATOM 3241 C CA . PRO B 1 40 ? 14.906 -0.28 10.391 1 84.5 40 PRO B CA 1
ATOM 3242 C C . PRO B 1 40 ? 14.484 -1.746 10.32 1 84.5 40 PRO B C 1
ATOM 3244 O O . PRO B 1 40 ? 15.219 -2.58 9.789 1 84.5 40 PRO B O 1
ATOM 3247 N N . THR B 1 41 ? 13.375 -2.104 10.906 1 89.44 41 THR B N 1
ATOM 3248 C CA . THR B 1 41 ? 12.906 -3.484 10.914 1 89.44 41 THR B CA 1
ATOM 3249 C C . THR B 1 41 ? 12.539 -3.939 9.5 1 89.44 41 THR B C 1
ATOM 3251 O O . THR B 1 41 ? 12.891 -5.047 9.094 1 89.44 41 THR B O 1
ATOM 3254 N N . VAL B 1 42 ? 11.875 -3.059 8.781 1 92.06 42 VAL B N 1
ATOM 3255 C CA . VAL B 1 42 ? 11.508 -3.363 7.398 1 92.06 42 VAL B CA 1
ATOM 3256 C C . VAL B 1 42 ? 12.766 -3.459 6.539 1 92.06 42 VAL B C 1
ATOM 3258 O O . VAL B 1 42 ? 12.867 -4.324 5.668 1 92.06 42 VAL B O 1
ATOM 3261 N N . LEU B 1 43 ? 13.719 -2.611 6.809 1 90.31 43 LEU B N 1
ATOM 3262 C CA . LEU B 1 43 ? 14.984 -2.637 6.074 1 90.31 43 LEU B CA 1
ATOM 3263 C C . LEU B 1 43 ? 15.719 -3.949 6.305 1 90.31 43 LEU B C 1
ATOM 3265 O O . LEU B 1 43 ? 16.344 -4.488 5.387 1 90.31 43 LEU B O 1
ATOM 3269 N N . ASN B 1 44 ? 15.703 -4.371 7.52 1 90.75 44 ASN B N 1
ATOM 3270 C CA . ASN B 1 44 ? 16.344 -5.648 7.82 1 90.75 44 ASN B CA 1
ATOM 3271 C C . ASN B 1 44 ? 15.711 -6.789 7.023 1 90.75 44 ASN B C 1
ATOM 3273 O O . ASN B 1 44 ? 16.422 -7.613 6.453 1 90.75 44 ASN B O 1
ATOM 3277 N N . LEU B 1 45 ? 14.383 -6.863 7.035 1 95.44 45 LEU B N 1
ATOM 3278 C CA . LEU B 1 45 ? 13.703 -7.867 6.227 1 95.44 45 LEU B CA 1
ATOM 3279 C C . LEU B 1 45 ? 14.07 -7.711 4.754 1 95.44 45 LEU B C 1
ATOM 3281 O O . LEU B 1 45 ? 14.289 -8.703 4.055 1 95.44 45 LEU B O 1
ATOM 3285 N N . SER B 1 46 ? 14.133 -6.473 4.297 1 96.56 46 SER B N 1
ATOM 3286 C CA . SER B 1 46 ? 14.469 -6.188 2.906 1 96.56 46 SER B CA 1
ATOM 3287 C C . SER B 1 46 ? 15.859 -6.707 2.559 1 96.56 46 SER B C 1
ATOM 3289 O O . SER B 1 46 ? 16.078 -7.234 1.466 1 96.56 46 SER B O 1
ATOM 3291 N N . ARG B 1 47 ? 16.75 -6.562 3.449 1 95.12 47 ARG B N 1
ATOM 3292 C CA . ARG B 1 47 ? 18.109 -7.07 3.234 1 95.12 47 ARG B CA 1
ATOM 3293 C C . ARG B 1 47 ? 18.109 -8.594 3.123 1 95.12 47 ARG B C 1
ATOM 3295 O O . ARG B 1 47 ? 18.859 -9.156 2.32 1 95.12 47 ARG B O 1
ATOM 3302 N N . LEU B 1 48 ? 17.328 -9.234 3.965 1 96.56 48 LEU B N 1
ATOM 3303 C CA . LEU B 1 48 ? 17.203 -10.688 3.873 1 96.56 48 LEU B CA 1
ATOM 3304 C C . LEU B 1 48 ? 16.641 -11.094 2.52 1 96.56 48 LEU B C 1
ATOM 3306 O O . LEU B 1 48 ? 17.094 -12.07 1.918 1 96.56 48 LEU B O 1
ATOM 3310 N N . MET B 1 49 ? 15.68 -10.328 2.031 1 98.19 49 MET B N 1
ATOM 3311 C CA . MET B 1 49 ? 15.086 -10.617 0.731 1 98.19 49 MET B CA 1
ATOM 3312 C C . MET B 1 49 ? 16.094 -10.414 -0.39 1 98.19 49 MET B C 1
ATOM 3314 O O . MET B 1 49 ? 16.125 -11.188 -1.35 1 98.19 49 MET B O 1
ATOM 3318 N N . ALA B 1 50 ? 16.844 -9.305 -0.302 1 98 50 ALA B N 1
ATOM 3319 C CA . ALA B 1 50 ? 17.906 -9.07 -1.279 1 98 50 ALA B CA 1
ATOM 3320 C C . ALA B 1 50 ? 18.891 -10.227 -1.303 1 98 50 ALA B C 1
ATOM 3322 O O . ALA B 1 50 ? 19.297 -10.688 -2.373 1 98 50 ALA B O 1
ATOM 3323 N N . ALA B 1 51 ? 19.297 -10.688 -0.139 1 96.75 51 ALA B N 1
ATOM 3324 C CA . ALA B 1 51 ? 20.219 -11.812 -0.027 1 96.75 51 ALA B CA 1
ATOM 3325 C C . ALA B 1 51 ? 19.609 -13.078 -0.633 1 96.75 51 ALA B C 1
ATOM 3327 O O . ALA B 1 51 ? 20.312 -13.828 -1.323 1 96.75 51 ALA B O 1
ATOM 3328 N N . LEU B 1 52 ? 18.391 -13.297 -0.364 1 96.81 52 LEU B N 1
ATOM 3329 C CA . LEU B 1 52 ? 17.688 -14.469 -0.873 1 96.81 52 LEU B CA 1
ATOM 3330 C C . LEU B 1 52 ? 17.734 -14.516 -2.396 1 96.81 52 LEU B C 1
ATOM 3332 O O . LEU B 1 52 ? 17.953 -15.578 -2.982 1 96.81 52 LEU B O 1
ATOM 3336 N N . GLU B 1 53 ? 17.609 -13.367 -3.055 1 97.19 53 GLU B N 1
ATOM 3337 C CA . GLU B 1 53 ? 17.516 -13.32 -4.512 1 97.19 53 GLU B CA 1
ATOM 3338 C C . GLU B 1 53 ? 18.875 -12.984 -5.129 1 97.19 53 GLU B C 1
ATOM 3340 O O . GLU B 1 53 ? 19.047 -13.039 -6.348 1 97.19 53 GLU B O 1
ATOM 3345 N N . GLY B 1 54 ? 19.812 -12.664 -4.297 1 97.19 54 GLY B N 1
ATOM 3346 C CA . GLY B 1 54 ? 21.141 -12.312 -4.793 1 97.19 54 GLY B CA 1
ATOM 3347 C C . GLY B 1 54 ? 21.172 -10.961 -5.488 1 97.19 54 GLY B C 1
ATOM 3348 O O . GLY B 1 54 ? 21.828 -10.797 -6.516 1 97.19 54 GLY B O 1
ATOM 3349 N N . THR B 1 55 ? 20.375 -10.047 -5.004 1 98.38 55 THR B N 1
ATOM 3350 C CA . THR B 1 55 ? 20.359 -8.703 -5.57 1 98.38 55 THR B CA 1
ATOM 3351 C C . THR B 1 55 ? 21.078 -7.719 -4.652 1 98.38 55 THR B C 1
ATOM 3353 O O . THR B 1 55 ? 21.359 -8.039 -3.498 1 98.38 55 THR B O 1
ATOM 3356 N N . GLU B 1 56 ? 21.375 -6.512 -5.184 1 97.88 56 GLU B N 1
ATOM 3357 C CA . GLU B 1 56 ? 22.062 -5.492 -4.398 1 97.88 56 GLU B CA 1
ATOM 3358 C C . GLU B 1 56 ? 21.172 -4.953 -3.291 1 97.88 56 GLU B C 1
ATOM 3360 O O . GLU B 1 56 ? 21.641 -4.645 -2.193 1 97.88 56 GLU B O 1
ATOM 3365 N N . ALA B 1 57 ? 19.906 -4.832 -3.588 1 97.44 57 ALA B N 1
ATOM 3366 C CA . ALA B 1 57 ? 18.953 -4.234 -2.666 1 97.44 57 ALA B CA 1
ATOM 3367 C C . ALA B 1 57 ? 17.562 -4.844 -2.846 1 97.44 57 ALA B C 1
ATOM 3369 O O . ALA B 1 57 ? 17.328 -5.582 -3.805 1 97.44 57 ALA B O 1
ATOM 3370 N N . ALA B 1 58 ? 16.781 -4.617 -1.901 1 98.31 58 ALA B N 1
ATOM 3371 C CA . ALA B 1 58 ? 15.352 -4.938 -1.944 1 98.31 58 ALA B CA 1
ATOM 3372 C C . ALA B 1 58 ? 14.555 -4.008 -1.033 1 98.31 58 ALA B C 1
ATOM 3374 O O . ALA B 1 58 ? 15.125 -3.309 -0.194 1 98.31 58 ALA B O 1
ATOM 3375 N N . TYR B 1 59 ? 13.305 -3.947 -1.2 1 97 59 TYR B N 1
ATOM 3376 C CA . TYR B 1 59 ? 12.414 -3.271 -0.261 1 97 59 TYR B CA 1
ATOM 3377 C C . TYR B 1 59 ? 11.055 -3.961 -0.204 1 97 59 TYR B C 1
ATOM 3379 O O . TYR B 1 59 ? 10.508 -4.359 -1.235 1 97 59 TYR B O 1
ATOM 3387 N N . CYS B 1 60 ? 10.586 -4.121 0.977 1 97.81 60 CYS B N 1
ATOM 3388 C CA . CYS B 1 60 ? 9.344 -4.852 1.21 1 97.81 60 CYS B CA 1
ATOM 3389 C C . CYS B 1 60 ? 8.148 -3.91 1.194 1 97.81 60 CYS B C 1
ATOM 3391 O O . CYS B 1 60 ? 8.25 -2.756 1.611 1 97.81 60 CYS B O 1
ATOM 3393 N N . THR B 1 61 ? 7.039 -4.387 0.691 1 97.75 61 THR B N 1
ATOM 3394 C CA . THR B 1 61 ? 5.824 -3.604 0.497 1 97.75 61 THR B CA 1
ATOM 3395 C C . THR B 1 61 ? 4.633 -4.281 1.166 1 97.75 61 THR B C 1
ATOM 3397 O O . THR B 1 61 ? 4.754 -5.387 1.692 1 97.75 61 THR B O 1
ATOM 3400 N N . ALA B 1 62 ? 3.49 -3.637 1.097 1 96.88 62 ALA B N 1
ATOM 3401 C CA . ALA B 1 62 ? 2.279 -4.078 1.783 1 96.88 62 ALA B CA 1
ATOM 3402 C C . ALA B 1 62 ? 1.719 -5.344 1.143 1 96.88 62 ALA B C 1
ATOM 3404 O O . ALA B 1 62 ? 1.011 -6.117 1.794 1 96.88 62 ALA B O 1
ATOM 3405 N N . SER B 1 63 ? 1.981 -5.594 -0.104 1 97.25 63 SER B N 1
ATOM 3406 C CA . SER B 1 63 ? 1.521 -6.781 -0.816 1 97.25 63 SER B CA 1
ATOM 3407 C C . SER B 1 63 ? 2.385 -7.059 -2.041 1 97.25 63 SER B C 1
ATOM 3409 O O . SER B 1 63 ? 3.217 -6.234 -2.422 1 97.25 63 SER B O 1
ATOM 3411 N N . GLY B 1 64 ? 2.189 -8.227 -2.586 1 97.88 64 GLY B N 1
ATOM 3412 C CA . GLY B 1 64 ? 2.822 -8.531 -3.857 1 97.88 64 GLY B CA 1
ATOM 3413 C C . GLY B 1 64 ? 2.359 -7.629 -4.988 1 97.88 64 GLY B C 1
ATOM 3414 O O . GLY B 1 64 ? 3.166 -7.199 -5.812 1 97.88 64 GLY B O 1
ATOM 3415 N N . MET B 1 65 ? 1.08 -7.309 -5.066 1 97.5 65 MET B N 1
ATOM 3416 C CA . MET B 1 65 ? 0.536 -6.418 -6.086 1 97.5 65 MET B CA 1
ATOM 3417 C C . MET B 1 65 ? 1.141 -5.023 -5.969 1 97.5 65 MET B C 1
ATOM 3419 O O . MET B 1 65 ? 1.368 -4.355 -6.98 1 97.5 65 MET B O 1
ATOM 3423 N N . SER B 1 66 ? 1.353 -4.609 -4.688 1 98.31 66 SER B N 1
ATOM 3424 C CA . SER B 1 66 ? 1.986 -3.307 -4.508 1 98.31 66 SER B CA 1
ATOM 3425 C C . SER B 1 66 ? 3.404 -3.301 -5.066 1 98.31 66 SER B C 1
ATOM 3427 O O . SER B 1 66 ? 3.852 -2.299 -5.629 1 98.31 66 SER B O 1
ATOM 3429 N N . ALA B 1 67 ? 4.129 -4.387 -4.852 1 98.69 67 ALA B N 1
ATOM 3430 C CA . ALA B 1 67 ? 5.469 -4.508 -5.414 1 98.69 67 ALA B CA 1
ATOM 3431 C C . ALA B 1 67 ? 5.438 -4.418 -6.938 1 98.69 67 ALA B C 1
ATOM 3433 O O . ALA B 1 67 ? 6.199 -3.66 -7.539 1 98.69 67 ALA B O 1
ATOM 3434 N N . ILE B 1 68 ? 4.539 -5.176 -7.562 1 98.75 68 ILE B N 1
ATOM 3435 C CA . ILE B 1 68 ? 4.402 -5.227 -9.016 1 98.75 68 ILE B CA 1
ATOM 3436 C C . ILE B 1 68 ? 4.035 -3.844 -9.547 1 98.75 68 ILE B C 1
ATOM 3438 O O . ILE B 1 68 ? 4.684 -3.328 -10.461 1 98.75 68 ILE B O 1
ATOM 3442 N N . ALA B 1 69 ? 3.027 -3.24 -8.953 1 98.62 69 ALA B N 1
ATOM 3443 C CA . ALA B 1 69 ? 2.551 -1.937 -9.406 1 98.62 69 ALA B CA 1
ATOM 3444 C C . ALA B 1 69 ? 3.639 -0.875 -9.266 1 98.62 69 ALA B C 1
ATOM 3446 O O . ALA B 1 69 ? 3.859 -0.073 -10.172 1 98.62 69 ALA B O 1
ATOM 3447 N N . ALA B 1 70 ? 4.316 -0.869 -8.133 1 98.5 70 ALA B N 1
ATOM 3448 C CA . ALA B 1 70 ? 5.348 0.132 -7.867 1 98.5 70 ALA B CA 1
ATOM 3449 C C . ALA B 1 70 ? 6.492 0.016 -8.867 1 98.5 70 ALA B C 1
ATOM 3451 O O . ALA B 1 70 ? 6.984 1.026 -9.383 1 98.5 70 ALA B O 1
ATOM 3452 N N . VAL B 1 71 ? 6.914 -1.188 -9.211 1 98.62 71 VAL B N 1
ATOM 3453 C CA . VAL B 1 71 ? 8.023 -1.389 -10.141 1 98.62 71 VAL B CA 1
ATOM 3454 C C . VAL B 1 71 ? 7.621 -0.905 -11.531 1 98.62 71 VAL B C 1
ATOM 3456 O O . VAL B 1 71 ? 8.391 -0.213 -12.195 1 98.62 71 VAL B O 1
ATOM 3459 N N . LEU B 1 72 ? 6.453 -1.292 -11.961 1 98.62 72 LEU B N 1
ATOM 3460 C CA . LEU B 1 72 ? 6.008 -0.927 -13.305 1 98.62 72 LEU B CA 1
ATOM 3461 C C . LEU B 1 72 ? 5.863 0.585 -13.438 1 98.62 72 LEU B C 1
ATOM 3463 O O . LEU B 1 72 ? 6.285 1.169 -14.438 1 98.62 72 LEU B O 1
ATOM 3467 N N . LEU B 1 73 ? 5.336 1.242 -12.398 1 98.31 73 LEU B N 1
ATOM 3468 C CA . LEU B 1 73 ? 5.125 2.686 -12.445 1 98.31 73 LEU B CA 1
ATOM 3469 C C . LEU B 1 73 ? 6.441 3.434 -12.281 1 98.31 73 LEU B C 1
ATOM 3471 O O . LEU B 1 73 ? 6.555 4.594 -12.68 1 98.31 73 LEU B O 1
ATOM 3475 N N . GLN B 1 74 ? 7.363 2.793 -11.602 1 98.38 74 GLN B N 1
ATOM 3476 C CA . GLN B 1 74 ? 8.688 3.396 -11.484 1 98.38 74 GLN B CA 1
ATOM 3477 C C . GLN B 1 74 ? 9.43 3.359 -12.82 1 98.38 74 GLN B C 1
ATOM 3479 O O . GLN B 1 74 ? 10.109 4.32 -13.188 1 98.38 74 GLN B O 1
ATOM 3484 N N . LEU B 1 75 ? 9.281 2.238 -13.562 1 98.12 75 LEU B N 1
ATOM 3485 C CA . LEU B 1 75 ? 10.102 1.986 -14.742 1 98.12 75 LEU B CA 1
ATOM 3486 C C . LEU B 1 75 ? 9.445 2.57 -15.992 1 98.12 75 LEU B C 1
ATOM 3488 O O . LEU B 1 75 ? 10.109 2.787 -17 1 98.12 75 LEU B O 1
ATOM 3492 N N . CYS B 1 76 ? 8.117 2.754 -15.953 1 96.56 76 CYS B N 1
ATOM 3493 C CA . CYS B 1 76 ? 7.395 3.219 -17.125 1 96.56 76 CYS B CA 1
ATOM 3494 C C . CYS B 1 76 ? 6.816 4.609 -16.906 1 96.56 76 CYS B C 1
ATOM 3496 O O . CYS B 1 76 ? 6.367 4.926 -15.797 1 96.56 76 CYS B O 1
ATOM 3498 N N . SER B 1 77 ? 6.809 5.438 -17.859 1 93.94 77 SER B N 1
ATOM 3499 C CA . SER B 1 77 ? 6.113 6.723 -17.875 1 93.94 77 SER B CA 1
ATOM 3500 C C . SER B 1 77 ? 4.781 6.617 -18.609 1 93.94 77 SER B C 1
ATOM 3502 O O . SER B 1 77 ? 4.508 5.617 -19.281 1 93.94 77 SER B O 1
ATOM 3504 N N . HIS B 1 78 ? 4.012 7.684 -18.438 1 95.5 78 HIS B N 1
ATOM 3505 C CA . HIS B 1 78 ? 2.725 7.68 -19.125 1 95.5 78 HIS B CA 1
ATOM 3506 C C . HIS B 1 78 ? 2.896 7.402 -20.609 1 95.5 78 HIS B C 1
ATOM 3508 O O . HIS B 1 78 ? 3.852 7.875 -21.234 1 95.5 78 HIS B O 1
ATOM 3514 N N . GLY B 1 79 ? 2.033 6.57 -21.125 1 94.19 79 GLY B N 1
ATOM 3515 C CA . GLY B 1 79 ? 2.102 6.215 -22.531 1 94.19 79 GLY B CA 1
ATOM 3516 C C . GLY B 1 79 ? 3.111 5.121 -22.828 1 94.19 79 GLY B C 1
ATOM 3517 O O . GLY B 1 79 ? 3.291 4.727 -23.984 1 94.19 79 GLY B O 1
ATOM 3518 N N . GLY B 1 80 ? 3.717 4.598 -21.812 1 95.25 80 GLY B N 1
ATOM 3519 C CA . GLY B 1 80 ? 4.73 3.568 -21.984 1 95.25 80 GLY B CA 1
ATOM 3520 C C . GLY B 1 80 ? 4.16 2.246 -22.453 1 95.25 80 GLY B C 1
ATOM 3521 O O . GLY B 1 80 ? 2.941 2.09 -22.562 1 95.25 80 GLY B O 1
ATOM 3522 N N . HIS B 1 81 ? 5.07 1.314 -22.859 1 98.56 81 HIS B N 1
ATOM 3523 C CA . HIS B 1 81 ? 4.711 0.01 -23.406 1 98.56 81 HIS B CA 1
ATOM 3524 C C . HIS B 1 81 ? 5.398 -1.115 -22.625 1 98.56 81 HIS B C 1
ATOM 3526 O O . HIS B 1 81 ? 6.582 -1.017 -22.312 1 98.56 81 HIS B O 1
ATOM 3532 N N . VAL B 1 82 ? 4.629 -2.119 -22.281 1 98.75 82 VAL B N 1
ATOM 3533 C CA . VAL B 1 82 ? 5.105 -3.309 -21.594 1 98.75 82 VAL B CA 1
ATOM 3534 C C . VAL B 1 82 ? 4.836 -4.551 -22.438 1 98.75 82 VAL B C 1
ATOM 3536 O O . VAL B 1 82 ? 3.809 -4.633 -23.109 1 98.75 82 VAL B O 1
ATOM 3539 N N . VAL B 1 83 ? 5.785 -5.41 -22.547 1 98.88 83 VAL B N 1
ATOM 3540 C CA . VAL B 1 83 ? 5.551 -6.766 -23.031 1 98.88 83 VAL B CA 1
ATOM 3541 C C . VAL B 1 83 ? 5.449 -7.73 -21.859 1 98.88 83 VAL B C 1
ATOM 3543 O O . VAL B 1 83 ? 6.301 -7.727 -20.969 1 98.88 83 VAL B O 1
ATOM 3546 N N . ALA B 1 84 ? 4.367 -8.508 -21.797 1 98.38 84 ALA B N 1
ATOM 3547 C CA . ALA B 1 84 ? 4.152 -9.383 -20.656 1 98.38 84 ALA B CA 1
ATOM 3548 C C . ALA B 1 84 ? 3.678 -10.758 -21.109 1 98.38 84 ALA B C 1
ATOM 3550 O O . ALA B 1 84 ? 3.082 -10.906 -22.172 1 98.38 84 ALA B O 1
ATOM 3551 N N . SER B 1 85 ? 3.969 -11.734 -20.281 1 97 85 SER B N 1
ATOM 3552 C CA . SER B 1 85 ? 3.459 -13.086 -20.516 1 97 85 SER B CA 1
ATOM 3553 C C . SER B 1 85 ? 1.934 -13.102 -20.531 1 97 85 SER B C 1
ATOM 3555 O O . SER B 1 85 ? 1.296 -12.359 -19.781 1 97 85 SER B O 1
ATOM 3557 N N . ARG B 1 86 ? 1.389 -13.992 -21.312 1 92.31 86 ARG B N 1
ATOM 3558 C CA . ARG B 1 86 ? -0.054 -14.211 -21.297 1 92.31 86 ARG B CA 1
ATOM 3559 C C . ARG B 1 86 ? -0.474 -14.992 -20.062 1 92.31 86 ARG B C 1
ATOM 3561 O O . ARG B 1 86 ? -1.62 -14.891 -19.609 1 92.31 86 ARG B O 1
ATOM 3568 N N . ALA B 1 87 ? 0.398 -15.797 -19.562 1 91.19 87 ALA B N 1
ATOM 3569 C CA . ALA B 1 87 ? 0.133 -16.594 -18.359 1 91.19 87 ALA B CA 1
ATOM 3570 C C . ALA B 1 87 ? 0.585 -15.859 -17.094 1 91.19 87 ALA B C 1
ATOM 3572 O O . ALA B 1 87 ? 1.745 -15.969 -16.688 1 91.19 87 ALA B O 1
ATOM 3573 N N . LEU B 1 88 ? -0.315 -15.078 -16.578 1 93 88 LEU B N 1
ATOM 3574 C CA . LEU B 1 88 ? -0.023 -14.273 -15.398 1 93 88 LEU B CA 1
ATOM 3575 C C . LEU B 1 88 ? -1.104 -14.461 -14.336 1 93 88 LEU B C 1
ATOM 3577 O O . LEU B 1 88 ? -2.229 -14.852 -14.656 1 93 88 LEU B O 1
ATOM 3581 N N . TYR B 1 89 ? -0.726 -14.25 -13.109 1 91.19 89 TYR B N 1
ATOM 3582 C CA . TYR B 1 89 ? -1.713 -14.039 -12.055 1 91.19 89 TYR B CA 1
ATOM 3583 C C . TYR B 1 89 ? -2.803 -13.078 -12.508 1 91.19 89 TYR B C 1
ATOM 3585 O O . TYR B 1 89 ? -2.518 -12.062 -13.148 1 91.19 89 TYR B O 1
ATOM 3593 N N . GLY B 1 90 ? -4.047 -13.43 -12.219 1 89.06 90 GLY B N 1
ATOM 3594 C CA . GLY B 1 90 ? -5.184 -12.648 -12.672 1 89.06 90 GLY B CA 1
ATOM 3595 C C . GLY B 1 90 ? -5.094 -11.18 -12.289 1 89.06 90 GLY B C 1
ATOM 3596 O O . GLY B 1 90 ? -5.43 -10.305 -13.086 1 89.06 90 GLY B O 1
ATOM 3597 N N . GLY B 1 91 ? -4.688 -10.891 -11.039 1 92.12 91 GLY B N 1
ATOM 3598 C CA . GLY B 1 91 ? -4.539 -9.516 -10.594 1 92.12 91 GLY B CA 1
ATOM 3599 C C . GLY B 1 91 ? -3.512 -8.734 -11.391 1 92.12 91 GLY B C 1
ATOM 3600 O O . GLY B 1 91 ? -3.717 -7.555 -11.695 1 92.12 91 GLY B O 1
ATOM 3601 N N . THR B 1 92 ? -2.408 -9.383 -11.742 1 96.25 92 THR B N 1
ATOM 3602 C CA . THR B 1 92 ? -1.385 -8.75 -12.562 1 96.25 92 THR B CA 1
ATOM 3603 C C . THR B 1 92 ? -1.91 -8.484 -13.969 1 96.25 92 THR B C 1
ATOM 3605 O O . THR B 1 92 ? -1.659 -7.422 -14.547 1 96.25 92 THR B O 1
ATOM 3608 N N . HIS B 1 93 ? -2.584 -9.484 -14.484 1 94.62 93 HIS B N 1
ATOM 3609 C CA . HIS B 1 93 ? -3.182 -9.305 -15.805 1 94.62 93 HIS B CA 1
ATOM 3610 C C . HIS B 1 93 ? -4.137 -8.109 -15.812 1 94.62 93 HIS B C 1
ATOM 3612 O O . HIS B 1 93 ? -4.086 -7.281 -16.719 1 94.62 93 HIS B O 1
ATOM 3618 N N . ALA B 1 94 ? -5.016 -8.023 -14.836 1 94.5 94 ALA B N 1
ATOM 3619 C CA . ALA B 1 94 ? -5.973 -6.926 -14.75 1 94.5 94 ALA B CA 1
ATOM 3620 C C . ALA B 1 94 ? -5.258 -5.582 -14.633 1 94.5 94 ALA B C 1
ATOM 3622 O O . ALA B 1 94 ? -5.672 -4.598 -15.25 1 94.5 94 ALA B O 1
ATOM 3623 N N . LEU B 1 95 ? -4.211 -5.512 -13.836 1 97.44 95 LEU B N 1
ATOM 3624 C CA . LEU B 1 95 ? -3.406 -4.305 -13.695 1 97.44 95 LEU B CA 1
ATOM 3625 C C . LEU B 1 95 ? -2.877 -3.842 -15.047 1 97.44 95 LEU B C 1
ATOM 3627 O O . LEU B 1 95 ? -3.018 -2.672 -15.406 1 97.44 95 LEU B O 1
ATOM 3631 N N . LEU B 1 96 ? -2.34 -4.773 -15.805 1 97.75 96 LEU B N 1
ATOM 3632 C CA . LEU B 1 96 ? -1.665 -4.469 -17.062 1 97.75 96 LEU B CA 1
ATOM 3633 C C . LEU B 1 96 ? -2.676 -4.234 -18.188 1 97.75 96 LEU B C 1
ATOM 3635 O O . LEU B 1 96 ? -2.461 -3.389 -19.047 1 97.75 96 LEU B O 1
ATOM 3639 N N . ALA B 1 97 ? -3.76 -4.988 -18.156 1 96.38 97 ALA B N 1
ATOM 3640 C CA . ALA B 1 97 ? -4.703 -4.996 -19.266 1 96.38 97 ALA B CA 1
ATOM 3641 C C . ALA B 1 97 ? -5.719 -3.865 -19.141 1 96.38 97 ALA B C 1
ATOM 3643 O O . ALA B 1 97 ? -6.219 -3.348 -20.141 1 96.38 97 ALA B O 1
ATOM 3644 N N . HIS B 1 98 ? -6.031 -3.523 -17.938 1 96.25 98 HIS B N 1
ATOM 3645 C CA . HIS B 1 98 ? -7.168 -2.631 -17.734 1 96.25 98 HIS B CA 1
ATOM 3646 C C . HIS B 1 98 ? -6.77 -1.395 -16.938 1 96.25 98 HIS B C 1
ATOM 3648 O O . HIS B 1 98 ? -6.934 -0.266 -17.406 1 96.25 98 HIS B O 1
ATOM 3654 N N . PHE B 1 99 ? -6.223 -1.505 -15.758 1 97.5 99 PHE B N 1
ATOM 3655 C CA . PHE B 1 99 ? -6.008 -0.404 -14.828 1 97.5 99 PHE B CA 1
ATOM 3656 C C . PHE B 1 99 ? -4.984 0.582 -15.383 1 97.5 99 PHE B C 1
ATOM 3658 O O . PHE B 1 99 ? -5.238 1.787 -15.43 1 97.5 99 PHE B O 1
ATOM 3665 N N . LEU B 1 100 ? -3.793 0.08 -15.781 1 98.12 100 LEU B N 1
ATOM 3666 C CA . LEU B 1 100 ? -2.713 0.961 -16.219 1 98.12 100 LEU B CA 1
ATOM 3667 C C . LEU B 1 100 ? -3.062 1.645 -17.531 1 98.12 100 LEU B C 1
ATOM 3669 O O . LEU B 1 100 ? -2.74 2.818 -17.734 1 98.12 100 LEU B O 1
ATOM 3673 N N . PRO B 1 101 ? -3.701 0.932 -18.516 1 97.88 101 PRO B N 1
ATOM 3674 C CA . PRO B 1 101 ? -4.145 1.648 -19.703 1 97.88 101 PRO B CA 1
ATOM 3675 C C . PRO B 1 101 ? -5.086 2.807 -19.391 1 97.88 101 PRO B C 1
ATOM 3677 O O . PRO B 1 101 ? -4.953 3.893 -19.969 1 97.88 101 PRO B O 1
ATOM 3680 N N . ARG B 1 102 ? -5.953 2.605 -18.469 1 97.5 102 ARG B N 1
ATOM 3681 C CA . ARG B 1 102 ? -6.93 3.637 -18.125 1 97.5 102 ARG B CA 1
ATOM 3682 C C . ARG B 1 102 ? -6.273 4.785 -17.375 1 97.5 102 ARG B C 1
ATOM 3684 O O . ARG B 1 102 ? -6.484 5.953 -17.703 1 97.5 102 ARG B O 1
ATOM 3691 N N . THR B 1 103 ? -5.461 4.5 -16.422 1 97.56 103 THR B N 1
ATOM 3692 C CA . THR B 1 103 ? -4.984 5.504 -15.477 1 97.56 103 THR B CA 1
ATOM 3693 C C . THR B 1 103 ? -3.688 6.137 -15.969 1 97.56 103 THR B C 1
ATOM 3695 O O . THR B 1 103 ? -3.396 7.293 -15.648 1 97.56 103 THR B O 1
ATOM 3698 N N . CYS B 1 104 ? -2.895 5.391 -16.781 1 97.69 104 CYS B N 1
ATOM 3699 C CA . CYS B 1 104 ? -1.559 5.863 -17.125 1 97.69 104 CYS B CA 1
ATOM 3700 C C . CYS B 1 104 ? -1.389 5.945 -18.641 1 97.69 104 CYS B C 1
ATOM 3702 O O . CYS B 1 104 ? -0.36 6.418 -19.125 1 97.69 104 CYS B O 1
ATOM 3704 N N . GLY B 1 105 ? -2.328 5.465 -19.406 1 97.62 105 GLY B N 1
ATOM 3705 C CA . GLY B 1 105 ? -2.191 5.438 -20.859 1 97.62 105 GLY B CA 1
ATOM 3706 C C . GLY B 1 105 ? -1.153 4.441 -21.344 1 97.62 105 GLY B C 1
ATOM 3707 O O . GLY B 1 105 ? -0.646 4.559 -22.469 1 97.62 105 GLY B O 1
ATOM 3708 N N . MET B 1 106 ? -0.786 3.502 -20.531 1 97.44 106 MET B N 1
ATOM 3709 C CA . MET B 1 106 ? 0.191 2.477 -20.891 1 97.44 106 MET B CA 1
ATOM 3710 C C . MET B 1 106 ? -0.454 1.373 -21.719 1 97.44 106 MET B C 1
ATOM 3712 O O . MET B 1 106 ? -1.657 1.131 -21.609 1 97.44 106 MET B O 1
ATOM 3716 N N . SER B 1 107 ? 0.286 0.78 -22.5 1 97.75 107 SER B N 1
ATOM 3717 C CA . SER B 1 107 ? -0.19 -0.377 -23.25 1 97.75 107 SER B CA 1
ATOM 3718 C C . SER B 1 107 ? 0.653 -1.612 -22.953 1 97.75 107 SER B C 1
ATOM 3720 O O . SER B 1 107 ? 1.838 -1.5 -22.625 1 97.75 107 SER B O 1
ATOM 3722 N N . THR B 1 108 ? 0.011 -2.744 -23.062 1 98.25 108 THR B N 1
ATOM 3723 C CA . THR B 1 108 ? 0.698 -4.012 -22.828 1 98.25 108 THR B CA 1
ATOM 3724 C C . THR B 1 108 ? 0.438 -4.977 -23.984 1 98.25 108 THR B C 1
ATOM 3726 O O . THR B 1 108 ? -0.707 -5.16 -24.406 1 98.25 108 THR B O 1
ATOM 3729 N N . THR B 1 109 ? 1.519 -5.496 -24.594 1 98.5 109 THR B N 1
ATOM 3730 C CA . THR B 1 109 ? 1.4 -6.617 -25.531 1 98.5 109 THR B CA 1
ATOM 3731 C C . THR B 1 109 ? 1.629 -7.941 -24.797 1 98.5 109 THR B C 1
ATOM 3733 O O . THR B 1 109 ? 2.719 -8.195 -24.281 1 98.5 109 THR B O 1
ATOM 3736 N N . PHE B 1 110 ? 0.578 -8.758 -24.766 1 97.06 110 PHE B N 1
ATOM 3737 C CA . PHE B 1 110 ? 0.684 -10.07 -24.125 1 97.06 110 PHE B CA 1
ATOM 3738 C C . PHE B 1 110 ? 1.202 -11.109 -25.109 1 97.06 110 PHE B C 1
ATOM 3740 O O . PHE B 1 110 ? 0.721 -11.195 -26.234 1 97.06 110 PHE B O 1
ATOM 3747 N N . VAL B 1 111 ? 2.17 -11.93 -24.688 1 97.19 111 VAL B N 1
ATOM 3748 C CA . VAL B 1 111 ? 2.818 -12.883 -25.594 1 97.19 111 VAL B CA 1
ATOM 3749 C C . VAL B 1 111 ? 2.941 -14.242 -24.906 1 97.19 111 VAL B C 1
ATOM 3751 O O . VAL B 1 111 ? 2.826 -14.336 -23.688 1 97.19 111 VAL B O 1
ATOM 3754 N N . GLU B 1 112 ? 3.096 -15.258 -25.703 1 95.19 112 GLU B N 1
ATOM 3755 C CA . GLU B 1 112 ? 3.594 -16.531 -25.203 1 95.19 112 GLU B CA 1
ATOM 3756 C C . GLU B 1 112 ? 5.094 -16.469 -24.938 1 95.19 112 GLU B C 1
ATOM 3758 O O . GLU B 1 112 ? 5.898 -16.531 -25.875 1 95.19 112 GLU B O 1
ATOM 3763 N N . VAL B 1 113 ? 5.465 -16.469 -23.719 1 95.25 113 VAL B N 1
ATOM 3764 C CA . VAL B 1 113 ? 6.836 -16.125 -23.359 1 95.25 113 VAL B CA 1
ATOM 3765 C C . VAL B 1 113 ? 7.781 -17.266 -23.75 1 95.25 113 VAL B C 1
ATOM 3767 O O . VAL B 1 113 ? 8.984 -17.047 -23.891 1 95.25 113 VAL B O 1
ATOM 3770 N N . SER B 1 114 ? 7.223 -18.453 -23.953 1 94.31 114 SER B N 1
ATOM 3771 C CA . SER B 1 114 ? 8.062 -19.547 -24.406 1 94.31 114 SER B CA 1
ATOM 3772 C C . SER B 1 114 ? 8.438 -19.391 -25.875 1 94.31 114 SER B C 1
ATOM 3774 O O . SER B 1 114 ? 9.336 -20.078 -26.375 1 94.31 114 SER B O 1
ATOM 3776 N N . ASP B 1 115 ? 7.781 -18.609 -26.609 1 96.69 115 ASP B N 1
ATOM 3777 C CA . ASP B 1 115 ? 8.086 -18.281 -28 1 96.69 115 ASP B CA 1
ATOM 3778 C C . ASP B 1 115 ? 8.953 -17.031 -28.078 1 96.69 115 ASP B C 1
ATOM 3780 O O . ASP B 1 115 ? 8.438 -15.914 -28.219 1 96.69 115 ASP B O 1
ATOM 3784 N N . LEU B 1 116 ? 10.242 -17.266 -28.188 1 97.88 116 LEU B N 1
ATOM 3785 C CA . LEU B 1 116 ? 11.195 -16.172 -28.141 1 97.88 116 LEU B CA 1
ATOM 3786 C C . LEU B 1 116 ? 11.008 -15.227 -29.328 1 97.88 116 LEU B C 1
ATOM 3788 O O . LEU B 1 116 ? 11.211 -14.023 -29.203 1 97.88 116 LEU B O 1
ATOM 3792 N N . ASP B 1 117 ? 10.602 -15.781 -30.453 1 97.94 117 ASP B N 1
ATOM 3793 C CA . ASP B 1 117 ? 10.367 -14.945 -31.625 1 97.94 117 ASP B CA 1
ATOM 3794 C C . ASP B 1 117 ? 9.188 -14 -31.391 1 97.94 117 ASP B C 1
ATOM 3796 O O . ASP B 1 117 ? 9.242 -12.828 -31.781 1 97.94 117 ASP B O 1
ATOM 3800 N N . MET B 1 118 ? 8.18 -14.531 -30.781 1 98 118 MET B N 1
ATOM 3801 C CA . MET B 1 118 ? 7.02 -13.711 -30.469 1 98 118 MET B CA 1
ATOM 3802 C C . MET B 1 118 ? 7.395 -12.586 -29.5 1 98 118 MET B C 1
ATOM 3804 O O . MET B 1 118 ? 6.918 -11.461 -29.641 1 98 118 MET B O 1
ATOM 3808 N N . VAL B 1 119 ? 8.203 -12.898 -28.516 1 98.56 119 VAL B N 1
ATOM 3809 C CA . VAL B 1 119 ? 8.656 -11.914 -27.547 1 98.56 119 VAL B CA 1
ATOM 3810 C C . VAL B 1 119 ? 9.477 -10.836 -28.234 1 98.56 119 VAL B C 1
ATOM 3812 O O . VAL B 1 119 ? 9.242 -9.641 -28.031 1 98.56 119 VAL B O 1
ATOM 3815 N N . GLU B 1 120 ? 10.383 -11.281 -29.016 1 98.38 120 GLU B N 1
ATOM 3816 C CA . GLU B 1 120 ? 11.25 -10.336 -29.719 1 98.38 120 GLU B CA 1
ATOM 3817 C C . GLU B 1 120 ? 10.438 -9.414 -30.625 1 98.38 120 GLU B C 1
ATOM 3819 O O . GLU B 1 120 ? 10.703 -8.203 -30.672 1 98.38 120 GLU B O 1
ATOM 3824 N N . ALA B 1 121 ? 9.469 -9.977 -31.328 1 98.44 121 ALA B N 1
ATOM 3825 C CA . ALA B 1 121 ? 8.641 -9.211 -32.25 1 98.44 121 ALA B CA 1
ATOM 3826 C C . ALA B 1 121 ? 7.781 -8.195 -31.516 1 98.44 121 ALA B C 1
ATOM 3828 O O . ALA B 1 121 ? 7.457 -7.133 -32.031 1 98.44 121 ALA B O 1
ATOM 3829 N N . ALA B 1 122 ? 7.422 -8.484 -30.266 1 98.69 122 ALA B N 1
ATOM 3830 C CA . ALA B 1 122 ? 6.535 -7.629 -29.484 1 98.69 122 ALA B CA 1
ATOM 3831 C C . ALA B 1 122 ? 7.301 -6.441 -28.906 1 98.69 122 ALA B C 1
ATOM 3833 O O . ALA B 1 122 ? 6.703 -5.41 -28.578 1 98.69 122 ALA B O 1
ATOM 3834 N N . ILE B 1 123 ? 8.609 -6.594 -28.766 1 98.56 123 ILE B N 1
ATOM 3835 C CA . ILE B 1 123 ? 9.414 -5.523 -28.188 1 98.56 123 ILE B CA 1
ATOM 3836 C C . ILE B 1 123 ? 9.688 -4.457 -29.25 1 98.56 123 ILE B C 1
ATOM 3838 O O . ILE B 1 123 ? 10.242 -4.75 -30.312 1 98.56 123 ILE B O 1
ATOM 3842 N N . VAL B 1 124 ? 9.242 -3.295 -28.938 1 97.38 124 VAL B N 1
ATOM 3843 C CA . VAL B 1 124 ? 9.484 -2.145 -29.797 1 97.38 124 VAL B CA 1
ATOM 3844 C C . VAL B 1 124 ? 10.609 -1.293 -29.234 1 97.38 124 VAL B C 1
ATOM 3846 O O . VAL B 1 124 ? 10.445 -0.651 -28.188 1 97.38 124 VAL B O 1
ATOM 3849 N N . GLU B 1 125 ? 11.664 -1.209 -29.938 1 94.5 125 GLU B N 1
ATOM 3850 C CA . GLU B 1 125 ? 12.836 -0.478 -29.469 1 94.5 125 GLU B CA 1
ATOM 3851 C C . GLU B 1 125 ? 12.5 0.98 -29.172 1 94.5 125 GLU B C 1
ATOM 3853 O O . GLU B 1 125 ? 11.828 1.643 -29.969 1 94.5 125 GLU B O 1
ATOM 3858 N N . GLY B 1 126 ? 12.914 1.441 -28.047 1 93.19 126 GLY B N 1
ATOM 3859 C CA . GLY B 1 126 ? 12.695 2.824 -27.656 1 93.19 126 GLY B CA 1
ATOM 3860 C C . GLY B 1 126 ? 11.359 3.045 -26.984 1 93.19 126 GLY B C 1
ATOM 3861 O O . GLY B 1 126 ? 11.156 4.059 -26.312 1 93.19 126 GLY B O 1
ATOM 3862 N N . LYS B 1 127 ? 10.492 2.129 -27.188 1 96.06 127 LYS B N 1
ATOM 3863 C CA . LYS B 1 127 ? 9.148 2.295 -26.641 1 96.06 127 LYS B CA 1
ATOM 3864 C C . LYS B 1 127 ? 8.891 1.316 -25.5 1 96.06 127 LYS B C 1
ATOM 3866 O O . LYS B 1 127 ? 8.391 1.704 -24.438 1 96.06 127 LYS B O 1
ATOM 3871 N N . THR B 1 128 ? 9.211 0.059 -25.734 1 98.56 128 THR B N 1
ATOM 3872 C CA . THR B 1 128 ? 9.016 -0.954 -24.703 1 98.56 128 THR B CA 1
ATOM 3873 C C . THR B 1 128 ? 10.008 -0.756 -23.562 1 98.56 128 THR B C 1
ATOM 3875 O O . THR B 1 128 ? 11.219 -0.646 -23.797 1 98.56 128 THR B O 1
ATOM 3878 N N . LYS B 1 129 ? 9.508 -0.726 -22.375 1 98.44 129 LYS B N 1
ATOM 3879 C CA . LYS B 1 129 ? 10.375 -0.443 -21.234 1 98.44 129 LYS B CA 1
ATOM 3880 C C . LYS B 1 129 ? 10.594 -1.694 -20.391 1 98.44 129 LYS B C 1
ATOM 3882 O O . LYS B 1 129 ? 11.641 -1.841 -19.75 1 98.44 129 LYS B O 1
ATOM 3887 N N . VAL B 1 130 ? 9.609 -2.549 -20.391 1 98.81 130 VAL B N 1
ATOM 3888 C CA . VAL B 1 130 ? 9.664 -3.68 -19.469 1 98.81 130 VAL B CA 1
ATOM 3889 C C . VAL B 1 130 ? 9.227 -4.953 -20.188 1 98.81 130 VAL B C 1
ATOM 3891 O O . VAL B 1 130 ? 8.289 -4.93 -21 1 98.81 130 VAL B O 1
ATOM 3894 N N . LEU B 1 131 ? 9.922 -6.004 -20.031 1 98.94 131 LEU B N 1
ATOM 3895 C CA . LEU B 1 131 ? 9.453 -7.371 -20.234 1 98.94 131 LEU B CA 1
ATOM 3896 C C . LEU B 1 131 ? 9.102 -8.023 -18.906 1 98.94 131 LEU B C 1
ATOM 3898 O O . LEU B 1 131 ? 9.969 -8.195 -18.047 1 98.94 131 LEU B O 1
ATOM 3902 N N . TYR B 1 132 ? 7.793 -8.336 -18.75 1 98.88 132 TYR B N 1
ATOM 3903 C CA . TYR B 1 132 ? 7.301 -8.859 -17.484 1 98.88 132 TYR B CA 1
ATOM 3904 C C . TYR B 1 132 ? 6.816 -10.297 -17.625 1 98.88 132 TYR B C 1
ATOM 3906 O O . TYR B 1 132 ? 6.004 -10.594 -18.5 1 98.88 132 TYR B O 1
ATOM 3914 N N . PHE B 1 133 ? 7.281 -11.18 -16.734 1 98.62 133 PHE B N 1
ATOM 3915 C CA . PHE B 1 133 ? 6.766 -12.547 -16.734 1 98.62 133 PHE B CA 1
ATOM 3916 C C . PHE B 1 133 ? 6.992 -13.203 -15.375 1 98.62 133 PHE B C 1
ATOM 3918 O O . PHE B 1 133 ? 7.656 -12.625 -14.508 1 98.62 133 PHE B O 1
ATOM 3925 N N . GLU B 1 134 ? 6.328 -14.312 -15.133 1 98.44 134 GLU B N 1
ATOM 3926 C CA . GLU B 1 134 ? 6.516 -15.141 -13.945 1 98.44 134 GLU B CA 1
ATOM 3927 C C . GLU B 1 134 ? 7.527 -16.25 -14.211 1 98.44 134 GLU B C 1
ATOM 3929 O O . GLU B 1 134 ? 7.543 -16.844 -15.289 1 98.44 134 GLU B O 1
ATOM 3934 N N . SER B 1 135 ? 8.438 -16.516 -13.258 1 98.62 135 SER B N 1
ATOM 3935 C CA . SER B 1 135 ? 9.414 -17.578 -13.43 1 98.62 135 SER B CA 1
ATOM 3936 C C . SER B 1 135 ? 8.719 -18.922 -13.688 1 98.62 135 SER B C 1
ATOM 3938 O O . SER B 1 135 ? 9.117 -19.672 -14.586 1 98.62 135 SER B O 1
ATOM 3940 N N . VAL B 1 136 ? 7.758 -19.219 -12.867 1 97.88 136 VAL B N 1
ATOM 3941 C CA . VAL B 1 136 ? 6.797 -20.297 -13.055 1 97.88 136 VAL B CA 1
ATOM 3942 C C . VAL B 1 136 ? 5.379 -19.734 -13.062 1 97.88 136 VAL B C 1
ATOM 3944 O O . VAL B 1 136 ? 4.969 -19.062 -12.117 1 97.88 136 VAL B O 1
ATOM 3947 N N . SER B 1 137 ? 4.723 -20 -14.109 1 94.12 137 SER B N 1
ATOM 3948 C CA . SER B 1 137 ? 3.467 -19.297 -14.344 1 94.12 137 SER B CA 1
ATOM 3949 C C . SER B 1 137 ? 2.348 -19.844 -13.469 1 94.12 137 SER B C 1
ATOM 3951 O O . SER B 1 137 ? 2.352 -21.016 -13.109 1 94.12 137 SER B O 1
ATOM 3953 N N . ASN B 1 138 ? 1.438 -19.047 -13.07 1 85.25 138 ASN B N 1
ATOM 3954 C CA . ASN B 1 138 ? 0.158 -19.359 -12.445 1 85.25 138 ASN B CA 1
ATOM 3955 C C . ASN B 1 138 ? -0.981 -19.359 -13.461 1 85.25 138 ASN B C 1
ATOM 3957 O O . ASN B 1 138 ? -1.129 -18.406 -14.227 1 85.25 138 ASN B O 1
ATOM 3961 N N . PRO B 1 139 ? -1.694 -20.344 -13.617 1 85.62 139 PRO B N 1
ATOM 3962 C CA . PRO B 1 139 ? -1.672 -21.578 -12.836 1 85.62 139 PRO B CA 1
ATOM 3963 C C . PRO B 1 139 ? -1.097 -22.766 -13.617 1 85.62 139 PRO B C 1
ATOM 3965 O O . PRO B 1 139 ? -1.101 -23.891 -13.125 1 85.62 139 PRO B O 1
ATOM 3968 N N . THR B 1 140 ? -0.578 -22.516 -14.742 1 87.12 140 THR B N 1
ATOM 3969 C CA . THR B 1 140 ? -0.29 -23.609 -15.664 1 87.12 140 THR B CA 1
ATOM 3970 C C . THR B 1 140 ? 1.094 -24.203 -15.391 1 87.12 140 THR B C 1
ATOM 3972 O O . THR B 1 140 ? 1.46 -25.234 -15.961 1 87.12 140 THR B O 1
ATOM 3975 N N . LEU B 1 141 ? 1.887 -23.531 -14.594 1 95.56 141 LEU B N 1
ATOM 3976 C CA . LEU B 1 141 ? 3.203 -23.984 -14.164 1 95.56 141 LEU B CA 1
ATOM 3977 C C . LEU B 1 141 ? 4.16 -24.094 -15.344 1 95.56 141 LEU B C 1
ATOM 3979 O O . LEU B 1 141 ? 5.012 -24.984 -15.391 1 95.56 141 LEU B O 1
ATOM 3983 N N . SER B 1 142 ? 3.908 -23.25 -16.328 1 95.44 142 SER B N 1
ATOM 3984 C CA . SER B 1 142 ? 4.902 -23.078 -17.391 1 95.44 142 SER B CA 1
ATOM 3985 C C . SER B 1 142 ? 6.141 -22.359 -16.859 1 95.44 142 SER B C 1
ATOM 3987 O O . SER B 1 142 ? 6.039 -21.422 -16.078 1 95.44 142 SER B O 1
ATOM 3989 N N . VAL B 1 143 ? 7.285 -22.875 -17.328 1 97.81 143 VAL B N 1
ATOM 3990 C CA . VAL B 1 143 ? 8.555 -22.312 -16.859 1 97.81 143 VAL B CA 1
ATOM 3991 C C . VAL B 1 143 ? 9.125 -21.375 -17.922 1 97.81 143 VAL B C 1
ATOM 3993 O O . VAL B 1 143 ? 9.195 -21.719 -19.094 1 97.81 143 VAL B O 1
ATOM 3996 N N . ALA B 1 144 ? 9.5 -20.188 -17.5 1 98.38 144 ALA B N 1
ATOM 3997 C CA . ALA B 1 144 ? 10.07 -19.219 -18.422 1 98.38 144 ALA B CA 1
ATOM 3998 C C . ALA B 1 144 ? 11.562 -19.453 -18.609 1 98.38 144 ALA B C 1
ATOM 4000 O O . ALA B 1 144 ? 12.273 -19.766 -17.641 1 98.38 144 ALA B O 1
ATOM 4001 N N . ASN B 1 145 ? 12.031 -19.359 -19.828 1 98.69 145 ASN B N 1
ATOM 4002 C CA . ASN B 1 145 ? 13.461 -19.391 -20.125 1 98.69 145 ASN B CA 1
ATOM 4003 C C . ASN B 1 145 ? 14.125 -18.062 -19.797 1 98.69 145 ASN B C 1
ATOM 4005 O O . ASN B 1 145 ? 14.461 -17.297 -20.703 1 98.69 145 ASN B O 1
ATOM 4009 N N . ILE B 1 146 ? 14.422 -17.875 -18.531 1 98.81 146 ILE B N 1
ATOM 4010 C CA . ILE B 1 146 ? 14.812 -16.562 -18 1 98.81 146 ILE B CA 1
ATOM 4011 C C . ILE B 1 146 ? 16.078 -16.078 -18.703 1 98.81 146 ILE B C 1
ATOM 4013 O O . ILE B 1 146 ? 16.125 -14.961 -19.203 1 98.81 146 ILE B O 1
ATOM 4017 N N . PRO B 1 147 ? 17.125 -16.938 -18.859 1 98.81 147 PRO B N 1
ATOM 4018 C CA . PRO B 1 147 ? 18.344 -16.438 -19.516 1 98.81 147 PRO B CA 1
ATOM 4019 C C . PRO B 1 147 ? 18.094 -15.953 -20.938 1 98.81 147 PRO B C 1
ATOM 4021 O O . PRO B 1 147 ? 18.547 -14.867 -21.312 1 98.81 147 PRO B O 1
ATOM 4024 N N . GLU B 1 148 ? 17.359 -16.688 -21.703 1 98.75 148 GLU B N 1
ATOM 4025 C CA . GLU B 1 148 ? 17.125 -16.312 -23.094 1 98.75 148 GLU B CA 1
ATOM 4026 C C . GLU B 1 148 ? 16.219 -15.102 -23.203 1 98.75 148 GLU B C 1
ATOM 4028 O O . GLU B 1 148 ? 16.406 -14.258 -24.078 1 98.75 148 GLU B O 1
ATOM 4033 N N . LEU B 1 149 ? 15.234 -15.078 -22.375 1 98.81 149 LEU B N 1
ATOM 4034 C CA . LEU B 1 149 ? 14.336 -13.922 -22.359 1 98.81 149 LEU B CA 1
ATOM 4035 C C . LEU B 1 149 ? 15.102 -12.648 -22 1 98.81 149 LEU B C 1
ATOM 4037 O O . LEU B 1 149 ? 14.859 -11.594 -22.594 1 98.81 149 LEU B O 1
ATOM 4041 N N . CYS B 1 150 ? 15.992 -12.742 -21.016 1 98.81 150 CYS B N 1
ATOM 4042 C CA . CYS B 1 150 ? 16.828 -11.609 -20.641 1 98.81 150 CYS B CA 1
ATOM 4043 C C . CYS B 1 150 ? 17.719 -11.172 -21.797 1 98.81 150 CYS B C 1
ATOM 4045 O O . CYS B 1 150 ? 17.859 -9.977 -22.047 1 98.81 150 CYS B O 1
ATOM 4047 N N . ARG B 1 151 ? 18.281 -12.125 -22.484 1 98.5 151 ARG B N 1
ATOM 4048 C CA . ARG B 1 151 ? 19.125 -11.812 -23.641 1 98.5 151 ARG B CA 1
ATOM 4049 C C . ARG B 1 151 ? 18.344 -11.031 -24.703 1 98.5 151 ARG B C 1
ATOM 4051 O O . ARG B 1 151 ? 18.8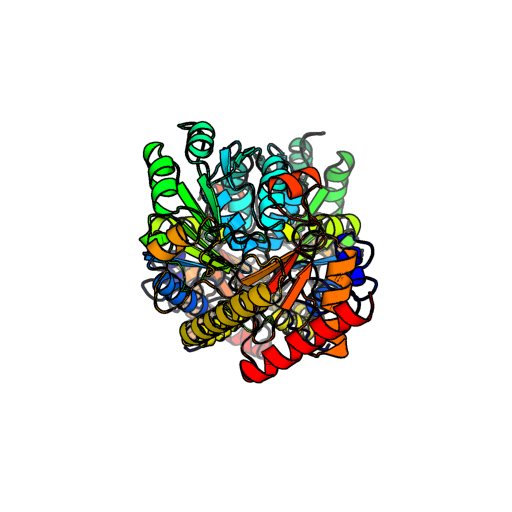28 -10.008 -25.188 1 98.5 151 ARG B O 1
ATOM 4058 N N . VAL B 1 152 ? 17.172 -11.539 -25.047 1 98.25 152 VAL B N 1
ATOM 4059 C CA . VAL B 1 152 ? 16.328 -10.906 -26.062 1 98.25 152 VAL B CA 1
ATOM 4060 C C . VAL B 1 152 ? 15.961 -9.492 -25.625 1 98.25 152 VAL B C 1
ATOM 4062 O O . VAL B 1 152 ? 16.062 -8.547 -26.422 1 98.25 152 VAL B O 1
ATOM 4065 N N . ALA B 1 153 ? 15.555 -9.281 -24.375 1 98.62 153 ALA B N 1
ATOM 4066 C CA . ALA B 1 153 ? 15.117 -7.996 -23.844 1 98.62 153 ALA B CA 1
ATOM 4067 C C . ALA B 1 153 ? 16.281 -7.008 -23.781 1 98.62 153 ALA B C 1
ATOM 4069 O O . ALA B 1 153 ? 16.156 -5.863 -24.219 1 98.62 153 ALA B O 1
ATOM 4070 N N . HIS B 1 154 ? 17.438 -7.469 -23.266 1 98.44 154 HIS B N 1
ATOM 4071 C CA . HIS B 1 154 ? 18.578 -6.602 -23.047 1 98.44 154 HIS B CA 1
ATOM 4072 C C . HIS B 1 154 ? 19.156 -6.109 -24.375 1 98.44 154 HIS B C 1
ATOM 4074 O O . HIS B 1 154 ? 19.656 -4.984 -24.469 1 98.44 154 HIS B O 1
ATOM 4080 N N . ARG B 1 155 ? 19.094 -6.941 -25.359 1 97.44 155 ARG B N 1
ATOM 4081 C CA . ARG B 1 155 ? 19.562 -6.539 -26.688 1 97.44 155 ARG B CA 1
ATOM 4082 C C . ARG B 1 155 ? 18.812 -5.316 -27.188 1 97.44 155 ARG B C 1
ATOM 4084 O O . ARG B 1 155 ? 19.344 -4.523 -27.969 1 97.44 155 ARG B O 1
ATOM 4091 N N . LYS B 1 156 ? 17.672 -5.125 -26.688 1 97.5 156 LYS B N 1
ATOM 4092 C CA . LYS B 1 156 ? 16.844 -4.02 -27.156 1 97.5 156 LYS B CA 1
ATOM 4093 C C . LYS B 1 156 ? 16.688 -2.955 -26.078 1 97.5 156 LYS B C 1
ATOM 4095 O O . LYS B 1 156 ? 15.82 -2.08 -26.172 1 97.5 156 LYS B O 1
ATOM 4100 N N . GLY B 1 157 ? 17.391 -3.064 -24.984 1 97.5 157 GLY B N 1
ATOM 4101 C CA . GLY B 1 157 ? 17.406 -2.066 -23.922 1 97.5 157 GLY B CA 1
ATOM 4102 C C . GLY B 1 157 ? 16.203 -2.131 -23.016 1 97.5 157 GLY B C 1
ATOM 4103 O O . GLY B 1 157 ? 15.805 -1.123 -22.422 1 97.5 157 GLY B O 1
ATOM 4104 N N . VAL B 1 158 ? 15.555 -3.252 -22.938 1 98.56 158 VAL B N 1
ATOM 4105 C CA . VAL B 1 158 ? 14.328 -3.43 -22.156 1 98.56 158 VAL B CA 1
ATOM 4106 C C . VAL B 1 158 ? 14.656 -4.062 -20.812 1 98.56 158 VAL B C 1
ATOM 4108 O O . VAL B 1 158 ? 15.477 -4.98 -20.734 1 98.56 158 VAL B O 1
ATOM 4111 N N . THR B 1 159 ? 14.094 -3.541 -19.672 1 98.81 159 THR B N 1
ATOM 4112 C CA . THR B 1 159 ? 14.297 -4.074 -18.328 1 98.81 159 THR B CA 1
ATOM 4113 C C . THR B 1 159 ? 13.453 -5.328 -18.125 1 98.81 159 THR B C 1
ATOM 4115 O O . THR B 1 159 ? 12.266 -5.352 -18.438 1 98.81 159 THR B O 1
ATOM 4118 N N . VAL B 1 160 ? 14.039 -6.387 -17.594 1 98.94 160 VAL B N 1
ATOM 4119 C CA . VAL B 1 160 ? 13.328 -7.637 -17.344 1 98.94 160 VAL B CA 1
ATOM 4120 C C . VAL B 1 160 ? 12.891 -7.715 -15.891 1 98.94 160 VAL B C 1
ATOM 4122 O O . VAL B 1 160 ? 13.727 -7.672 -14.984 1 98.94 160 VAL B O 1
ATOM 4125 N N . VAL B 1 161 ? 11.609 -7.793 -15.641 1 98.94 161 VAL B N 1
ATOM 4126 C CA . VAL B 1 161 ? 11.008 -7.961 -14.32 1 98.94 161 VAL B CA 1
ATOM 4127 C C . VAL B 1 161 ? 10.398 -9.352 -14.203 1 98.94 161 VAL B C 1
ATOM 4129 O O . VAL B 1 161 ? 9.516 -9.719 -14.992 1 98.94 161 VAL B O 1
ATOM 4132 N N . VAL B 1 162 ? 10.805 -10.125 -13.211 1 98.94 162 VAL B N 1
ATOM 4133 C CA . VAL B 1 162 ? 10.352 -11.5 -13.055 1 98.94 162 VAL B CA 1
ATOM 4134 C C . VAL B 1 162 ? 9.625 -11.656 -11.719 1 98.94 162 VAL B C 1
ATOM 4136 O O . VAL B 1 162 ? 10.172 -11.32 -10.664 1 98.94 162 VAL B O 1
ATOM 4139 N N . ASP B 1 163 ? 8.422 -12.062 -11.742 1 98.81 163 ASP B N 1
ATOM 4140 C CA . ASP B 1 163 ? 7.715 -12.5 -10.547 1 98.81 163 ASP B CA 1
ATOM 4141 C C . ASP B 1 163 ? 8.109 -13.93 -10.164 1 98.81 163 ASP B C 1
ATOM 4143 O O . ASP B 1 163 ? 7.777 -14.883 -10.875 1 98.81 163 ASP B O 1
ATOM 4147 N N . ASN B 1 164 ? 8.719 -14.078 -9.055 1 98.81 164 ASN B N 1
ATOM 4148 C CA . ASN B 1 164 ? 9.242 -15.383 -8.656 1 98.81 164 ASN B CA 1
ATOM 4149 C C . ASN B 1 164 ? 8.469 -15.953 -7.469 1 98.81 164 ASN B C 1
ATOM 4151 O O . ASN B 1 164 ? 8.984 -16.797 -6.727 1 98.81 164 ASN B O 1
ATOM 4155 N N . THR B 1 165 ? 7.234 -15.531 -7.285 1 98.06 165 THR B N 1
ATOM 4156 C CA . THR B 1 165 ? 6.367 -15.891 -6.168 1 98.06 165 THR B CA 1
ATOM 4157 C C . THR B 1 165 ? 6.219 -17.406 -6.066 1 98.06 165 THR B C 1
ATOM 4159 O O . THR B 1 165 ? 6.184 -17.953 -4.965 1 98.06 165 THR B O 1
ATOM 4162 N N . PHE B 1 166 ? 6.191 -18.141 -7.148 1 97.88 166 PHE B N 1
ATOM 4163 C CA . PHE B 1 166 ? 5.898 -19.578 -7.156 1 97.88 166 PHE B CA 1
ATOM 4164 C C . PHE B 1 166 ? 7.156 -20.391 -6.879 1 97.88 166 PHE B C 1
ATOM 4166 O O . PHE B 1 166 ? 7.078 -21.578 -6.566 1 97.88 166 PHE B O 1
ATOM 4173 N N . ALA B 1 167 ? 8.352 -19.734 -6.988 1 98.31 167 ALA B N 1
ATOM 4174 C CA . ALA B 1 167 ? 9.547 -20.578 -6.988 1 98.31 167 ALA B CA 1
ATOM 4175 C C . ALA B 1 167 ? 10.664 -19.922 -6.168 1 98.31 167 ALA B C 1
ATOM 4177 O O . ALA B 1 167 ? 11.82 -19.906 -6.59 1 98.31 167 ALA B O 1
ATOM 4178 N N . PRO B 1 168 ? 10.281 -19.359 -5.004 1 98.25 168 PRO B N 1
ATOM 4179 C CA . PRO B 1 168 ? 11.391 -18.891 -4.172 1 98.25 168 PRO B CA 1
ATOM 4180 C C . PRO B 1 168 ? 12.367 -20.016 -3.807 1 98.25 168 PRO B C 1
ATOM 4182 O O . PRO B 1 168 ? 11.945 -21.156 -3.604 1 98.25 168 PRO B O 1
ATOM 4185 N N . MET B 1 169 ? 13.656 -19.75 -3.744 1 97.56 169 MET B N 1
ATOM 4186 C CA . MET B 1 169 ? 14.727 -20.719 -3.484 1 97.56 169 MET B CA 1
ATOM 4187 C C . MET B 1 169 ? 14.93 -21.641 -4.684 1 97.56 169 MET B C 1
ATOM 4189 O O . MET B 1 169 ? 16.062 -21.906 -5.078 1 97.56 169 MET B O 1
ATOM 4193 N N . VAL B 1 170 ? 13.906 -22.078 -5.352 1 98.56 170 VAL B N 1
ATOM 4194 C CA . VAL B 1 170 ? 13.969 -23 -6.473 1 98.56 170 VAL B CA 1
ATOM 4195 C C . VAL B 1 170 ? 14.641 -22.328 -7.668 1 98.56 170 VAL B C 1
ATOM 4197 O O . VAL B 1 170 ? 15.5 -22.922 -8.32 1 98.56 170 VAL B O 1
ATOM 4200 N N . LEU B 1 171 ? 14.234 -21.141 -7.926 1 98.69 171 LEU B N 1
ATOM 4201 C CA . LEU B 1 171 ? 14.844 -20.344 -8.977 1 98.69 171 LEU B CA 1
ATOM 4202 C C . LEU B 1 171 ? 15.391 -19.031 -8.406 1 98.69 171 LEU B C 1
ATOM 4204 O O . LEU B 1 171 ? 14.852 -18.5 -7.441 1 98.69 171 LEU B O 1
ATOM 4208 N N . SER B 1 172 ? 16.453 -18.562 -8.898 1 98.38 172 SER B N 1
ATOM 4209 C CA . SER B 1 172 ? 17.062 -17.281 -8.602 1 98.38 172 SER B CA 1
ATOM 4210 C C . SER B 1 172 ? 17.188 -16.422 -9.859 1 98.38 172 SER B C 1
ATOM 4212 O O . SER B 1 172 ? 18.281 -16.25 -10.406 1 98.38 172 SER B O 1
ATOM 4214 N N . PRO B 1 173 ? 16.094 -15.797 -10.234 1 98.81 173 PRO B N 1
ATOM 4215 C CA . PRO B 1 173 ? 16.031 -15.125 -11.531 1 98.81 173 PRO B CA 1
ATOM 4216 C C . PRO B 1 173 ? 17.125 -14.086 -11.711 1 98.81 173 PRO B C 1
ATOM 4218 O O . PRO B 1 173 ? 17.641 -13.906 -12.812 1 98.81 173 PRO B O 1
ATOM 4221 N N . ALA B 1 174 ? 17.484 -13.383 -10.641 1 98.69 174 ALA B N 1
ATOM 4222 C CA . ALA B 1 174 ? 18.531 -12.375 -10.75 1 98.69 174 ALA B CA 1
ATOM 4223 C C . ALA B 1 174 ? 19.844 -13 -11.219 1 98.69 174 ALA B C 1
ATOM 4225 O O . ALA B 1 174 ? 20.578 -12.398 -12.008 1 98.69 174 ALA B O 1
ATOM 4226 N N . ARG B 1 175 ? 20.188 -14.203 -10.789 1 97.88 175 ARG B N 1
ATOM 4227 C CA . ARG B 1 175 ? 21.391 -14.914 -11.172 1 97.88 175 ARG B CA 1
ATOM 4228 C C . ARG B 1 175 ? 21.297 -15.43 -12.609 1 97.88 175 ARG B C 1
ATOM 4230 O O . ARG B 1 175 ? 22.312 -15.789 -13.219 1 97.88 175 ARG B O 1
ATOM 4237 N N . LEU B 1 176 ? 20.109 -15.5 -13.086 1 98.69 176 LEU B N 1
ATOM 4238 C CA . LEU B 1 176 ? 19.875 -16 -14.438 1 98.69 176 LEU B CA 1
ATOM 4239 C C . LEU B 1 176 ? 19.781 -14.844 -15.43 1 98.69 176 LEU B C 1
ATOM 4241 O O . LEU B 1 176 ? 19.516 -15.062 -16.609 1 98.69 176 LEU B O 1
ATOM 4245 N N . GLY B 1 177 ? 19.859 -13.578 -14.898 1 98.69 177 GLY B N 1
ATOM 4246 C CA . GLY B 1 177 ? 19.969 -12.43 -15.789 1 98.69 177 GLY B CA 1
ATOM 4247 C C . GLY B 1 177 ? 18.875 -11.406 -15.578 1 98.69 177 GLY B C 1
ATOM 4248 O O . GLY B 1 177 ? 18.938 -10.297 -16.109 1 98.69 177 GLY B O 1
ATOM 4249 N N . ALA B 1 178 ? 17.844 -11.703 -14.844 1 98.88 178 ALA B N 1
ATOM 4250 C CA . ALA B 1 178 ? 16.734 -10.773 -14.625 1 98.88 178 ALA B CA 1
ATOM 4251 C C . ALA B 1 178 ? 17.219 -9.508 -13.914 1 98.88 178 ALA B C 1
ATOM 4253 O O . ALA B 1 178 ? 18.109 -9.562 -13.07 1 98.88 178 ALA B O 1
ATOM 4254 N N . ASP B 1 179 ? 16.641 -8.336 -14.219 1 98.88 179 ASP B N 1
ATOM 4255 C CA . ASP B 1 179 ? 17.031 -7.059 -13.625 1 98.88 179 ASP B CA 1
ATOM 4256 C C . ASP B 1 179 ? 16.328 -6.84 -12.281 1 98.88 179 ASP B C 1
ATOM 4258 O O . ASP B 1 179 ? 16.922 -6.277 -11.359 1 98.88 179 ASP B O 1
ATOM 4262 N N . VAL B 1 180 ? 15.102 -7.215 -12.203 1 98.94 180 VAL B N 1
ATOM 4263 C CA . VAL B 1 180 ? 14.266 -7.02 -11.023 1 98.94 180 VAL B CA 1
ATOM 4264 C C . VAL B 1 180 ? 13.469 -8.297 -10.734 1 98.94 180 VAL B C 1
ATOM 4266 O O . VAL B 1 180 ? 12.953 -8.93 -11.656 1 98.94 180 VAL B O 1
ATOM 4269 N N . VAL B 1 181 ? 13.43 -8.703 -9.516 1 98.94 181 VAL B N 1
ATOM 4270 C CA . VAL B 1 181 ? 12.617 -9.836 -9.07 1 98.94 181 VAL B CA 1
ATOM 4271 C C . VAL B 1 181 ? 11.578 -9.359 -8.062 1 98.94 181 VAL B C 1
ATOM 4273 O O . VAL B 1 181 ? 11.914 -8.656 -7.102 1 98.94 181 VAL B O 1
ATOM 4276 N N . VAL B 1 182 ? 10.328 -9.672 -8.281 1 98.88 182 VAL B N 1
ATOM 4277 C CA . VAL B 1 182 ? 9.266 -9.328 -7.336 1 98.88 182 VAL B CA 1
ATOM 4278 C C . VAL B 1 182 ? 8.688 -10.594 -6.723 1 98.88 182 VAL B C 1
ATOM 4280 O O . VAL B 1 182 ? 8.727 -11.664 -7.34 1 98.88 182 VAL B O 1
ATOM 4283 N N . HIS B 1 183 ? 8.195 -10.461 -5.48 1 98.69 183 HIS B N 1
ATOM 4284 C CA . HIS B 1 183 ? 7.566 -11.562 -4.762 1 98.69 183 HIS B CA 1
ATOM 4285 C C . HIS B 1 183 ? 6.262 -11.125 -4.105 1 98.69 183 HIS B C 1
ATOM 4287 O O . HIS B 1 183 ? 6.172 -10.016 -3.57 1 98.69 183 HIS B O 1
ATOM 4293 N N . SER B 1 184 ? 5.301 -11.953 -4.203 1 97.56 184 SER B N 1
ATOM 4294 C CA . SER B 1 184 ? 4.316 -12 -3.129 1 97.56 184 SER B CA 1
ATOM 4295 C C . SER B 1 184 ? 4.828 -12.805 -1.939 1 97.56 184 SER B C 1
ATOM 4297 O O . SER B 1 184 ? 4.746 -14.031 -1.935 1 97.56 184 SER B O 1
ATOM 4299 N N . ILE B 1 185 ? 5.176 -12.07 -0.919 1 96.38 185 ILE B N 1
ATOM 4300 C CA . ILE B 1 185 ? 5.734 -12.68 0.279 1 96.38 185 ILE B CA 1
ATOM 4301 C C . ILE B 1 185 ? 4.625 -13.383 1.066 1 96.38 185 ILE B C 1
ATOM 4303 O O . ILE B 1 185 ? 4.898 -14.25 1.897 1 96.38 185 ILE B O 1
ATOM 4307 N N . SER B 1 186 ? 3.404 -13.07 0.778 1 93.69 186 SER B N 1
ATOM 4308 C CA . SER B 1 186 ? 2.221 -13.656 1.398 1 93.69 186 SER B CA 1
ATOM 4309 C C . SER B 1 186 ? 2.207 -15.172 1.248 1 93.69 186 SER B C 1
ATOM 4311 O O . SER B 1 186 ? 1.555 -15.875 2.023 1 93.69 186 SER B O 1
ATOM 4313 N N . LYS B 1 187 ? 2.893 -15.703 0.264 1 95.75 187 LYS B N 1
ATOM 4314 C CA . LYS B 1 187 ? 2.773 -17.094 -0.191 1 95.75 187 LYS B CA 1
ATOM 4315 C C . LYS B 1 187 ? 3.838 -17.969 0.452 1 95.75 187 LYS B C 1
ATOM 4317 O O . LYS B 1 187 ? 3.922 -18.062 1.68 1 95.75 187 LYS B O 1
ATOM 4322 N N . PHE B 1 188 ? 4.703 -18.672 -0.336 1 97.44 188 PHE B N 1
ATOM 4323 C CA . PHE B 1 188 ? 5.684 -19.609 0.181 1 97.44 188 PHE B CA 1
ATOM 4324 C C . PHE B 1 188 ? 6.594 -18.953 1.206 1 97.44 188 PHE B C 1
ATOM 4326 O O . PHE B 1 188 ? 6.973 -19.562 2.201 1 97.44 188 PHE B O 1
ATOM 4333 N N . ILE B 1 189 ? 6.941 -17.719 0.946 1 97.75 189 ILE B N 1
ATOM 4334 C CA . ILE B 1 189 ? 7.949 -17.062 1.776 1 97.75 189 ILE B CA 1
ATOM 4335 C C . ILE B 1 189 ? 7.406 -16.859 3.188 1 97.75 189 ILE B C 1
ATOM 4337 O O . ILE B 1 189 ? 8.094 -17.125 4.172 1 97.75 189 ILE B O 1
ATOM 4341 N N . SER B 1 190 ? 6.207 -16.375 3.299 1 95.81 190 SER B N 1
ATOM 4342 C CA . SER B 1 190 ? 5.598 -16.266 4.621 1 95.81 190 SER B CA 1
ATOM 4343 C C . SER B 1 190 ? 5.281 -17.641 5.195 1 95.81 190 SER B C 1
ATOM 4345 O O . SER B 1 190 ? 5.598 -17.922 6.352 1 95.81 190 SER B O 1
ATOM 4347 N N . GLY B 1 191 ? 4.578 -18.469 4.406 1 94.81 191 GLY B N 1
ATOM 4348 C CA . GLY B 1 191 ? 4.332 -19.859 4.766 1 94.81 191 GLY B CA 1
ATOM 4349 C C . GLY B 1 191 ? 3.186 -20.031 5.742 1 94.81 191 GLY B C 1
ATOM 4350 O O . GLY B 1 191 ? 2.809 -21.156 6.074 1 94.81 191 GLY B O 1
ATOM 4351 N N . GLY B 1 192 ? 2.531 -18.938 6.227 1 90.38 192 GLY B N 1
ATOM 4352 C CA . GLY B 1 192 ? 1.58 -19.062 7.32 1 90.38 192 GLY B CA 1
ATOM 4353 C C . GLY B 1 192 ? 0.168 -18.672 6.93 1 90.38 192 GLY B C 1
ATOM 4354 O O . GLY B 1 192 ? -0.758 -18.781 7.734 1 90.38 192 GLY B O 1
ATOM 4355 N N . ALA B 1 193 ? -0.051 -18.156 5.711 1 87.88 193 ALA B N 1
ATOM 4356 C CA . ALA B 1 193 ? -1.353 -17.719 5.215 1 87.88 193 ALA B CA 1
ATOM 4357 C C . ALA B 1 193 ? -1.973 -16.672 6.141 1 87.88 193 ALA B C 1
ATOM 4359 O O . ALA B 1 193 ? -3.189 -16.656 6.336 1 87.88 193 ALA B O 1
ATOM 4360 N N . ASP B 1 194 ? -1.229 -15.859 6.77 1 89.31 194 ASP B N 1
ATOM 4361 C CA . ASP B 1 194 ? -1.729 -14.914 7.766 1 89.31 194 ASP B CA 1
ATOM 4362 C C . ASP B 1 194 ? -1.224 -13.5 7.488 1 89.31 194 ASP B C 1
ATOM 4364 O O . ASP B 1 194 ? -1.615 -12.555 8.172 1 89.31 194 ASP B O 1
ATOM 4368 N N . ILE B 1 195 ? -0.398 -13.398 6.535 1 92.5 195 ILE B N 1
ATOM 4369 C CA . ILE B 1 195 ? 0.211 -12.102 6.254 1 92.5 195 ILE B CA 1
ATOM 4370 C C . ILE B 1 195 ? 0.18 -11.836 4.754 1 92.5 195 ILE B C 1
ATOM 4372 O O . ILE B 1 195 ? 0.451 -12.727 3.949 1 92.5 195 ILE B O 1
ATOM 4376 N N . ILE B 1 196 ? -0.238 -10.68 4.383 1 94.62 196 ILE B N 1
ATOM 4377 C CA . ILE B 1 196 ? -0.078 -10.18 3.021 1 94.62 196 ILE B CA 1
ATOM 4378 C C . ILE B 1 196 ? 1.119 -9.234 2.957 1 94.62 196 ILE B C 1
ATOM 4380 O O . ILE B 1 196 ? 1.235 -8.312 3.768 1 94.62 196 ILE B O 1
ATOM 4384 N N . ALA B 1 197 ? 2.002 -9.438 2.088 1 96.44 197 ALA B N 1
ATOM 4385 C CA . ALA B 1 197 ? 3.213 -8.633 1.94 1 96.44 197 ALA B CA 1
ATOM 4386 C C . ALA B 1 197 ? 3.877 -8.891 0.59 1 96.44 197 ALA B C 1
ATOM 4388 O O . ALA B 1 197 ? 3.588 -9.883 -0.076 1 96.44 197 ALA B O 1
ATOM 4389 N N . GLY B 1 198 ? 4.707 -8.008 0.154 1 98.19 198 GLY B N 1
ATOM 4390 C CA . GLY B 1 198 ? 5.461 -8.141 -1.083 1 98.19 198 GLY B CA 1
ATOM 4391 C C . GLY B 1 198 ? 6.883 -7.625 -0.974 1 98.19 198 GLY B C 1
ATOM 4392 O O . GLY B 1 198 ? 7.297 -7.148 0.084 1 98.19 198 GLY B O 1
ATOM 4393 N N . ALA B 1 199 ? 7.633 -7.801 -2.014 1 98.75 199 ALA B N 1
ATOM 4394 C CA . ALA B 1 199 ? 9.008 -7.309 -2.059 1 98.75 199 ALA B CA 1
ATOM 4395 C C . ALA B 1 199 ? 9.438 -7.02 -3.494 1 98.75 199 ALA B C 1
ATOM 4397 O O . ALA B 1 199 ? 9.023 -7.711 -4.426 1 98.75 199 ALA B O 1
ATOM 4398 N N . VAL B 1 200 ? 10.203 -6.02 -3.637 1 98.81 200 VAL B N 1
ATOM 4399 C CA . VAL B 1 200 ? 10.945 -5.715 -4.855 1 98.81 200 VAL B CA 1
ATOM 4400 C C . VAL B 1 200 ? 12.438 -5.934 -4.621 1 98.81 200 VAL B C 1
ATOM 4402 O O . VAL B 1 200 ? 13.023 -5.344 -3.713 1 98.81 200 VAL B O 1
ATOM 4405 N N . CYS B 1 201 ? 13.07 -6.75 -5.367 1 98.81 201 CYS B N 1
ATOM 4406 C CA . CYS B 1 201 ? 14.508 -7.023 -5.293 1 98.81 201 CYS B CA 1
ATOM 4407 C C . CYS B 1 201 ? 15.203 -6.609 -6.582 1 98.81 201 CYS B C 1
ATOM 4409 O O . CYS B 1 201 ? 14.758 -6.949 -7.676 1 98.81 201 CYS B O 1
ATOM 4411 N N . GLY B 1 202 ? 16.266 -5.898 -6.566 1 98.62 202 GLY B N 1
ATOM 4412 C CA . GLY B 1 202 ? 16.969 -5.445 -7.754 1 98.62 202 GLY B CA 1
ATOM 4413 C C . GLY B 1 202 ? 18.188 -4.594 -7.438 1 98.62 202 GLY B C 1
ATOM 4414 O O . GLY B 1 202 ? 18.734 -4.676 -6.34 1 98.62 202 GLY B O 1
ATOM 4415 N N . PRO B 1 203 ? 18.656 -3.848 -8.445 1 98.19 203 PRO B N 1
ATOM 4416 C CA . PRO B 1 203 ? 19.797 -2.951 -8.211 1 98.19 203 PRO B CA 1
ATOM 4417 C C . PRO B 1 203 ? 19.5 -1.889 -7.16 1 98.19 203 PRO B C 1
ATOM 4419 O O . PRO B 1 203 ? 18.375 -1.401 -7.066 1 98.19 203 PRO B O 1
ATOM 4422 N N . ALA B 1 204 ? 20.547 -1.515 -6.41 1 96.81 204 ALA B N 1
ATOM 4423 C CA . ALA B 1 204 ? 20.406 -0.483 -5.387 1 96.81 204 ALA B CA 1
ATOM 4424 C C . ALA B 1 204 ? 19.891 0.821 -5.988 1 96.81 204 ALA B C 1
ATOM 4426 O O . ALA B 1 204 ? 19.094 1.527 -5.363 1 96.81 204 ALA B O 1
ATOM 4427 N N . SER B 1 205 ? 20.344 1.124 -7.148 1 97.19 205 SER B N 1
ATOM 4428 C CA . SER B 1 205 ? 19.938 2.359 -7.809 1 97.19 205 SER B CA 1
ATOM 4429 C C . SER B 1 205 ? 18.422 2.395 -8.031 1 97.19 205 SER B C 1
ATOM 4431 O O . SER B 1 205 ? 17.781 3.418 -7.793 1 97.19 205 SER B O 1
ATOM 4433 N N . LEU B 1 206 ? 17.859 1.277 -8.461 1 97.25 206 LEU B N 1
ATOM 4434 C CA . LEU B 1 206 ? 16.422 1.219 -8.695 1 97.25 206 LEU B CA 1
ATOM 4435 C C . LEU B 1 206 ? 15.648 1.332 -7.387 1 97.25 206 LEU B C 1
ATOM 4437 O O . LEU B 1 206 ? 14.711 2.127 -7.281 1 97.25 206 LEU B O 1
ATOM 4441 N N . VAL B 1 207 ? 16.047 0.52 -6.395 1 96.19 207 VAL B N 1
ATOM 4442 C CA . VAL B 1 207 ? 15.344 0.51 -5.113 1 96.19 207 VAL B CA 1
ATOM 4443 C C . VAL B 1 207 ? 15.414 1.897 -4.477 1 96.19 207 VAL B C 1
ATOM 4445 O O . VAL B 1 207 ? 14.406 2.4 -3.969 1 96.19 207 VAL B O 1
ATOM 4448 N N . ASN B 1 208 ? 16.562 2.543 -4.523 1 93.25 208 ASN B N 1
ATOM 4449 C CA . ASN B 1 208 ? 16.703 3.895 -3.998 1 93.25 208 ASN B CA 1
ATOM 4450 C C . ASN B 1 208 ? 15.82 4.887 -4.746 1 93.25 208 ASN B C 1
ATOM 4452 O O . ASN B 1 208 ? 15.234 5.781 -4.137 1 93.25 208 ASN B O 1
ATOM 4456 N N . SER B 1 209 ? 15.766 4.715 -6.02 1 95.69 209 SER B N 1
ATOM 4457 C CA . SER B 1 209 ? 14.938 5.621 -6.809 1 95.69 209 SER B CA 1
ATOM 4458 C C . SER B 1 209 ? 13.461 5.473 -6.453 1 95.69 209 SER B C 1
ATOM 4460 O O . SER B 1 209 ? 12.703 6.441 -6.512 1 95.69 209 SER B O 1
ATOM 4462 N N . MET B 1 210 ? 13.055 4.27 -6.094 1 96.62 210 MET B N 1
ATOM 4463 C CA . MET B 1 210 ? 11.664 4.02 -5.73 1 96.62 210 MET B CA 1
ATOM 4464 C C . MET B 1 210 ? 11.328 4.668 -4.391 1 96.62 210 MET B C 1
ATOM 4466 O O . MET B 1 210 ? 10.156 4.895 -4.082 1 96.62 210 MET B O 1
ATOM 4470 N N . MET B 1 211 ? 12.336 5.027 -3.646 1 91.88 211 MET B N 1
ATOM 4471 C CA . MET B 1 211 ? 12.156 5.625 -2.326 1 91.88 211 MET B CA 1
ATOM 4472 C C . MET B 1 211 ? 12.383 7.133 -2.377 1 91.88 211 MET B C 1
ATOM 4474 O O . MET B 1 211 ? 12.32 7.809 -1.348 1 91.88 211 MET B O 1
ATOM 4478 N N . ASP B 1 212 ? 12.625 7.637 -3.57 1 91.5 212 ASP B N 1
ATOM 4479 C CA . ASP B 1 212 ? 12.852 9.07 -3.75 1 91.5 212 ASP B CA 1
ATOM 4480 C C . ASP B 1 212 ? 11.641 9.875 -3.289 1 91.5 212 ASP B C 1
ATOM 4482 O O . ASP B 1 212 ? 10.5 9.508 -3.559 1 91.5 212 ASP B O 1
ATOM 4486 N N . LEU B 1 213 ? 11.836 11.016 -2.637 1 87.75 213 LEU B N 1
ATOM 4487 C CA . LEU B 1 213 ? 10.797 11.812 -1.99 1 87.75 213 LEU B CA 1
ATOM 4488 C C . LEU B 1 213 ? 9.93 12.523 -3.025 1 87.75 213 LEU B C 1
ATOM 4490 O O . LEU B 1 213 ? 8.797 12.898 -2.736 1 87.75 213 LEU B O 1
ATOM 4494 N N . GLN B 1 214 ? 10.43 12.703 -4.184 1 89.75 214 GLN B N 1
ATOM 4495 C CA . GLN B 1 214 ? 9.734 13.516 -5.172 1 89.75 214 GLN B CA 1
ATOM 4496 C C . GLN B 1 214 ? 9.109 12.648 -6.262 1 89.75 214 GLN B C 1
ATOM 4498 O O . GLN B 1 214 ? 8.086 13.016 -6.848 1 89.75 214 GLN B O 1
ATOM 4503 N N . GLN B 1 215 ? 9.781 11.469 -6.461 1 93.25 215 GLN B N 1
ATOM 4504 C CA . GLN B 1 215 ? 9.344 10.727 -7.637 1 93.25 215 GLN B CA 1
ATOM 4505 C C . GLN B 1 215 ? 9.203 9.242 -7.324 1 93.25 215 GLN B C 1
ATOM 4507 O O . GLN B 1 215 ? 8.727 8.469 -8.156 1 93.25 215 GLN B O 1
ATOM 4512 N N . GLY B 1 216 ? 9.602 8.836 -6.211 1 95.94 216 GLY B N 1
ATOM 4513 C CA . GLY B 1 216 ? 9.695 7.41 -5.922 1 95.94 216 GLY B CA 1
ATOM 4514 C C . GLY B 1 216 ? 8.336 6.742 -5.801 1 95.94 216 GLY B C 1
ATOM 4515 O O . GLY B 1 216 ? 7.484 7.188 -5.027 1 95.94 216 GLY B O 1
ATOM 4516 N N . ALA B 1 217 ? 8.172 5.66 -6.5 1 98.12 217 ALA B N 1
ATOM 4517 C CA . ALA B 1 217 ? 6.883 4.973 -6.57 1 98.12 217 ALA B CA 1
ATOM 4518 C C . ALA B 1 217 ? 6.48 4.426 -5.203 1 98.12 217 ALA B C 1
ATOM 4520 O O . ALA B 1 217 ? 5.336 4.598 -4.77 1 98.12 217 ALA B O 1
ATOM 4521 N N . ILE B 1 218 ? 7.402 3.756 -4.477 1 97.19 218 ILE B N 1
ATOM 4522 C CA . ILE B 1 218 ? 7.062 3.182 -3.18 1 97.19 218 ILE B CA 1
ATOM 4523 C C . ILE B 1 218 ? 6.828 4.301 -2.168 1 97.19 218 ILE B C 1
ATOM 4525 O O . ILE B 1 218 ? 5.875 4.25 -1.386 1 97.19 218 ILE B O 1
ATOM 4529 N N . MET B 1 219 ? 7.645 5.348 -2.248 1 94.31 219 MET B N 1
ATOM 4530 C CA . MET B 1 219 ? 7.539 6.469 -1.319 1 94.31 219 MET B CA 1
ATOM 4531 C C . MET B 1 219 ? 6.199 7.184 -1.478 1 94.31 219 MET B C 1
ATOM 4533 O O . MET B 1 219 ? 5.516 7.457 -0.49 1 94.31 219 MET B O 1
ATOM 4537 N N . LEU B 1 220 ? 5.793 7.398 -2.666 1 96.5 220 LEU B N 1
ATOM 4538 C CA . LEU B 1 220 ? 4.676 8.305 -2.908 1 96.5 220 LEU B CA 1
ATOM 4539 C C . LEU B 1 220 ? 3.363 7.527 -3.006 1 96.5 220 LEU B C 1
ATOM 4541 O O . LEU B 1 220 ? 2.299 8.062 -2.693 1 96.5 220 LEU B O 1
ATOM 4545 N N . LEU B 1 221 ? 3.391 6.223 -3.43 1 97.75 221 LEU B N 1
ATOM 4546 C CA . LEU B 1 221 ? 2.18 5.41 -3.42 1 97.75 221 LEU B CA 1
ATOM 4547 C C . LEU B 1 221 ? 1.905 4.859 -2.025 1 97.75 221 LEU B C 1
ATOM 4549 O O . LEU B 1 221 ? 0.776 4.473 -1.717 1 97.75 221 LEU B O 1
ATOM 4553 N N . GLY B 1 222 ? 2.912 4.672 -1.247 1 97.19 222 GLY B N 1
ATOM 4554 C CA . GLY B 1 222 ? 2.824 4.434 0.184 1 97.19 222 GLY B CA 1
ATOM 4555 C C . GLY B 1 222 ? 2.344 3.035 0.527 1 97.19 222 GLY B C 1
ATOM 4556 O O . GLY B 1 222 ? 1.572 2.852 1.472 1 97.19 222 GLY B O 1
ATOM 4557 N N . PRO B 1 223 ? 2.66 2.025 -0.273 1 97.19 223 PRO B N 1
ATOM 4558 C CA . PRO B 1 223 ? 2.295 0.668 0.14 1 97.19 223 PRO B CA 1
ATOM 4559 C C . PRO B 1 223 ? 3.191 0.129 1.252 1 97.19 223 PRO B C 1
ATOM 4561 O O . PRO B 1 223 ? 3.836 -0.909 1.082 1 97.19 223 PRO B O 1
ATOM 4564 N N . THR B 1 224 ? 3.111 0.703 2.426 1 94.38 224 THR B N 1
ATOM 4565 C CA . THR B 1 224 ? 4.062 0.537 3.52 1 94.38 224 THR B CA 1
ATOM 4566 C C . THR B 1 224 ? 3.801 -0.765 4.27 1 94.38 224 THR B C 1
ATOM 4568 O O . THR B 1 224 ? 2.652 -1.093 4.574 1 94.38 224 THR B O 1
ATOM 4571 N N . MET B 1 225 ? 4.871 -1.485 4.516 1 94.62 225 MET B N 1
ATOM 4572 C CA . MET B 1 225 ? 4.781 -2.646 5.395 1 94.62 225 MET B CA 1
ATOM 4573 C C . MET B 1 225 ? 4.957 -2.24 6.855 1 94.62 225 MET B C 1
ATOM 4575 O O . MET B 1 225 ? 5.816 -1.42 7.176 1 94.62 225 MET B O 1
ATOM 4579 N N . ASN B 1 226 ? 4.105 -2.803 7.652 1 92.38 226 ASN B N 1
ATOM 4580 C CA . ASN B 1 226 ? 4.23 -2.559 9.086 1 92.38 226 ASN B CA 1
ATOM 4581 C C . ASN B 1 226 ? 5.453 -3.254 9.672 1 92.38 226 ASN B C 1
ATOM 4583 O O . ASN B 1 226 ? 5.758 -4.395 9.312 1 92.38 226 ASN B O 1
ATOM 4587 N N . ALA B 1 227 ? 6.078 -2.623 10.648 1 91.12 227 ALA B N 1
ATOM 4588 C CA . ALA B 1 227 ? 7.309 -3.141 11.242 1 91.12 227 ALA B CA 1
ATOM 4589 C C . ALA B 1 227 ? 7.062 -4.473 11.945 1 91.12 227 ALA B C 1
ATOM 4591 O O . ALA B 1 227 ? 7.922 -5.355 11.93 1 91.12 227 ALA B O 1
ATOM 4592 N N . LYS B 1 228 ? 5.953 -4.617 12.617 1 90.38 228 LYS B N 1
ATOM 4593 C CA . LYS B 1 228 ? 5.645 -5.867 13.305 1 90.38 228 LYS B CA 1
ATOM 4594 C C . LYS B 1 228 ? 5.504 -7.023 12.32 1 90.38 228 LYS B C 1
ATOM 4596 O O . LYS B 1 228 ? 5.922 -8.148 12.609 1 90.38 228 LYS B O 1
ATOM 4601 N N . VAL B 1 229 ? 4.91 -6.723 11.203 1 92.5 229 VAL B N 1
ATOM 4602 C CA . VAL B 1 229 ? 4.781 -7.707 10.141 1 92.5 229 VAL B CA 1
ATOM 4603 C C . VAL B 1 229 ? 6.164 -8.094 9.617 1 92.5 229 VAL B C 1
ATOM 4605 O O . VAL B 1 229 ? 6.453 -9.273 9.422 1 92.5 229 VAL B O 1
ATOM 4608 N N . ALA B 1 230 ? 6.973 -7.07 9.445 1 94.56 230 ALA B N 1
ATOM 4609 C CA . ALA B 1 230 ? 8.336 -7.309 8.969 1 94.56 230 ALA B CA 1
ATOM 4610 C C . ALA B 1 230 ? 9.102 -8.195 9.945 1 94.56 230 ALA B C 1
ATOM 4612 O O . ALA B 1 230 ? 9.852 -9.086 9.523 1 94.56 230 ALA B O 1
ATOM 4613 N N . PHE B 1 231 ? 8.938 -7.926 11.227 1 93 231 PHE B N 1
ATOM 4614 C CA . PHE B 1 231 ? 9.602 -8.719 12.25 1 93 231 PHE B CA 1
ATOM 4615 C C . PHE B 1 231 ? 9.164 -10.172 12.18 1 93 231 PHE B C 1
ATOM 4617 O O . PHE B 1 231 ? 10 -11.086 12.18 1 93 231 PHE B O 1
ATOM 4624 N N . GLU B 1 232 ? 7.891 -10.375 12.07 1 93.25 232 GLU B N 1
ATOM 4625 C CA . GLU B 1 232 ? 7.355 -11.727 12 1 93.25 232 GLU B CA 1
ATOM 4626 C C . GLU B 1 232 ? 7.875 -12.461 10.766 1 93.25 232 GLU B C 1
ATOM 4628 O O . GLU B 1 232 ? 8.273 -13.625 10.852 1 93.25 232 GLU B O 1
ATOM 4633 N N . LEU B 1 233 ? 7.902 -11.812 9.633 1 95.88 233 LEU B N 1
ATOM 4634 C CA . LEU B 1 233 ? 8.359 -12.414 8.383 1 95.88 233 LEU B CA 1
ATOM 4635 C C . LEU B 1 233 ? 9.852 -12.742 8.453 1 95.88 233 LEU B C 1
ATOM 4637 O O . LEU B 1 233 ? 10.289 -13.758 7.918 1 95.88 233 LEU B O 1
ATOM 4641 N N . SER B 1 234 ? 10.625 -11.891 9.094 1 94.81 234 SER B N 1
ATOM 4642 C CA . SER B 1 234 ? 12.062 -12.109 9.203 1 94.81 234 SER B CA 1
ATOM 4643 C C . SER B 1 234 ? 12.367 -13.406 9.938 1 94.81 234 SER B C 1
ATOM 4645 O O . SER B 1 234 ? 13.375 -14.062 9.656 1 94.81 234 SER B O 1
ATOM 4647 N N . GLU B 1 235 ? 11.492 -13.773 10.852 1 94.56 235 GLU B N 1
ATOM 4648 C CA . GLU B 1 235 ? 11.68 -15 11.625 1 94.56 235 GLU B CA 1
ATOM 4649 C C . GLU B 1 235 ? 11.344 -16.234 10.789 1 94.56 235 GLU B C 1
ATOM 4651 O O . GLU B 1 235 ? 11.703 -17.359 11.156 1 94.56 235 GLU B O 1
ATOM 4656 N N . ARG B 1 236 ? 10.758 -15.992 9.664 1 95.81 236 ARG B N 1
ATOM 4657 C CA . ARG B 1 236 ? 10.297 -17.109 8.859 1 95.81 236 ARG B CA 1
ATOM 4658 C C . ARG B 1 236 ? 11.266 -17.391 7.715 1 95.81 236 ARG B C 1
ATOM 4660 O O . ARG B 1 236 ? 11.273 -18.5 7.16 1 95.81 236 ARG B O 1
ATOM 4667 N N . ILE B 1 237 ? 12.086 -16.438 7.348 1 95.81 237 ILE B N 1
ATOM 4668 C CA . ILE B 1 237 ? 13 -16.547 6.215 1 95.81 237 ILE B CA 1
ATOM 4669 C C . ILE B 1 237 ? 14.016 -17.656 6.473 1 95.81 237 ILE B C 1
ATOM 4671 O O . ILE B 1 237 ? 14.312 -18.453 5.582 1 95.81 237 ILE B O 1
ATOM 4675 N N . PRO B 1 238 ? 14.523 -17.844 7.727 1 93.12 238 PRO B N 1
ATOM 4676 C CA . PRO B 1 238 ? 15.57 -18.844 7.965 1 93.12 238 PRO B CA 1
ATOM 4677 C C . PRO B 1 238 ? 15.094 -20.266 7.68 1 93.12 238 PRO B C 1
ATOM 4679 O O . PRO B 1 238 ? 15.906 -21.141 7.371 1 93.12 238 PRO B O 1
ATOM 4682 N N . HIS B 1 239 ? 13.789 -20.531 7.797 1 96 239 HIS B N 1
ATOM 4683 C CA . HIS B 1 239 ? 13.359 -21.906 7.582 1 96 239 HIS B CA 1
ATOM 4684 C C . HIS B 1 239 ? 12.664 -22.062 6.234 1 96 239 HIS B C 1
ATOM 4686 O O . HIS B 1 239 ? 12.078 -23.109 5.949 1 96 239 HIS B O 1
ATOM 4692 N N . LEU B 1 240 ? 12.688 -21.016 5.449 1 97.81 240 LEU B N 1
ATOM 4693 C CA . LEU B 1 240 ? 12.094 -21.078 4.121 1 97.81 240 LEU B CA 1
ATOM 4694 C C . LEU B 1 240 ? 12.703 -22.203 3.303 1 97.81 240 LEU B C 1
ATOM 4696 O O . LEU B 1 240 ? 11.984 -22.953 2.629 1 97.81 240 LEU B O 1
ATOM 4700 N N . GLY B 1 241 ? 14.047 -22.297 3.322 1 97.75 241 GLY B N 1
ATOM 4701 C CA . GLY B 1 241 ? 14.711 -23.359 2.576 1 97.75 241 GLY B CA 1
ATOM 4702 C C . GLY B 1 241 ? 14.219 -24.75 2.93 1 97.75 241 GLY B C 1
ATOM 4703 O O . GLY B 1 241 ? 13.984 -25.578 2.045 1 97.75 241 GLY B O 1
ATOM 4704 N N . LEU B 1 242 ? 14.062 -25.016 4.215 1 97.88 242 LEU B N 1
ATOM 4705 C CA . LEU B 1 242 ? 13.562 -26.312 4.68 1 97.88 242 LEU B CA 1
ATOM 4706 C C . LEU B 1 242 ? 12.148 -26.547 4.164 1 97.88 242 LEU B C 1
ATOM 4708 O O . LEU B 1 242 ? 11.828 -27.656 3.711 1 97.88 242 LEU B O 1
ATOM 4712 N N . ARG B 1 243 ? 11.352 -25.562 4.23 1 98.12 243 ARG B N 1
ATOM 4713 C CA . ARG B 1 243 ? 9.961 -25.703 3.811 1 98.12 243 ARG B CA 1
ATOM 4714 C C . ARG B 1 243 ? 9.859 -25.953 2.311 1 98.12 243 ARG B C 1
ATOM 4716 O O . ARG B 1 243 ? 9.102 -26.828 1.869 1 98.12 243 ARG B O 1
ATOM 4723 N N . MET B 1 244 ? 10.672 -25.188 1.538 1 98.25 244 MET B N 1
ATOM 4724 C CA . MET B 1 244 ? 10.609 -25.328 0.087 1 98.25 244 MET B CA 1
ATOM 4725 C C . MET B 1 244 ? 11.062 -26.719 -0.341 1 98.25 244 MET B C 1
ATOM 4727 O O . MET B 1 244 ? 10.5 -27.312 -1.271 1 98.25 244 MET B O 1
ATOM 4731 N N . LYS B 1 245 ? 12.102 -27.234 0.319 1 98.31 245 LYS B N 1
ATOM 4732 C CA . LYS B 1 245 ? 12.547 -28.594 0.031 1 98.31 245 LYS B CA 1
ATOM 4733 C C . LYS B 1 245 ? 11.422 -29.609 0.249 1 98.31 245 LYS B C 1
ATOM 4735 O O . LYS B 1 245 ? 11.211 -30.5 -0.581 1 98.31 245 LYS B O 1
ATOM 4740 N N . GLU B 1 246 ? 10.781 -29.438 1.354 1 98.25 246 GLU B N 1
ATOM 4741 C CA . GLU B 1 246 ? 9.719 -30.375 1.699 1 98.25 246 GLU B CA 1
ATOM 4742 C C . GLU B 1 246 ? 8.523 -30.234 0.758 1 98.25 246 GLU B C 1
ATOM 4744 O O . GLU B 1 246 ? 7.965 -31.234 0.305 1 98.25 246 GLU B O 1
ATOM 4749 N N . HIS B 1 247 ? 8.094 -29 0.485 1 98.38 247 HIS B N 1
ATOM 4750 C CA . HIS B 1 247 ? 7.035 -28.766 -0.495 1 98.38 247 HIS B CA 1
ATOM 4751 C C . HIS B 1 247 ? 7.352 -29.453 -1.819 1 98.38 247 HIS B C 1
ATOM 4753 O O . HIS B 1 247 ? 6.496 -30.141 -2.389 1 98.38 247 HIS B O 1
ATOM 4759 N N . SER B 1 248 ? 8.539 -29.266 -2.283 1 98.44 248 SER B N 1
ATOM 4760 C CA . SER B 1 248 ? 8.969 -29.766 -3.586 1 98.44 248 SER B CA 1
ATOM 4761 C C . SER B 1 248 ? 9.023 -31.297 -3.6 1 98.44 248 SER B C 1
ATOM 4763 O O . SER B 1 248 ? 8.586 -31.938 -4.562 1 98.44 248 SER B O 1
ATOM 4765 N N . GLN B 1 249 ? 9.602 -31.844 -2.59 1 98.12 249 GLN B N 1
ATOM 4766 C CA . GLN B 1 249 ? 9.727 -33.281 -2.512 1 98.12 249 GLN B CA 1
ATOM 4767 C C . GLN B 1 249 ? 8.359 -33.969 -2.525 1 98.12 249 GLN B C 1
ATOM 4769 O O . GLN B 1 249 ? 8.141 -34.938 -3.266 1 98.12 249 GLN B O 1
ATOM 4774 N N . ARG B 1 250 ? 7.5 -33.469 -1.756 1 98.38 250 ARG B N 1
ATOM 4775 C CA . ARG B 1 250 ? 6.164 -34.062 -1.684 1 98.38 250 ARG B CA 1
ATOM 4776 C C . ARG B 1 250 ? 5.418 -33.875 -3 1 98.38 250 ARG B C 1
ATOM 4778 O O . ARG B 1 250 ? 4.711 -34.781 -3.451 1 98.38 250 ARG B O 1
ATOM 4785 N N . ALA B 1 251 ? 5.527 -32.688 -3.553 1 98.5 251 ALA B N 1
ATOM 4786 C CA . ALA B 1 251 ? 4.871 -32.438 -4.832 1 98.5 251 ALA B CA 1
ATOM 4787 C C . ALA B 1 251 ? 5.344 -33.438 -5.898 1 98.5 251 ALA B C 1
ATOM 4789 O O . ALA B 1 251 ? 4.539 -33.938 -6.68 1 98.5 251 ALA B O 1
ATOM 4790 N N . LEU B 1 252 ? 6.633 -33.688 -5.922 1 98.56 252 LEU B N 1
ATOM 4791 C CA . LEU B 1 252 ? 7.195 -34.625 -6.895 1 98.56 252 LEU B CA 1
ATOM 4792 C C . LEU B 1 252 ? 6.641 -36.031 -6.684 1 98.56 252 LEU B C 1
ATOM 4794 O O . LEU B 1 252 ? 6.223 -36.688 -7.641 1 98.56 252 LEU B O 1
ATOM 4798 N N . VAL B 1 253 ? 6.625 -36.5 -5.469 1 98.56 253 VAL B N 1
ATOM 4799 C CA . VAL B 1 253 ? 6.145 -37.844 -5.16 1 98.56 253 VAL B CA 1
ATOM 4800 C C . VAL B 1 253 ? 4.664 -37.938 -5.516 1 98.56 253 VAL B C 1
ATOM 4802 O O . VAL B 1 253 ? 4.242 -38.906 -6.152 1 98.56 253 VAL B O 1
ATOM 4805 N N . PHE B 1 254 ? 3.854 -36.969 -5.078 1 98.5 254 PHE B N 1
ATOM 4806 C CA . PHE B 1 254 ? 2.428 -36.969 -5.383 1 98.5 254 PHE B CA 1
ATOM 4807 C C . PHE B 1 254 ? 2.199 -36.969 -6.891 1 98.5 254 PHE B C 1
ATOM 4809 O O . PHE B 1 254 ? 1.354 -37.688 -7.402 1 98.5 254 PHE B O 1
ATOM 4816 N N . ALA B 1 255 ? 2.943 -36.125 -7.605 1 98.56 255 ALA B N 1
ATOM 4817 C CA . ALA B 1 255 ? 2.781 -36 -9.055 1 98.56 255 ALA B CA 1
ATOM 4818 C C . ALA B 1 255 ? 3.039 -37.344 -9.742 1 98.56 255 ALA B C 1
ATOM 4820 O O . ALA B 1 255 ? 2.268 -37.75 -10.609 1 98.56 255 ALA B O 1
ATOM 4821 N N . ARG B 1 256 ? 4.078 -38 -9.359 1 98.44 256 ARG B N 1
ATOM 4822 C CA . ARG B 1 256 ? 4.434 -39.281 -9.953 1 98.44 256 ARG B CA 1
ATOM 4823 C C . ARG B 1 256 ? 3.373 -40.344 -9.656 1 98.44 256 ARG B C 1
ATOM 4825 O O . ARG B 1 256 ? 2.965 -41.094 -10.547 1 98.44 256 ARG B O 1
ATOM 4832 N N . ARG B 1 257 ? 2.945 -40.375 -8.445 1 98.25 257 ARG B N 1
ATOM 4833 C CA . ARG B 1 257 ? 1.954 -41.375 -8.055 1 98.25 257 ARG B CA 1
ATOM 4834 C C . ARG B 1 257 ? 0.615 -41.125 -8.742 1 98.25 257 ARG B C 1
ATOM 4836 O O . ARG B 1 257 ? -0.054 -42.062 -9.18 1 98.25 257 ARG B O 1
ATOM 4843 N N . LEU B 1 258 ? 0.221 -39.875 -8.773 1 97.69 258 LEU B N 1
ATOM 4844 C CA . LEU B 1 258 ? -1.021 -39.5 -9.445 1 97.69 258 LEU B CA 1
ATOM 4845 C C . LEU B 1 258 ? -0.967 -39.875 -10.93 1 97.69 258 LEU B C 1
ATOM 4847 O O . LEU B 1 258 ? -1.953 -40.344 -11.492 1 97.69 258 LEU B O 1
ATOM 4851 N N . LYS B 1 259 ? 0.131 -39.594 -11.5 1 96.44 259 LYS B N 1
ATOM 4852 C CA . LYS B 1 259 ? 0.319 -39.969 -12.898 1 96.44 259 LYS B CA 1
ATOM 4853 C C . LYS B 1 259 ? 0.196 -41.469 -13.094 1 96.44 259 LYS B C 1
ATOM 4855 O O . LYS B 1 259 ? -0.419 -41.938 -14.055 1 96.44 259 LYS B O 1
ATOM 4860 N N . SER B 1 260 ? 0.754 -42.156 -12.219 1 95.94 260 SER B N 1
ATOM 4861 C CA . SER B 1 260 ? 0.71 -43.625 -12.289 1 95.94 260 SER B CA 1
ATOM 4862 C C . SER B 1 260 ? -0.719 -44.156 -12.164 1 95.94 260 SER B C 1
ATOM 4864 O O . SER B 1 260 ? -1.031 -45.25 -12.633 1 95.94 260 SER B O 1
ATOM 4866 N N . LEU B 1 261 ? -1.576 -43.375 -11.555 1 94.94 261 LEU B N 1
ATOM 4867 C CA . LEU B 1 261 ? -2.982 -43.75 -11.414 1 94.94 261 LEU B CA 1
ATOM 4868 C C . LEU B 1 261 ? -3.773 -43.344 -12.656 1 94.94 261 LEU B C 1
ATOM 4870 O O . LEU B 1 261 ? -4.992 -43.531 -12.711 1 94.94 261 LEU B O 1
ATOM 4874 N N . GLY B 1 262 ? -3.074 -42.688 -13.641 1 93.5 262 GLY B N 1
ATOM 4875 C CA . GLY B 1 262 ? -3.707 -42.406 -14.914 1 93.5 262 GLY B CA 1
ATOM 4876 C C . GLY B 1 262 ? -4.281 -41 -14.969 1 93.5 262 GLY B C 1
ATOM 4877 O O . GLY B 1 262 ? -4.973 -40.625 -15.93 1 93.5 262 GLY B O 1
ATOM 4878 N N . LEU B 1 263 ? -4.008 -40.156 -13.977 1 95.38 263 LEU B N 1
ATOM 4879 C CA . LEU B 1 263 ? -4.52 -38.781 -13.969 1 95.38 263 LEU B CA 1
ATOM 4880 C C . LEU B 1 263 ? -3.641 -37.875 -14.82 1 95.38 263 LEU B C 1
ATOM 4882 O O . LEU B 1 263 ? -2.447 -38.125 -14.984 1 95.38 263 LEU B O 1
ATOM 4886 N N . LYS B 1 264 ? -4.258 -36.875 -15.414 1 95.81 264 LYS B N 1
ATOM 4887 C CA . LYS B 1 264 ? -3.52 -35.844 -16.109 1 95.81 264 LYS B CA 1
ATOM 4888 C C . LYS B 1 264 ? -2.904 -34.844 -15.125 1 95.81 264 LYS B C 1
ATOM 4890 O O . LYS B 1 264 ? -3.588 -33.938 -14.633 1 95.81 264 LYS B O 1
ATOM 4895 N N . VAL B 1 265 ? -1.629 -35 -14.914 1 97.25 265 VAL B N 1
ATOM 4896 C CA . VAL B 1 265 ? -0.922 -34.188 -13.922 1 97.25 265 VAL B CA 1
ATOM 4897 C C . VAL B 1 265 ? 0.026 -33.219 -14.617 1 97.25 265 VAL B C 1
ATOM 4899 O O . VAL B 1 265 ? 0.683 -33.594 -15.594 1 97.25 265 VAL B O 1
ATOM 4902 N N . ILE B 1 266 ? 0.014 -31.969 -14.195 1 96.88 266 ILE B N 1
ATOM 4903 C CA . ILE B 1 266 ? 0.956 -30.953 -14.648 1 96.88 266 ILE B CA 1
ATOM 4904 C C . ILE B 1 266 ? 1.905 -30.578 -13.516 1 96.88 266 ILE B C 1
ATOM 4906 O O . ILE B 1 266 ? 1.478 -30.031 -12.492 1 96.88 266 ILE B O 1
ATOM 4910 N N . TYR B 1 267 ? 3.109 -30.906 -13.633 1 98.12 267 TYR B N 1
ATOM 4911 C CA . TYR B 1 267 ? 4.16 -30.609 -12.664 1 98.12 267 TYR B CA 1
ATOM 4912 C C . TYR B 1 267 ? 5.52 -30.5 -13.344 1 98.12 267 TYR B C 1
ATOM 4914 O O . TYR B 1 267 ? 5.961 -31.438 -14.008 1 98.12 267 TYR B O 1
ATOM 4922 N N . PRO B 1 268 ? 6.195 -29.359 -13.125 1 97.94 268 PRO B N 1
ATOM 4923 C CA . PRO B 1 268 ? 7.449 -29.141 -13.852 1 97.94 268 PRO B CA 1
ATOM 4924 C C . PRO B 1 268 ? 8.523 -30.172 -13.492 1 97.94 268 PRO B C 1
ATOM 4926 O O . PRO B 1 268 ? 9.492 -30.328 -14.234 1 97.94 268 PRO B O 1
ATOM 4929 N N . GLY B 1 269 ? 8.359 -30.859 -12.406 1 98 269 GLY B N 1
ATOM 4930 C CA . GLY B 1 269 ? 9.328 -31.859 -11.977 1 98 269 GLY B CA 1
ATOM 4931 C C . GLY B 1 269 ? 9.18 -33.188 -12.703 1 98 269 GLY B C 1
ATOM 4932 O O . GLY B 1 269 ? 10.07 -34.031 -12.656 1 98 269 GLY B O 1
ATOM 4933 N N . LEU B 1 270 ? 8.086 -33.406 -13.359 1 98.06 270 LEU B N 1
ATOM 4934 C CA . LEU B 1 270 ? 7.879 -34.625 -14.148 1 98.06 270 LEU B CA 1
ATOM 4935 C C . LEU B 1 270 ? 8.641 -34.531 -15.469 1 98.06 270 LEU B C 1
ATOM 4937 O O . LEU B 1 270 ? 8.664 -33.5 -16.109 1 98.06 270 LEU B O 1
ATOM 4941 N N . GLU B 1 271 ? 9.211 -35.594 -15.883 1 96.94 271 GLU B N 1
ATOM 4942 C CA . GLU B 1 271 ? 10.047 -35.625 -17.078 1 96.94 271 GLU B CA 1
ATOM 4943 C C . GLU B 1 271 ? 9.234 -35.312 -18.328 1 96.94 271 GLU B C 1
ATOM 4945 O O . GLU B 1 271 ? 9.758 -34.719 -19.281 1 96.94 271 GLU B O 1
ATOM 4950 N N . GLU B 1 272 ? 8.039 -35.625 -18.359 1 95.25 272 GLU B N 1
ATOM 4951 C CA . GLU B 1 272 ? 7.188 -35.438 -19.531 1 95.25 272 GLU B CA 1
ATOM 4952 C C . GLU B 1 272 ? 6.738 -33.969 -19.656 1 95.25 272 GLU B C 1
ATOM 4954 O O . GLU B 1 272 ? 6.215 -33.562 -20.688 1 95.25 272 GLU B O 1
ATOM 4959 N N . HIS B 1 273 ? 6.84 -33.188 -18.547 1 96.31 273 HIS B N 1
ATOM 4960 C CA . HIS B 1 273 ? 6.516 -31.781 -18.641 1 96.31 273 HIS B CA 1
ATOM 4961 C C . HIS B 1 273 ? 7.352 -31.094 -19.734 1 96.31 273 HIS B C 1
ATOM 4963 O O . HIS B 1 273 ? 8.562 -31.297 -19.797 1 96.31 273 HIS B O 1
ATOM 4969 N N . PRO B 1 274 ? 6.723 -30.281 -20.578 1 95.69 274 PRO B N 1
ATOM 4970 C CA . PRO B 1 274 ? 7.434 -29.688 -21.703 1 95.69 274 PRO B CA 1
ATOM 4971 C C . PRO B 1 274 ? 8.625 -28.844 -21.281 1 95.69 274 PRO B C 1
ATOM 4973 O O . PRO B 1 274 ? 9.57 -28.672 -22.047 1 95.69 274 PRO B O 1
ATOM 4976 N N . HIS B 1 275 ? 8.625 -28.344 -20.047 1 97.25 275 HIS B N 1
ATOM 4977 C CA . HIS B 1 275 ? 9.688 -27.438 -19.609 1 97.25 275 HIS B CA 1
ATOM 4978 C C . HIS B 1 275 ? 10.547 -28.078 -18.531 1 97.25 275 HIS B C 1
ATOM 4980 O O . HIS B 1 275 ? 11.234 -27.391 -17.781 1 97.25 275 HIS B O 1
ATOM 4986 N N . HIS B 1 276 ? 10.469 -29.391 -18.406 1 98.06 276 HIS B N 1
ATOM 4987 C CA . HIS B 1 276 ? 11.234 -30.094 -17.375 1 98.06 276 HIS B CA 1
ATOM 4988 C C . HIS B 1 276 ? 12.734 -29.875 -17.547 1 98.06 276 HIS B C 1
ATOM 4990 O O . HIS B 1 276 ? 13.43 -29.5 -16.609 1 98.06 276 HIS B O 1
ATOM 4996 N N . GLU B 1 277 ? 13.172 -30.094 -18.734 1 98.38 277 GLU B N 1
ATOM 4997 C CA . GLU B 1 277 ? 14.602 -29.969 -18.984 1 98.38 277 GLU B CA 1
ATOM 4998 C C . GLU B 1 277 ? 15.078 -28.531 -18.797 1 98.38 277 GLU B C 1
ATOM 5000 O O . GLU B 1 277 ? 16.188 -28.297 -18.312 1 98.38 277 GLU B O 1
ATOM 5005 N N . LEU B 1 278 ? 14.227 -27.641 -19.219 1 98.25 278 LEU B N 1
ATOM 5006 C CA . LEU B 1 278 ? 14.555 -26.219 -19.016 1 98.25 278 LEU B CA 1
ATOM 5007 C C . LEU B 1 278 ? 14.703 -25.906 -17.531 1 98.25 278 LEU B C 1
ATOM 5009 O O . LEU B 1 278 ? 15.703 -25.328 -17.109 1 98.25 278 LEU B O 1
ATOM 5013 N N . LEU B 1 279 ? 13.703 -26.281 -16.75 1 98.5 279 LEU B N 1
ATOM 5014 C CA . LEU B 1 279 ? 13.758 -26.031 -15.312 1 98.5 279 LEU B CA 1
ATOM 5015 C C . LEU B 1 279 ? 14.953 -26.719 -14.68 1 98.5 279 LEU B C 1
ATOM 5017 O O . LEU B 1 279 ? 15.656 -26.125 -13.852 1 98.5 279 LEU B O 1
ATOM 5021 N N . LYS B 1 280 ? 15.172 -27.922 -15.086 1 98.25 280 LYS B N 1
ATOM 5022 C CA . LYS B 1 280 ? 16.297 -28.703 -14.578 1 98.25 280 LYS B CA 1
ATOM 5023 C C . LYS B 1 280 ? 17.625 -27.984 -14.828 1 98.25 280 LYS B C 1
ATOM 5025 O O . LYS B 1 280 ? 18.531 -28.047 -14 1 98.25 280 LYS B O 1
ATOM 5030 N N . SER B 1 281 ? 17.703 -27.297 -15.891 1 98.25 281 SER B N 1
ATOM 5031 C CA . SER B 1 281 ? 18.953 -26.625 -16.266 1 98.25 281 SER B CA 1
ATOM 5032 C C . SER B 1 281 ? 19.141 -25.328 -15.469 1 98.25 281 SER B C 1
ATOM 5034 O O . SER B 1 281 ? 20.25 -24.797 -15.391 1 98.25 281 SER B O 1
ATOM 5036 N N . MET B 1 282 ? 18.078 -24.781 -14.836 1 98.31 282 MET B N 1
ATOM 5037 C CA . MET B 1 282 ? 18.125 -23.453 -14.25 1 98.31 282 MET B CA 1
ATOM 5038 C C . MET B 1 282 ? 17.938 -23.516 -12.734 1 98.31 282 MET B C 1
ATOM 5040 O O . MET B 1 282 ? 18.375 -22.609 -12.016 1 98.31 282 MET B O 1
ATOM 5044 N N . HIS B 1 283 ? 17.266 -24.562 -12.203 1 98.12 283 HIS B N 1
ATOM 5045 C CA . HIS B 1 283 ? 16.812 -24.547 -10.812 1 98.12 283 HIS B CA 1
ATOM 5046 C C . HIS B 1 283 ? 17.969 -24.797 -9.859 1 98.12 283 HIS B C 1
ATOM 5048 O O . HIS B 1 283 ? 19.016 -25.312 -10.258 1 98.12 283 HIS B O 1
ATOM 5054 N N . ASN B 1 284 ? 17.828 -24.266 -8.648 1 97.62 284 ASN B N 1
ATOM 5055 C CA . ASN B 1 284 ? 18.719 -24.688 -7.566 1 97.62 284 ASN B CA 1
ATOM 5056 C C . ASN B 1 284 ? 18.453 -26.125 -7.133 1 97.62 284 ASN B C 1
ATOM 5058 O O . ASN B 1 284 ? 17.5 -26.391 -6.41 1 97.62 284 ASN B O 1
ATOM 5062 N N . ARG B 1 285 ? 19.312 -26.953 -7.418 1 96 285 ARG B N 1
ATOM 5063 C CA . ARG B 1 285 ? 19.109 -28.406 -7.391 1 96 285 ARG B CA 1
ATOM 5064 C C . ARG B 1 285 ? 18.641 -28.859 -6.008 1 96 285 ARG B C 1
ATOM 5066 O O . ARG B 1 285 ? 17.844 -29.781 -5.891 1 96 285 ARG B O 1
ATOM 5073 N N . GLU B 1 286 ? 19.031 -28.25 -5.027 1 96.25 286 GLU B N 1
ATOM 5074 C CA . GLU B 1 286 ? 18.75 -28.688 -3.662 1 96.25 286 GLU B CA 1
ATOM 5075 C C . GLU B 1 286 ? 17.297 -28.453 -3.293 1 96.25 286 GLU B C 1
ATOM 5077 O O . GLU B 1 286 ? 16.797 -29.031 -2.328 1 96.25 286 GLU B O 1
ATOM 5082 N N . TYR B 1 287 ? 16.562 -27.688 -4.074 1 98.06 287 TYR B N 1
ATOM 5083 C CA . TYR B 1 287 ? 15.234 -27.266 -3.635 1 98.06 287 TYR B CA 1
ATOM 5084 C C . TYR B 1 287 ? 14.148 -27.875 -4.5 1 98.06 287 TYR B C 1
ATOM 5086 O O . TYR B 1 287 ? 12.969 -27.547 -4.359 1 98.06 287 TYR B O 1
ATOM 5094 N N . GLY B 1 288 ? 14.531 -28.75 -5.398 1 97.88 288 GLY B N 1
ATOM 5095 C CA . GLY B 1 288 ? 13.562 -29.484 -6.207 1 97.88 288 GLY B CA 1
ATOM 5096 C C . GLY B 1 288 ? 12.922 -28.625 -7.285 1 97.88 288 GLY B C 1
ATOM 5097 O O . GLY B 1 288 ? 13.586 -27.781 -7.898 1 97.88 288 GLY B O 1
ATOM 5098 N N . TYR B 1 289 ? 11.625 -28.953 -7.621 1 98.38 289 TYR B N 1
ATOM 5099 C CA . TYR B 1 289 ? 11 -28.359 -8.789 1 98.38 289 TYR B CA 1
ATOM 5100 C C . TYR B 1 289 ? 9.773 -27.547 -8.398 1 98.38 289 TYR B C 1
ATOM 5102 O O . TYR B 1 289 ? 8.938 -27.219 -9.25 1 98.38 289 TYR B O 1
ATOM 5110 N N . GLY B 1 290 ? 9.633 -27.203 -7.094 1 97.94 290 GLY B N 1
ATOM 5111 C CA . GLY B 1 290 ? 8.523 -26.375 -6.641 1 97.94 290 GLY B CA 1
ATOM 5112 C C . GLY B 1 290 ? 7.43 -27.172 -5.949 1 97.94 290 GLY B C 1
ATOM 5113 O O . GLY B 1 290 ? 7.391 -28.406 -6.051 1 97.94 290 GLY B O 1
ATOM 5114 N N . GLY B 1 291 ? 6.512 -26.469 -5.289 1 98 291 GLY B N 1
ATOM 5115 C CA . GLY B 1 291 ? 5.52 -27.125 -4.449 1 98 291 GLY B CA 1
ATOM 5116 C C . GLY B 1 291 ? 4.117 -27.062 -5.031 1 98 291 GLY B C 1
ATOM 5117 O O . GLY B 1 291 ? 3.141 -27.359 -4.34 1 98 291 GLY B O 1
ATOM 5118 N N . LEU B 1 292 ? 4.008 -26.688 -6.309 1 97.69 292 LEU B N 1
ATOM 5119 C CA . LEU B 1 292 ? 2.703 -26.578 -6.953 1 97.69 292 LEU B CA 1
ATOM 5120 C C . LEU B 1 292 ? 2.543 -27.656 -8.023 1 97.69 292 LEU B C 1
ATOM 5122 O O . LEU B 1 292 ? 3.467 -27.906 -8.805 1 97.69 292 LEU B O 1
ATOM 5126 N N . LEU B 1 293 ? 1.47 -28.328 -8.047 1 97.06 293 LEU B N 1
ATOM 5127 C CA . LEU B 1 293 ? 1.102 -29.219 -9.133 1 97.06 293 LEU B CA 1
ATOM 5128 C C . LEU B 1 293 ? -0.363 -29.047 -9.516 1 97.06 293 LEU B C 1
ATOM 5130 O O . LEU B 1 293 ? -1.146 -28.484 -8.742 1 97.06 293 LEU B O 1
ATOM 5134 N N . CYS B 1 294 ? -0.687 -29.375 -10.68 1 96.81 294 CYS B N 1
ATOM 5135 C CA . CYS B 1 294 ? -2.066 -29.297 -11.148 1 96.81 294 CYS B CA 1
ATOM 5136 C C . CYS B 1 294 ? -2.576 -30.656 -11.594 1 96.81 294 CYS B C 1
ATOM 5138 O O . CYS B 1 294 ? -1.806 -31.484 -12.086 1 96.81 294 CYS B O 1
ATOM 5140 N N . ILE B 1 295 ? -3.799 -30.891 -11.32 1 96.19 295 ILE B N 1
ATOM 5141 C CA . ILE B 1 295 ? -4.539 -32.031 -11.867 1 96.19 295 ILE B CA 1
ATOM 5142 C C . ILE B 1 295 ? -5.633 -31.516 -12.805 1 96.19 295 ILE B C 1
ATOM 5144 O O . ILE B 1 295 ? -6.488 -30.719 -12.406 1 96.19 295 ILE B O 1
ATOM 5148 N N . ASP B 1 296 ? -5.578 -31.922 -13.984 1 95.38 296 ASP B N 1
ATOM 5149 C CA . ASP B 1 296 ? -6.605 -31.516 -14.945 1 95.38 296 ASP B CA 1
ATOM 5150 C C . ASP B 1 296 ? -7.777 -32.5 -14.93 1 95.38 296 ASP B C 1
ATOM 5152 O O . ASP B 1 296 ? -7.688 -33.594 -15.508 1 95.38 296 ASP B O 1
ATOM 5156 N N . MET B 1 297 ? -8.867 -32.062 -14.398 1 94.19 297 MET B N 1
ATOM 5157 C CA . MET B 1 297 ? -10.07 -32.875 -14.305 1 94.19 297 MET B CA 1
ATOM 5158 C C . MET B 1 297 ? -10.984 -32.625 -15.5 1 94.19 297 MET B C 1
ATOM 5160 O O . MET B 1 297 ? -12.109 -33.156 -15.539 1 94.19 297 MET B O 1
ATOM 5164 N N . GLU B 1 298 ? -10.578 -31.797 -16.375 1 91.56 298 GLU B N 1
ATOM 5165 C CA . GLU B 1 298 ? -11.203 -31.5 -17.672 1 91.56 298 GLU B CA 1
ATOM 5166 C C . GLU B 1 298 ? -12.43 -30.609 -17.5 1 91.56 298 GLU B C 1
ATOM 5168 O O . GLU B 1 298 ? -12.602 -29.641 -18.234 1 91.56 298 GLU B O 1
ATOM 5173 N N . THR B 1 299 ? -13.266 -30.938 -16.562 1 91.94 299 THR B N 1
ATOM 5174 C CA . THR B 1 299 ? -14.461 -30.125 -16.344 1 91.94 299 THR B CA 1
ATOM 5175 C C . THR B 1 299 ? -14.484 -29.562 -14.93 1 91.94 299 THR B C 1
ATOM 5177 O O . THR B 1 299 ? -13.906 -30.156 -14.016 1 91.94 299 THR B O 1
ATOM 5180 N N . GLU B 1 300 ? -15.148 -28.422 -14.82 1 91.12 300 GLU B N 1
ATOM 5181 C CA . GLU B 1 300 ? -15.305 -27.781 -13.508 1 91.12 300 GLU B CA 1
ATOM 5182 C C . GLU B 1 300 ? -16.047 -28.703 -12.547 1 91.12 300 GLU B C 1
ATOM 5184 O O . GLU B 1 300 ? -15.727 -28.766 -11.359 1 91.12 300 GLU B O 1
ATOM 5189 N N . GLU B 1 301 ? -17.062 -29.391 -13.031 1 91.31 301 GLU B N 1
ATOM 5190 C CA . GLU B 1 301 ? -17.844 -30.297 -12.211 1 91.31 301 GLU B CA 1
ATOM 5191 C C . GLU B 1 301 ? -16.969 -31.375 -11.594 1 91.31 301 GLU B C 1
ATOM 5193 O O . GLU B 1 301 ? -17.062 -31.641 -10.391 1 91.31 301 GLU B O 1
ATOM 5198 N N . ARG B 1 302 ? -16.141 -32 -12.398 1 93.25 302 ARG B N 1
ATOM 5199 C CA . ARG B 1 302 ? -15.258 -33.062 -11.914 1 93.25 302 ARG B CA 1
ATOM 5200 C C . ARG B 1 302 ? -14.227 -32.5 -10.93 1 93.25 302 ARG B C 1
ATOM 5202 O O . ARG B 1 302 ? -13.891 -33.156 -9.945 1 93.25 302 ARG B O 1
ATOM 5209 N N . ALA B 1 303 ? -13.703 -31.328 -11.25 1 94.19 303 ALA B N 1
ATOM 5210 C CA . ALA B 1 303 ? -12.766 -30.656 -10.344 1 94.19 303 ALA B CA 1
ATOM 5211 C C . ALA B 1 303 ? -13.398 -30.422 -8.984 1 94.19 303 ALA B C 1
ATOM 5213 O O . ALA B 1 303 ? -12.781 -30.688 -7.945 1 94.19 303 ALA B O 1
ATOM 5214 N N . ASN B 1 304 ? -14.617 -29.922 -8.992 1 92.81 304 ASN B N 1
ATOM 5215 C CA . ASN B 1 304 ? -15.336 -29.641 -7.758 1 92.81 304 ASN B CA 1
ATOM 5216 C C . ASN B 1 304 ? -15.586 -30.906 -6.945 1 92.81 304 ASN B C 1
ATOM 5218 O O . ASN B 1 304 ? -15.477 -30.891 -5.719 1 92.81 304 ASN B O 1
ATOM 5222 N N . ARG B 1 305 ? -15.938 -31.891 -7.621 1 93 305 ARG B N 1
ATOM 5223 C CA . ARG B 1 305 ? -16.156 -33.156 -6.941 1 93 305 ARG B CA 1
ATOM 5224 C C . ARG B 1 305 ? -14.883 -33.656 -6.273 1 93 305 ARG B C 1
ATOM 5226 O O . ARG B 1 305 ? -14.914 -34.125 -5.133 1 93 305 ARG B O 1
ATOM 5233 N N . LEU B 1 306 ? -13.844 -33.594 -7.016 1 94.5 306 LEU B N 1
ATOM 5234 C CA . LEU B 1 306 ? -12.562 -34 -6.465 1 94.5 306 LEU B CA 1
ATOM 5235 C C . LEU B 1 306 ? -12.211 -33.188 -5.227 1 94.5 306 LEU B C 1
ATOM 5237 O O . LEU B 1 306 ? -11.859 -33.75 -4.184 1 94.5 306 LEU B O 1
ATOM 5241 N N . MET B 1 307 ? -12.258 -31.906 -5.324 1 94.81 307 MET B N 1
ATOM 5242 C CA . MET B 1 307 ? -11.891 -31.016 -4.219 1 94.81 307 MET B CA 1
ATOM 5243 C C . MET B 1 307 ? -12.781 -31.266 -3.008 1 94.81 307 MET B C 1
ATOM 5245 O O . MET B 1 307 ? -12.312 -31.219 -1.868 1 94.81 307 MET B O 1
ATOM 5249 N N . ASN B 1 308 ? -14.078 -31.438 -3.256 1 92.94 308 ASN B N 1
ATOM 5250 C CA . ASN B 1 308 ? -14.992 -31.766 -2.17 1 92.94 308 ASN B CA 1
ATOM 5251 C C . ASN B 1 308 ? -14.578 -33.031 -1.436 1 92.94 308 ASN B C 1
ATOM 5253 O O . ASN B 1 308 ? -14.57 -33.062 -0.204 1 92.94 308 ASN B O 1
ATOM 5257 N N . GLN B 1 309 ? -14.281 -34.062 -2.184 1 93.75 309 GLN B N 1
ATOM 5258 C CA . GLN B 1 309 ? -13.852 -35.312 -1.584 1 93.75 309 GLN B CA 1
ATOM 5259 C C . GLN B 1 309 ? -12.562 -35.125 -0.793 1 93.75 309 GLN B C 1
ATOM 5261 O O . GLN B 1 309 ? -12.422 -35.656 0.312 1 93.75 309 GLN B O 1
ATOM 5266 N N . LEU B 1 310 ? -11.633 -34.438 -1.362 1 95.38 310 LEU B N 1
ATOM 5267 C CA . LEU B 1 310 ? -10.312 -34.219 -0.768 1 95.38 310 LEU B CA 1
ATOM 5268 C C . LEU B 1 310 ? -10.414 -33.469 0.545 1 95.38 310 LEU B C 1
ATOM 5270 O O . LEU B 1 310 ? -9.727 -33.781 1.515 1 95.38 310 LEU B O 1
ATOM 5274 N N . GLN B 1 311 ? -11.203 -32.438 0.573 1 93.31 311 GLN B N 1
ATOM 5275 C CA . GLN B 1 311 ? -11.297 -31.594 1.755 1 93.31 311 GLN B CA 1
ATOM 5276 C C . GLN B 1 311 ? -12.25 -32.188 2.787 1 93.31 311 GLN B C 1
ATOM 5278 O O . GLN B 1 311 ? -11.883 -32.344 3.955 1 93.31 311 GLN B O 1
ATOM 5283 N N . ASN B 1 312 ? -13.445 -32.531 2.402 1 91.69 312 ASN B N 1
ATOM 5284 C CA . ASN B 1 312 ? -14.539 -32.781 3.34 1 91.69 312 ASN B CA 1
ATOM 5285 C C . ASN B 1 312 ? -14.586 -34.25 3.77 1 91.69 312 ASN B C 1
ATOM 5287 O O . ASN B 1 312 ? -15.203 -34.594 4.781 1 91.69 312 ASN B O 1
ATOM 5291 N N . TYR B 1 313 ? -13.961 -35.062 3.068 1 92 313 TYR B N 1
ATOM 5292 C CA . TYR B 1 313 ? -14.055 -36.5 3.418 1 92 313 TYR B CA 1
ATOM 5293 C C . TYR B 1 313 ? -12.672 -37.062 3.725 1 92 313 TYR B C 1
ATOM 5295 O O . TYR B 1 313 ? -12.484 -37.719 4.746 1 92 313 TYR B O 1
ATOM 5303 N N . ALA B 1 314 ? -11.719 -36.75 2.889 1 93.62 314 ALA B N 1
ATOM 5304 C CA . ALA B 1 314 ? -10.398 -37.344 3.043 1 93.62 314 ALA B CA 1
ATOM 5305 C C . ALA B 1 314 ? -9.508 -36.5 3.945 1 93.62 314 ALA B C 1
ATOM 5307 O O . ALA B 1 314 ? -8.469 -36.969 4.414 1 93.62 314 ALA B O 1
ATOM 5308 N N . GLN B 1 315 ? -9.906 -35.219 4.195 1 92.5 315 GLN B N 1
ATOM 5309 C CA . GLN B 1 315 ? -9.148 -34.312 5.031 1 92.5 315 GLN B CA 1
ATOM 5310 C C . GLN B 1 315 ? -7.719 -34.156 4.52 1 92.5 315 GLN B C 1
ATOM 5312 O O . GLN B 1 315 ? -6.766 -34.219 5.297 1 92.5 315 GLN B O 1
ATOM 5317 N N . PHE B 1 316 ? -7.598 -34.062 3.256 1 94.75 316 PHE B N 1
ATOM 5318 C CA . PHE B 1 316 ? -6.305 -33.969 2.594 1 94.75 316 PHE B CA 1
ATOM 5319 C C . PHE B 1 316 ? -5.812 -32.531 2.547 1 94.75 316 PHE B C 1
ATOM 5321 O O . PHE B 1 316 ? -4.621 -32.25 2.705 1 94.75 316 PHE B O 1
ATOM 5328 N N . GLY B 1 317 ? -6.711 -31.672 2.287 1 93.88 317 GLY B N 1
ATOM 5329 C CA . GLY B 1 317 ? -6.387 -30.266 2.137 1 93.88 317 GLY B CA 1
ATOM 5330 C C . GLY B 1 317 ? -7.605 -29.359 2.15 1 93.88 317 GLY B C 1
ATOM 5331 O O . GLY B 1 317 ? -8.719 -29.812 2.416 1 93.88 317 GLY B O 1
ATOM 5332 N N . PHE B 1 318 ? -7.328 -28.031 1.901 1 91.5 318 PHE B N 1
ATOM 5333 C CA . PHE B 1 318 ? -8.398 -27.047 1.979 1 91.5 318 PHE B CA 1
ATOM 5334 C C . PHE B 1 318 ? -8.625 -26.375 0.626 1 91.5 318 PHE B C 1
ATOM 5336 O O . PHE B 1 318 ? -7.664 -26.109 -0.103 1 91.5 318 PHE B O 1
ATOM 5343 N N . MET B 1 319 ? -9.891 -26.125 0.29 1 89.94 319 MET B N 1
ATOM 5344 C CA . MET B 1 319 ? -10.227 -25.312 -0.868 1 89.94 319 MET B CA 1
ATOM 5345 C C . MET B 1 319 ? -10 -23.828 -0.568 1 89.94 319 MET B C 1
ATOM 5347 O O . MET B 1 319 ? -10.812 -23.203 0.108 1 89.94 319 MET B O 1
ATOM 5351 N N . ALA B 1 320 ? -8.914 -23.312 -1.078 1 86.75 320 ALA B N 1
ATOM 5352 C CA . ALA B 1 320 ? -8.516 -21.922 -0.887 1 86.75 320 ALA B CA 1
ATOM 5353 C C . ALA B 1 320 ? -7.605 -21.453 -2.018 1 86.75 320 ALA B C 1
ATOM 5355 O O . ALA B 1 320 ? -6.93 -22.25 -2.658 1 86.75 320 ALA B O 1
ATOM 5356 N N . VAL B 1 321 ? -7.594 -20.172 -2.293 1 81 321 VAL B N 1
ATOM 5357 C CA . VAL B 1 321 ? -6.914 -19.656 -3.473 1 81 321 VAL B CA 1
ATOM 5358 C C . VAL B 1 321 ? -5.457 -19.344 -3.133 1 81 321 VAL B C 1
ATOM 5360 O O . VAL B 1 321 ? -4.645 -19.094 -4.023 1 81 321 VAL B O 1
ATOM 5363 N N . SER B 1 322 ? -4.895 -19.438 -2.023 1 87.44 322 SER B N 1
ATOM 5364 C CA . SER B 1 322 ? -3.523 -19.094 -1.665 1 87.44 322 SER B CA 1
ATOM 5365 C C . SER B 1 322 ? -2.58 -20.266 -1.875 1 87.44 322 SER B C 1
ATOM 5367 O O . SER B 1 322 ? -2.941 -21.25 -2.529 1 87.44 322 SER B O 1
ATOM 5369 N N . LEU B 1 323 ? -1.318 -20.094 -1.576 1 92.06 323 LEU B N 1
ATOM 5370 C CA . LEU B 1 323 ? -0.316 -21.141 -1.697 1 92.06 323 LEU B CA 1
ATOM 5371 C C . LEU B 1 323 ? 0.784 -20.969 -0.656 1 92.06 323 LEU B C 1
ATOM 5373 O O . LEU B 1 323 ? 0.858 -19.938 0.007 1 92.06 323 LEU B O 1
ATOM 5377 N N . GLY B 1 324 ? 1.563 -21.984 -0.471 1 94.5 324 GLY B N 1
ATOM 5378 C CA . GLY B 1 324 ? 2.729 -21.938 0.4 1 94.5 324 GLY B CA 1
ATOM 5379 C C . GLY B 1 324 ? 2.389 -22.156 1.861 1 94.5 324 GLY B C 1
ATOM 5380 O O . GLY B 1 324 ? 3.221 -21.922 2.74 1 94.5 324 GLY B O 1
ATOM 5381 N N . TYR B 1 325 ? 1.178 -22.609 2.158 1 93.62 325 TYR B N 1
ATOM 5382 C CA . TYR B 1 325 ? 0.729 -22.922 3.512 1 93.62 325 TYR B CA 1
ATOM 5383 C C . TYR B 1 325 ? 1.23 -24.297 3.953 1 93.62 325 TYR B C 1
ATOM 5385 O O . TYR B 1 325 ? 1.693 -25.094 3.129 1 93.62 325 TYR B O 1
ATOM 5393 N N . TYR B 1 326 ? 1.234 -24.531 5.301 1 94.56 326 TYR B N 1
ATOM 5394 C CA . TYR B 1 326 ? 1.712 -25.828 5.789 1 94.56 326 TYR B CA 1
ATOM 5395 C C . TYR B 1 326 ? 0.717 -26.938 5.461 1 94.56 326 TYR B C 1
ATOM 5397 O O . TYR B 1 326 ? 1.08 -28.109 5.426 1 94.56 326 TYR B O 1
ATOM 5405 N N . GLU B 1 327 ? -0.538 -26.547 5.207 1 94 327 GLU B N 1
ATOM 5406 C CA . GLU B 1 327 ? -1.544 -27.469 4.68 1 94 327 GLU B CA 1
ATOM 5407 C C . GLU B 1 327 ? -1.657 -27.344 3.164 1 94 327 GLU B C 1
ATOM 5409 O O . GLU B 1 327 ? -1.361 -26.297 2.594 1 94 327 GLU B O 1
ATOM 5414 N N . THR B 1 328 ? -2.115 -28.422 2.516 1 95.69 328 THR B N 1
ATOM 5415 C CA . THR B 1 328 ? -2.344 -28.375 1.076 1 95.69 328 THR B CA 1
ATOM 5416 C C . THR B 1 328 ? -3.551 -27.5 0.749 1 95.69 328 THR B C 1
ATOM 5418 O O . THR B 1 328 ? -4.602 -27.625 1.383 1 95.69 328 THR B O 1
ATOM 5421 N N . LEU B 1 329 ? -3.348 -26.594 -0.14 1 93.5 329 LEU B N 1
ATOM 5422 C CA . LEU B 1 329 ? -4.43 -25.75 -0.623 1 93.5 329 LEU B CA 1
ATOM 5423 C C . LEU B 1 329 ? -4.789 -26.094 -2.064 1 93.5 329 LEU B C 1
ATOM 5425 O O . LEU B 1 329 ? -3.906 -26.375 -2.877 1 93.5 329 LEU B O 1
ATOM 5429 N N . MET B 1 330 ? -6.094 -26.125 -2.34 1 93.69 330 MET B N 1
ATOM 5430 C CA . MET B 1 330 ? -6.562 -26.5 -3.668 1 93.69 330 MET B CA 1
ATOM 5431 C C . MET B 1 330 ? -7.578 -25.484 -4.195 1 93.69 330 MET B C 1
ATOM 5433 O O . MET B 1 330 ? -8.406 -24.984 -3.436 1 93.69 330 MET B O 1
ATOM 5437 N N . SER B 1 331 ? -7.484 -25.234 -5.422 1 90.75 331 SER B N 1
ATOM 5438 C CA . SER B 1 331 ? -8.477 -24.375 -6.082 1 90.75 331 SER B CA 1
ATOM 5439 C C . SER B 1 331 ? -8.641 -24.766 -7.551 1 90.75 331 SER B C 1
ATOM 5441 O O . SER B 1 331 ? -7.695 -25.25 -8.18 1 90.75 331 SER B O 1
ATOM 5443 N N . CYS B 1 332 ? -9.844 -24.578 -7.957 1 90.19 332 CYS B N 1
ATOM 5444 C CA . CYS B 1 332 ? -10.078 -24.703 -9.391 1 90.19 332 CYS B CA 1
ATOM 5445 C C . CYS B 1 332 ? -9.758 -23.391 -10.109 1 90.19 332 CYS B C 1
ATOM 5447 O O . CYS B 1 332 ? -10.562 -22.453 -10.086 1 90.19 332 CYS B O 1
ATOM 5449 N N . SER B 1 333 ? -8.711 -23.281 -10.758 1 82.75 333 SER B N 1
ATOM 5450 C CA . SER B 1 333 ? -8.148 -22.031 -11.273 1 82.75 333 SER B CA 1
ATOM 5451 C C . SER B 1 333 ? -9.07 -21.391 -12.297 1 82.75 333 SER B C 1
ATOM 5453 O O . SER B 1 333 ? -9.203 -20.156 -12.328 1 82.75 333 SER B O 1
ATOM 5455 N N . GLY B 1 334 ? -9.695 -22.125 -13.125 1 76.5 334 GLY B N 1
ATOM 5456 C CA . GLY B 1 334 ? -10.578 -21.562 -14.133 1 76.5 334 GLY B CA 1
ATOM 5457 C C . GLY B 1 334 ? -11.711 -20.75 -13.547 1 76.5 334 GLY B C 1
ATOM 5458 O O . GLY B 1 334 ? -12.172 -19.781 -14.164 1 76.5 334 GLY B O 1
ATOM 5459 N N . SER B 1 335 ? -12.055 -21.016 -12.344 1 73.75 335 SER B N 1
ATOM 5460 C CA . SER B 1 335 ? -13.227 -20.375 -11.75 1 73.75 335 SER B CA 1
ATOM 5461 C C . SER B 1 335 ? -12.844 -19.531 -10.547 1 73.75 335 SER B C 1
ATOM 5463 O O . SER B 1 335 ? -13.711 -19.016 -9.844 1 73.75 335 SER B O 1
ATOM 5465 N N . SER B 1 336 ? -11.609 -19.344 -10.32 1 72.12 336 SER B N 1
ATOM 5466 C CA . SER B 1 336 ? -11.164 -18.609 -9.141 1 72.12 336 SER B CA 1
ATOM 5467 C C . SER B 1 336 ? -10.109 -17.578 -9.5 1 72.12 336 SER B C 1
ATOM 5469 O O . SER B 1 336 ? -10.438 -16.484 -9.961 1 72.12 336 SER B O 1
ATOM 5471 N N . THR B 1 337 ? -8.914 -17.953 -9.359 1 69.44 337 THR B N 1
ATOM 5472 C CA . THR B 1 337 ? -7.793 -17.016 -9.438 1 69.44 337 THR B CA 1
ATOM 5473 C C . THR B 1 337 ? -7.664 -16.453 -10.852 1 69.44 337 THR B C 1
ATOM 5475 O O . THR B 1 337 ? -7.02 -15.414 -11.055 1 69.44 337 THR B O 1
ATOM 5478 N N . SER B 1 338 ? -8.242 -17.062 -11.734 1 73.06 338 SER B N 1
ATOM 5479 C CA . SER B 1 338 ? -8.133 -16.625 -13.117 1 73.06 338 SER B CA 1
ATOM 5480 C C . SER B 1 338 ? -9.484 -16.188 -13.664 1 73.06 338 SER B C 1
ATOM 5482 O O . SER B 1 338 ? -9.664 -16.094 -14.883 1 73.06 338 SER B O 1
ATOM 5484 N N . SER B 1 339 ? -10.336 -15.984 -12.758 1 70.19 339 SER B N 1
ATOM 5485 C CA . SER B 1 339 ? -11.688 -15.609 -13.172 1 70.19 339 SER B CA 1
ATOM 5486 C C . SER B 1 339 ? -11.695 -14.258 -13.875 1 70.19 339 SER B C 1
ATOM 5488 O O . SER B 1 339 ? -12.641 -13.93 -14.594 1 70.19 339 SER B O 1
ATOM 5490 N N . GLU B 1 340 ? -10.672 -13.562 -13.656 1 70.12 340 GLU B N 1
ATOM 5491 C CA . GLU B 1 340 ? -10.578 -12.242 -14.266 1 70.12 340 GLU B CA 1
ATOM 5492 C C . GLU B 1 340 ? -10.312 -12.344 -15.766 1 70.12 340 GLU B C 1
ATOM 5494 O O . GLU B 1 340 ? -10.492 -11.375 -16.5 1 70.12 340 GLU B O 1
ATOM 5499 N N . LEU B 1 341 ? -9.906 -13.531 -16.188 1 74.81 341 LEU B N 1
ATOM 5500 C CA . LEU B 1 341 ? -9.625 -13.781 -17.594 1 74.81 341 LEU B CA 1
ATOM 5501 C C . LEU B 1 341 ? -10.891 -14.219 -18.328 1 74.81 341 LEU B C 1
ATOM 5503 O O . LEU B 1 341 ? -11.727 -14.922 -17.766 1 74.81 341 LEU B O 1
ATOM 5507 N N . SER B 1 342 ? -11.062 -13.734 -19.516 1 78.44 342 SER B N 1
ATOM 5508 C CA . SER B 1 342 ? -12.133 -14.25 -20.359 1 78.44 342 SER B CA 1
ATOM 5509 C C . SER B 1 342 ? -11.883 -15.703 -20.75 1 78.44 342 SER B C 1
ATOM 5511 O O . SER B 1 342 ? -10.781 -16.219 -20.562 1 78.44 342 SER B O 1
ATOM 5513 N N . SER B 1 343 ? -12.953 -16.297 -21.25 1 79.44 343 SER B N 1
ATOM 5514 C CA . SER B 1 343 ? -12.812 -17.688 -21.688 1 79.44 343 SER B CA 1
ATOM 5515 C C . SER B 1 343 ? -11.742 -17.812 -22.766 1 79.44 343 SER B C 1
ATOM 5517 O O . SER B 1 343 ? -10.969 -18.781 -22.781 1 79.44 343 SER B O 1
ATOM 5519 N N . GLU B 1 344 ? -11.703 -16.828 -23.625 1 80.31 344 GLU B N 1
ATOM 5520 C CA . GLU B 1 344 ? -10.695 -16.812 -24.672 1 80.31 344 GLU B CA 1
ATOM 5521 C C . GLU B 1 344 ? -9.289 -16.656 -24.109 1 80.31 344 GLU B C 1
ATOM 5523 O O . GLU B 1 344 ? -8.359 -17.344 -24.531 1 80.31 344 GLU B O 1
ATOM 5528 N N . GLU B 1 345 ? -9.188 -15.859 -23.109 1 79.44 345 GLU B N 1
ATOM 5529 C CA . GLU B 1 345 ? -7.902 -15.617 -22.469 1 79.44 345 GLU B CA 1
ATOM 5530 C C . GLU B 1 345 ? -7.426 -16.844 -21.703 1 79.44 345 GLU B C 1
ATOM 5532 O O . GLU B 1 345 ? -6.238 -17.172 -21.719 1 79.44 345 GLU B O 1
ATOM 5537 N N . LYS B 1 346 ? -8.367 -17.5 -21.125 1 83.56 346 LYS B N 1
ATOM 5538 C CA . LYS B 1 346 ? -8.031 -18.719 -20.391 1 83.56 346 LYS B CA 1
ATOM 5539 C C . LYS B 1 346 ? -7.512 -19.797 -21.328 1 83.56 346 LYS B C 1
ATOM 5541 O O . LYS B 1 346 ? -6.52 -20.469 -21.031 1 83.56 346 LYS B O 1
ATOM 5546 N N . ALA B 1 347 ? -8.203 -19.875 -22.422 1 79.81 347 ALA B N 1
ATOM 5547 C CA . ALA B 1 347 ? -7.793 -20.859 -23.422 1 79.81 347 ALA B CA 1
ATOM 5548 C C . ALA B 1 347 ? -6.398 -20.547 -23.953 1 79.81 347 ALA B C 1
ATOM 5550 O O . ALA B 1 347 ? -5.57 -21.453 -24.094 1 79.81 347 ALA B O 1
ATOM 5551 N N . LEU B 1 348 ? -6.188 -19.281 -24.156 1 77.44 348 LEU B N 1
ATOM 5552 C CA . LEU B 1 348 ? -4.887 -18.859 -24.656 1 77.44 348 LEU B CA 1
ATOM 5553 C C . LEU B 1 348 ? -3.797 -19.094 -23.625 1 77.44 348 LEU B C 1
ATOM 5555 O O . LEU B 1 348 ? -2.65 -19.391 -23.969 1 77.44 348 LEU B O 1
ATOM 5559 N N . ALA B 1 349 ? -4.227 -19.109 -22.406 1 78.38 349 ALA B N 1
ATOM 5560 C CA . ALA B 1 349 ? -3.27 -19.312 -21.312 1 78.38 349 ALA B CA 1
ATOM 5561 C C . ALA B 1 349 ? -3.137 -20.797 -20.969 1 78.38 349 ALA B C 1
ATOM 5563 O O . ALA B 1 349 ? -2.312 -21.172 -20.125 1 78.38 349 ALA B O 1
ATOM 5564 N N . GLY B 1 350 ? -3.984 -21.641 -21.594 1 79.69 350 GLY B N 1
ATOM 5565 C CA . GLY B 1 350 ? -3.926 -23.078 -21.359 1 79.69 350 GLY B CA 1
ATOM 5566 C C . GLY B 1 350 ? -4.617 -23.5 -20.078 1 79.69 350 GLY B C 1
ATOM 5567 O O . GLY B 1 350 ? -4.238 -24.5 -19.453 1 79.69 350 GLY B O 1
ATOM 5568 N N . ILE B 1 351 ? -5.539 -22.766 -19.672 1 85.06 351 ILE B N 1
ATOM 5569 C CA . ILE B 1 351 ? -6.238 -23.062 -18.422 1 85.06 351 ILE B CA 1
ATOM 5570 C C . ILE B 1 351 ? -7.52 -23.844 -18.719 1 85.06 351 ILE B C 1
ATOM 5572 O O . ILE B 1 351 ? -8.516 -23.266 -19.156 1 85.06 351 ILE B O 1
ATOM 5576 N N . SER B 1 352 ? -7.441 -25.109 -18.422 1 88.06 352 SER B N 1
ATOM 5577 C CA . SER B 1 352 ? -8.625 -25.953 -18.547 1 88.06 352 SER B CA 1
ATOM 5578 C C . SER B 1 352 ? -9.688 -25.578 -17.516 1 88.06 352 SER B C 1
ATOM 5580 O O . SER B 1 352 ? -9.359 -25.188 -16.391 1 88.06 352 SER B O 1
ATOM 5582 N N . PRO B 1 353 ? -10.961 -25.75 -17.844 1 88.38 353 PRO B N 1
ATOM 5583 C CA . PRO B 1 353 ? -12.023 -25.438 -16.891 1 88.38 353 PRO B CA 1
ATOM 5584 C C . PRO B 1 353 ? -11.945 -26.266 -15.609 1 88.38 353 PRO B C 1
ATOM 5586 O O . PRO B 1 353 ? -12.383 -25.812 -14.547 1 88.38 353 PRO B O 1
ATOM 5589 N N . GLY B 1 354 ? -11.398 -27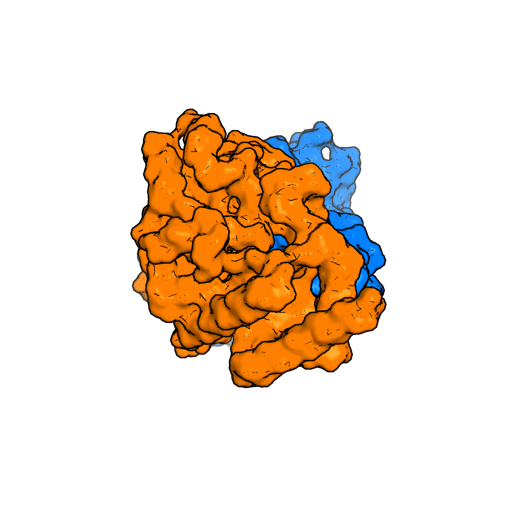.422 -15.742 1 92.94 354 GLY B N 1
ATOM 5590 C CA . GLY B 1 354 ? -11.32 -28.297 -14.57 1 92.94 354 GLY B CA 1
ATOM 5591 C C . GLY B 1 354 ? -9.914 -28.406 -14.008 1 92.94 354 GLY B C 1
ATOM 5592 O O . GLY B 1 354 ? -9.57 -29.422 -13.398 1 92.94 354 GLY B O 1
ATOM 5593 N N . LEU B 1 355 ? -9.133 -27.375 -14.219 1 93.75 355 LEU B N 1
ATOM 5594 C CA . LEU B 1 355 ? -7.758 -27.406 -13.727 1 93.75 355 LEU B CA 1
ATOM 5595 C C . LEU B 1 355 ? -7.719 -27.125 -12.227 1 93.75 355 LEU B C 1
ATOM 5597 O O . LEU B 1 355 ? -8.078 -26.031 -11.781 1 93.75 355 LEU B O 1
ATOM 5601 N N . VAL B 1 356 ? -7.34 -28.141 -11.445 1 94.81 356 VAL B N 1
ATOM 5602 C CA . VAL B 1 356 ? -7.18 -28 -10 1 94.81 356 VAL B CA 1
ATOM 5603 C C . VAL B 1 356 ? -5.715 -27.734 -9.664 1 94.81 356 VAL B C 1
ATOM 5605 O O . VAL B 1 356 ? -4.848 -28.562 -9.93 1 94.81 356 VAL B O 1
ATOM 5608 N N . ARG B 1 357 ? -5.461 -26.609 -9.203 1 95.38 357 ARG B N 1
ATOM 5609 C CA . ARG B 1 357 ? -4.129 -26.297 -8.703 1 95.38 357 ARG B CA 1
ATOM 5610 C C . ARG B 1 357 ? -3.984 -26.672 -7.234 1 95.38 357 ARG B C 1
ATOM 5612 O O . ARG B 1 357 ? -4.836 -26.328 -6.41 1 95.38 357 ARG B O 1
ATOM 5619 N N . MET B 1 358 ? -2.936 -27.375 -6.934 1 96.44 358 MET B N 1
ATOM 5620 C CA . MET B 1 358 ? -2.648 -27.781 -5.562 1 96.44 358 MET B CA 1
ATOM 5621 C C . MET B 1 358 ? -1.324 -27.188 -5.082 1 96.44 358 MET B C 1
ATOM 5623 O O . MET B 1 358 ? -0.289 -27.391 -5.727 1 96.44 358 MET B O 1
ATOM 5627 N N . SER B 1 359 ? -1.401 -26.438 -4.047 1 96.94 359 SER B N 1
ATOM 5628 C CA . SER B 1 359 ? -0.2 -26.078 -3.301 1 96.94 359 SER B CA 1
ATOM 5629 C C . SER B 1 359 ? 0.075 -27.078 -2.182 1 96.94 359 SER B C 1
ATOM 5631 O O . SER B 1 359 ? -0.585 -27.062 -1.142 1 96.94 359 SER B O 1
ATOM 5633 N N . VAL B 1 360 ? 1.044 -27.891 -2.396 1 98.06 360 VAL B N 1
ATOM 5634 C CA . VAL B 1 360 ? 1.267 -29.047 -1.537 1 98.06 360 VAL B CA 1
ATOM 5635 C C . VAL B 1 360 ? 1.856 -28.594 -0.203 1 98.06 360 VAL B C 1
ATOM 5637 O O . VAL B 1 360 ? 2.877 -27.891 -0.172 1 98.06 360 VAL B O 1
ATOM 5640 N N . GLY B 1 361 ? 1.204 -28.984 0.893 1 97.31 361 GLY B N 1
ATOM 5641 C CA . GLY B 1 361 ? 1.686 -28.672 2.229 1 97.31 361 GLY B CA 1
ATOM 5642 C C . GLY B 1 361 ? 2.615 -29.734 2.791 1 97.31 361 GLY B C 1
ATOM 5643 O O . GLY B 1 361 ? 2.99 -30.672 2.088 1 97.31 361 GLY B O 1
ATOM 5644 N N . TYR B 1 362 ? 3.023 -29.516 4.074 1 97.06 362 TYR B N 1
ATOM 5645 C CA . TYR B 1 362 ? 4.004 -30.453 4.613 1 97.06 362 TYR B CA 1
ATOM 5646 C C . TYR B 1 362 ? 3.596 -30.938 6 1 97.06 362 TYR B C 1
ATOM 5648 O O . TYR B 1 362 ? 4.391 -31.562 6.711 1 97.06 362 TYR B O 1
ATOM 5656 N N . ILE B 1 363 ? 2.387 -30.625 6.379 1 95.31 363 ILE B N 1
ATOM 5657 C CA . ILE B 1 363 ? 1.918 -31.141 7.656 1 95.31 363 ILE B CA 1
ATOM 5658 C C . ILE B 1 363 ? 1.66 -32.656 7.535 1 95.31 363 ILE B C 1
ATOM 5660 O O . ILE B 1 363 ? 1.244 -33.125 6.48 1 95.31 363 ILE B O 1
ATOM 5664 N N . GLY B 1 364 ? 1.881 -33.469 8.625 1 95.56 364 GLY B N 1
ATOM 5665 C CA . GLY B 1 364 ? 1.75 -34.906 8.562 1 95.56 364 GLY B CA 1
ATOM 5666 C C . GLY B 1 364 ? 2.85 -35.562 7.758 1 95.56 364 GLY B C 1
ATOM 5667 O O . GLY B 1 364 ? 3.707 -34.906 7.188 1 95.56 364 GLY B O 1
ATOM 5668 N N . THR B 1 365 ? 2.869 -36.844 7.699 1 96.69 365 THR B N 1
ATOM 5669 C CA . THR B 1 365 ? 3.867 -37.562 6.91 1 96.69 365 THR B CA 1
ATOM 5670 C C . THR B 1 365 ? 3.428 -37.656 5.453 1 96.69 365 THR B C 1
ATOM 5672 O O . THR B 1 365 ? 2.24 -37.562 5.148 1 96.69 365 THR B O 1
ATOM 5675 N N . LEU B 1 366 ? 4.402 -37.812 4.621 1 97.38 366 LEU B N 1
ATOM 5676 C CA . LEU B 1 366 ? 4.152 -38 3.195 1 97.38 366 LEU B CA 1
ATOM 5677 C C . LEU B 1 366 ? 3.16 -39.125 2.953 1 97.38 366 LEU B C 1
ATOM 5679 O O . LEU B 1 366 ? 2.193 -38.969 2.207 1 97.38 366 LEU B O 1
ATOM 5683 N N . GLU B 1 367 ? 3.354 -40.219 3.641 1 97.81 367 GLU B N 1
ATOM 5684 C CA . GLU B 1 367 ? 2.533 -41.406 3.412 1 97.81 367 GLU B CA 1
ATOM 5685 C C . GLU B 1 367 ? 1.117 -41.219 3.949 1 97.81 367 GLU B C 1
ATOM 5687 O O . GLU B 1 367 ? 0.153 -41.719 3.371 1 97.81 367 GLU B O 1
ATOM 5692 N N . GLN B 1 368 ? 0.989 -40.562 5.062 1 96.94 368 GLN B N 1
ATOM 5693 C CA . GLN B 1 368 ? -0.33 -40.25 5.602 1 96.94 368 GLN B CA 1
ATOM 5694 C C . GLN B 1 368 ? -1.137 -39.406 4.621 1 96.94 368 GLN B C 1
ATOM 5696 O O . GLN B 1 368 ? -2.309 -39.688 4.363 1 96.94 368 GLN B O 1
ATOM 5701 N N . LYS B 1 369 ? -0.495 -38.406 4.133 1 97.25 369 LYS B N 1
ATOM 5702 C CA . LYS B 1 369 ? -1.182 -37.5 3.211 1 97.25 369 LYS B CA 1
ATOM 5703 C C . LYS B 1 369 ? -1.472 -38.219 1.882 1 97.25 369 LYS B C 1
ATOM 5705 O O . LYS B 1 369 ? -2.521 -38 1.276 1 97.25 369 LYS B O 1
ATOM 5710 N N . TRP B 1 370 ? -0.547 -39.031 1.452 1 97.5 370 TRP B N 1
ATOM 5711 C CA . TRP B 1 370 ? -0.816 -39.812 0.237 1 97.5 370 TRP B CA 1
ATOM 5712 C C . TRP B 1 370 ? -2.027 -40.719 0.421 1 97.5 370 TRP B C 1
ATOM 5714 O O . TRP B 1 370 ? -2.871 -40.812 -0.472 1 97.5 370 TRP B O 1
ATOM 5724 N N . SER B 1 371 ? -2.137 -41.375 1.516 1 97.12 371 SER B N 1
ATOM 5725 C CA . SER B 1 371 ? -3.266 -42.25 1.793 1 97.12 371 SER B CA 1
ATOM 5726 C C . SER B 1 371 ? -4.586 -41.469 1.739 1 97.12 371 SER B C 1
ATOM 5728 O O . SER B 1 371 ? -5.586 -42 1.234 1 97.12 371 SER B O 1
ATOM 5730 N N . GLN B 1 372 ? -4.562 -40.281 2.283 1 96.19 372 GLN B N 1
ATOM 5731 C CA . GLN B 1 372 ? -5.75 -39.438 2.238 1 96.19 372 GLN B CA 1
ATOM 5732 C C . GLN B 1 372 ? -6.109 -39.094 0.8 1 96.19 372 GLN B C 1
ATOM 5734 O O . GLN B 1 372 ? -7.285 -39.125 0.421 1 96.19 372 GLN B O 1
ATOM 5739 N N . LEU B 1 373 ? -5.141 -38.75 0.023 1 96.62 373 LEU B N 1
ATOM 5740 C CA . LEU B 1 373 ? -5.336 -38.375 -1.38 1 96.62 373 LEU B CA 1
ATOM 5741 C C . LEU B 1 373 ? -5.863 -39.594 -2.168 1 96.62 373 LEU B C 1
ATOM 5743 O O . LEU B 1 373 ? -6.828 -39.469 -2.926 1 96.62 373 LEU B O 1
ATOM 5747 N N . GLU B 1 374 ? -5.27 -40.688 -1.945 1 95.25 374 GLU B N 1
ATOM 5748 C CA . GLU B 1 374 ? -5.645 -41.906 -2.652 1 95.25 374 GLU B CA 1
ATOM 5749 C C . GLU B 1 374 ? -7.066 -42.344 -2.299 1 95.25 374 GLU B C 1
ATOM 5751 O O . GLU B 1 374 ? -7.812 -42.781 -3.164 1 95.25 374 GLU B O 1
ATOM 5756 N N . LYS B 1 375 ? -7.391 -42.188 -1.105 1 93.5 375 LYS B N 1
ATOM 5757 C CA . LYS B 1 375 ? -8.742 -42.5 -0.656 1 93.5 375 LYS B CA 1
ATOM 5758 C C . LYS B 1 375 ? -9.781 -41.688 -1.397 1 93.5 375 LYS B C 1
ATOM 5760 O O . LYS B 1 375 ? -10.828 -42.188 -1.797 1 93.5 375 LYS B O 1
ATOM 5765 N N . ALA B 1 376 ? -9.492 -40.406 -1.49 1 93.31 376 ALA B N 1
ATOM 5766 C CA . ALA B 1 376 ? -10.406 -39.531 -2.188 1 93.31 376 ALA B CA 1
ATOM 5767 C C . ALA B 1 376 ? -10.555 -39.906 -3.652 1 93.31 376 ALA B C 1
ATOM 5769 O O . ALA B 1 376 ? -11.656 -39.875 -4.207 1 93.31 376 ALA B O 1
ATOM 5770 N N . LEU B 1 377 ? -9.508 -40.344 -4.285 1 93.5 377 LEU B N 1
ATOM 5771 C CA . LEU B 1 377 ? -9.531 -40.719 -5.691 1 93.5 377 LEU B CA 1
ATOM 5772 C C . LEU B 1 377 ? -10.312 -42.031 -5.883 1 93.5 377 LEU B C 1
ATOM 5774 O O . LEU B 1 377 ? -11.047 -42.188 -6.863 1 93.5 377 LEU B O 1
ATOM 5778 N N . THR B 1 378 ? -10.164 -42.906 -4.98 1 90.69 378 THR B N 1
ATOM 5779 C CA . THR B 1 378 ? -10.883 -44.188 -5.039 1 90.69 378 THR B CA 1
ATOM 5780 C C . THR B 1 378 ? -12.391 -43.938 -4.922 1 90.69 378 THR B C 1
ATOM 5782 O O . THR B 1 378 ? -13.172 -44.594 -5.629 1 90.69 378 THR B O 1
ATOM 5785 N N . ARG B 1 379 ? -12.727 -43.062 -4.129 1 88.31 379 ARG B N 1
ATOM 5786 C CA . ARG B 1 379 ? -14.141 -42.75 -3.926 1 88.31 379 ARG B CA 1
ATOM 5787 C C . ARG B 1 379 ? -14.734 -42.062 -5.16 1 88.31 379 ARG B C 1
ATOM 5789 O O . ARG B 1 379 ? -15.914 -42.25 -5.461 1 88.31 379 ARG B O 1
ATOM 5796 N N . LEU B 1 380 ? -14 -41.281 -5.785 1 88 380 LEU B N 1
ATOM 5797 C CA . LEU B 1 380 ? -14.461 -40.594 -6.992 1 88 380 LEU B CA 1
ATOM 5798 C C . LEU B 1 380 ? -14.719 -41.594 -8.109 1 88 380 LEU B C 1
ATOM 5800 O O . LEU B 1 380 ? -15.633 -41.438 -8.914 1 88 380 LEU B O 1
ATOM 5804 N N . HIS B 1 381 ? -13.945 -42.656 -8.211 1 81.19 381 HIS B N 1
ATOM 5805 C CA . HIS B 1 381 ? -14.094 -43.688 -9.242 1 81.19 381 HIS B CA 1
ATOM 5806 C C . HIS B 1 381 ? -15.289 -44.594 -8.938 1 81.19 381 HIS B C 1
ATOM 5808 O O . HIS B 1 381 ? -15.969 -45.031 -9.859 1 81.19 381 HIS B O 1
ATOM 5814 N N . ASN B 1 382 ? -15.5 -44.844 -7.715 1 70.19 382 ASN B N 1
ATOM 5815 C CA . ASN B 1 382 ? -16.609 -45.719 -7.34 1 70.19 382 ASN B CA 1
ATOM 5816 C C . ASN B 1 382 ? -17.953 -45.031 -7.539 1 70.19 382 ASN B C 1
ATOM 5818 O O . ASN B 1 382 ? -18.969 -45.688 -7.727 1 70.19 382 ASN B O 1
ATOM 5822 N N . LYS B 1 383 ? -18.031 -43.75 -7.387 1 62.66 383 LYS B N 1
ATOM 5823 C CA . LYS B 1 383 ? -19.312 -43.031 -7.52 1 62.66 383 LYS B CA 1
ATOM 5824 C C . LYS B 1 383 ? -19.641 -42.781 -8.984 1 62.66 383 LYS B C 1
ATOM 5826 O O . LYS B 1 383 ? -20.719 -42.25 -9.297 1 62.66 383 LYS B O 1
ATOM 5831 N N . ASN B 1 384 ? -18.844 -42.938 -9.969 1 48.09 384 ASN B N 1
ATOM 5832 C CA . ASN B 1 384 ? -19.203 -42.938 -11.375 1 48.09 384 ASN B CA 1
ATOM 5833 C C . ASN B 1 384 ? -19.672 -44.312 -11.844 1 48.09 384 ASN B C 1
ATOM 5835 O O . ASN B 1 384 ? -19.062 -45.312 -11.516 1 48.09 384 ASN B O 1
#

Foldseek 3Di:
DDFDQDQADDDPDPVVQVCVVVVVDDVVNPDDGGVLLPDPLQQVLFVLVQVLLVAPTKGKFQALLLQVVQLCPLQAAALAEEEEELQAFQSSCCCAPPVCCVPRVYHYHYDHQQPLVRLLVRDDAPGYAEYEYECQGPPQRDGHLLLSSLVSQVVRPHAYEYEDQQARQFFNSVVSRHAKYKYFCCAQLQQAVPGGMMMIHHYPVSVVQLSDCPRHSSSVVRRGDGRVRSNSSSVRNVCSQVFLQLLQVLQLVLQVVCVVVVWDKRFLCDPPHPCVVVSVVGTDVNRHRGNKMKTALQAQVSLVLLQCLLVVPLVLFDDDDGANYQGKYKYQCCVPRNVSDDPVSCVVNVRGRNIMMIRHHRPDDSVSSSVSSVVSVVVSVVVD/DDFDQDQADDDPDPVVQVCVVVVVDDVVNPDDGGVLLPDPLQQVLFVLVQVLLVAPTKGKFQALLLQVVQLCPLQAAALAEEEEELQAFQSSCCCAPPVCCVPRVYHYDYDHQQPLVRLLVRDDAPGYAEYEYECQGPPQRDGHLLLSSLVSQVVRPHAYEYEDAQARQFFNSVVSRHAKYKYFCCAQLQQAVPGGMMMIHHYPVSVVQLSDCPRHSSSVVRRGDGSVRSNSSSVRNVCSQVFLQLLQVLQLVLQVVCVVVVWDKRFLQDPPHPCVVVSVVGTDVSRHRGNKMKTALQAQVSLVLLQCLLVVPLVLFDDDDGANYQGKYKYQCCVPRNVSDDPVSCVVNVRGRNIMMIRHHRPDDSVSSSVSSVVSVVVSVVVD

Solvent-accessible surface area (backbone atoms only — not comparable to full-atom values): 36530 Å² total; per-residue (Å²): 131,78,76,50,45,48,29,47,38,72,52,89,48,62,68,51,50,37,34,36,67,72,62,75,40,34,67,94,74,72,39,52,62,34,34,71,73,50,30,71,25,37,49,51,35,9,49,54,50,6,60,73,41,66,35,77,21,35,46,54,21,10,12,28,45,20,24,54,45,29,51,52,52,59,69,32,45,40,58,26,32,34,34,29,38,55,42,43,49,26,57,58,44,22,35,49,71,41,33,36,31,48,31,16,45,28,45,58,52,70,30,59,65,82,38,61,66,57,45,53,69,65,54,43,74,90,49,31,40,35,40,38,41,35,46,43,20,46,81,66,49,48,58,49,57,51,48,62,53,31,51,58,34,50,76,52,70,22,46,32,38,33,36,36,44,67,29,64,76,17,43,44,57,45,78,42,55,34,53,29,40,32,28,36,35,27,22,48,53,48,28,68,41,45,48,66,21,12,26,37,26,21,47,48,69,58,52,51,48,27,50,28,78,52,62,6,29,48,40,44,41,18,25,37,52,54,30,66,57,26,48,57,45,50,70,30,52,81,50,33,64,62,49,40,29,46,14,7,52,49,33,47,53,51,46,53,54,43,37,73,73,68,48,54,61,48,36,45,64,39,81,83,32,93,42,15,67,60,45,65,74,63,36,36,75,86,24,46,60,30,26,58,37,27,42,52,49,64,33,48,68,52,29,38,53,49,51,41,32,24,31,77,70,33,63,46,36,42,45,25,80,57,43,35,28,49,53,23,21,29,34,47,37,47,46,41,66,35,49,77,44,50,73,68,52,29,55,74,43,62,49,44,52,4,24,27,37,33,20,38,30,61,66,75,49,71,66,61,46,47,52,21,48,51,50,27,54,53,51,57,58,67,75,101,132,78,77,51,45,48,28,48,36,75,52,88,46,61,67,52,49,37,34,35,67,71,63,74,39,34,66,94,74,73,40,52,62,34,36,70,72,50,30,74,26,37,49,52,35,9,50,52,51,4,59,73,42,66,34,77,21,32,47,55,21,10,12,28,43,19,24,53,45,30,52,50,52,58,70,31,44,39,58,25,32,33,35,29,37,56,42,43,49,28,59,58,45,22,35,49,71,42,31,37,32,49,31,17,44,28,46,60,51,68,31,59,66,80,39,59,67,56,45,54,69,66,53,41,75,89,50,30,40,35,41,38,41,34,46,44,20,48,81,65,48,48,57,50,58,53,49,61,52,30,51,58,33,48,75,52,70,23,46,32,38,32,36,37,44,65,30,65,76,16,44,45,57,45,80,43,54,35,53,30,41,32,28,37,35,27,22,47,54,47,29,67,40,47,47,68,21,11,25,37,27,21,46,48,70,58,53,50,47,26,49,30,80,53,64,5,29,46,39,45,42,18,25,35,53,56,28,66,56,26,46,57,45,51,71,31,52,82,51,33,66,60,50,39,29,48,14,6,52,48,32,46,52,50,48,54,53,44,38,73,74,70,48,53,62,47,37,46,65,40,81,84,32,92,41,14,68,59,46,66,74,63,35,37,74,85,25,47,59,30,26,56,38,27,41,53,48,64,34,47,69,52,29,37,51,48,51,43,33,26,31,78,68,33,64,47,34,41,44,26,81,59,43,36,28,49,54,24,20,29,34,47,37,45,46,40,66,35,49,77,45,50,74,67,50,29,55,75,42,61,49,45,52,4,25,28,38,32,19,39,30,61,65,74,51,72,66,60,47,46,51,21,48,51,51,28,52,54,52,58,55,68,76,101

Organism: Cajanus cajan (NCBI:txid3821)

Radius of gyration: 27.15 Å; Cα contacts (8 Å, |Δi|>4): 1872; chains: 2; bounding box: 47×84×66 Å

pLDDT: mean 92.11, std 9.63, range [47.25, 98.94]

InterPro domains:
  IPR000277 Cys/Met metabolism, pyridoxal phosphate-dependent enzyme [PF01053] (3-362)
  IPR000277 Cys/Met metabolism, pyridoxal phosphate-dependent enzyme [PIRSF001434] (2-380)
  IPR000277 Cys/Met metabolism, pyridoxal phosphate-dependent enzyme [PTHR11808] (1-380)
  IPR015421 Pyridoxal phosphate-dependent transferase, major domain [G3DSA:3.40.640.10] (1-237)
  IPR015422 Pyridoxal phosphate-dependent transferase, small domain [G3DSA:3.90.1150.10] (241-384)
  IPR015424 Pyridoxal phosphate-dependent transferase [SSF53383] (9-378)

Nearest PDB structures (foldseek):
  1e5e-assembly1_A  TM=9.384E-01  e=5.820E-39  Trichomonas vaginalis G3
  6lxu-assembly1_A  TM=9.192E-01  e=3.548E-38  Fusobacterium nucleatum subsp. nucleatum ATCC 25586
  1qgn-assembly1_A  TM=9.372E-01  e=1.400E-36  Nicotiana tabacum
  4ixs-assembly1_B-2  TM=9.543E-01  e=1.868E-35  Xanthomonas oryzae pv. oryzae KACC 10331
  6k1l-assembly1_C  TM=9.424E-01  e=3.899E-36  Stenotrophomonas maltophilia R551-3

Sequence (768 aa):
MSIEASATFTVMEPETMRRMFAGELGPDRDFFIYSRHFNPTVLNLSRLMAALEGTEAAYCTASGMSAIAAVLLQLCSHGGHVVASRALYGGTHALLAHFLPRTCGMSTTFVEVSDLDMVEAAIVEGKTKVLYFESVSNPTLSVANIPELCRVAHRKGVTVVVDNTFAPMVLSPARLGADVVVHSISKFISGGADIIAGAVCGPASLVNSMMDLQQGAIMLLGPTMNAKVAFELSERIPHLGLRMKEHSQRALVFARRLKSLGLKVIYPGLEEHPHHELLKSMHNREYGYGGLLCIDMETEERANRLMNQLQNYAQFGFMAVSLGYYETLMSCSGSSTSSELSSEEKALAGISPGLVRMSVGYIGTLEQKWSQLEKALTRLHNKNMSIEASATFTVMEPETMRRMFAGELGPDRDFFIYSRHFNPTVLNLSRLMAALEGTEAAYCTASGMSAIAAVLLQLCSHGGHVVASRALYGGTHALLAHFLPRTCGMSTTFVEVSDLDMVEAAIVEGKTKVLYFESVSNPTLSVANIPELCRVAHRKGVTVVVDNTFAPMVLSPARLGADVVVHSISKFISGGADIIAGAVCGPASLVNSMMDLQQGAIMLLGPTMNAKVAFELSERIPHLGLRMKEHSQRALVFARRLKSLGLKVIYPGLEEHPHHELLKSMHNREYGYGGLLCIDMETEERANRLMNQLQNYAQFGFMAVSLGYYETLMSCSGSSTSSELSSEEKALAGISPGLVRMSVGYIGTLEQKWSQLEKALTRLHNKN